Protein AF-0000000079965579 (afdb_homodimer)

Foldseek 3Di:
DPDPDDDDPDDPPCPPPPPPPPPPPPPVVVVVVVVVPCPPPQVVVLVPCLVLLLLLLVLLVQLLCLLCVLCVLQVCVPHDFLPDDLVVLLVSCVVRVVSNVVSLVSQQCSLVRQLSNLVSLLVLLVLQPPFDPCLSVQLNVLRNLVSVLSNVLSVLSCVLSVCSVDDSVVSSVSVVVSLLSSQVSCVSVLSNLVSSLVSQVVRPDPDGLFDNVLSVLLNVLSVLSVLLNCCNVDRDDQSHCSHVSRPVSNSVSVVVNSVSSSVSSVVSSPDRRPDPPDD/DPPPPPPPPDDPPDPPPPPPDPPPPPPVVVVVCVVVVCPPPLVVVLVVCLVLLLLLLVLLVQLLCLLCVLCVLQVCVPHDFLPDDLVVLLVSCVVRVVSNVVSLVSLQCSLVRQLSNLVSLLVLLVLQPPFDPCLSVQLNVLRNLVSVLSNVLSVLSCVLNVCSPDDSVVSSVSVVVSLLSSQVSCVSVLSNLVSSLVSQVPRPDPDGLFDNVLSVLLNVLSVLSVLLNCCVPDRDDQSHCSHVSRDVSNSVSVSVNSVSSSVSSVVSSPDDRPDPPPD

pLDDT: mean 83.04, std 23.95, range [19.42, 98.0]

Solvent-accessible surface area (backbone atoms only — not comparable to full-atom values): 28762 Å² total; per-residue (Å²): 139,83,77,80,81,74,92,82,86,77,86,80,79,77,73,82,73,79,78,70,81,74,71,62,74,50,67,65,57,52,53,51,46,57,66,57,60,57,58,61,61,64,53,47,55,54,64,67,48,44,65,57,47,54,50,19,42,50,20,41,63,50,20,52,45,28,51,53,50,24,28,65,44,30,72,33,69,68,41,71,64,69,69,54,50,33,63,56,45,39,50,54,50,63,74,29,43,70,29,36,57,53,17,36,44,42,16,33,47,19,27,27,26,30,18,34,16,34,14,23,51,43,52,55,54,60,50,39,85,84,54,57,65,67,35,46,51,41,22,35,57,22,32,28,50,34,22,51,36,57,24,51,26,31,42,35,47,37,50,31,65,58,56,75,82,50,63,31,63,56,35,35,53,35,43,52,51,19,51,48,40,58,50,50,47,53,65,37,47,51,49,18,46,52,22,50,28,50,53,38,61,64,45,78,53,94,76,39,80,48,62,56,65,53,30,54,49,41,55,56,30,54,56,36,45,52,46,18,77,45,21,89,78,41,54,59,60,49,39,7,64,50,15,54,43,15,27,51,39,23,54,52,23,52,51,50,36,53,50,52,51,44,54,48,48,56,55,37,62,74,47,78,75,61,74,77,72,83,125,131,86,77,79,78,75,79,76,83,76,84,88,75,82,75,80,82,77,81,74,78,77,75,61,76,52,69,66,58,52,53,54,45,52,67,61,60,53,58,51,63,69,47,46,59,50,58,68,45,43,64,57,46,52,51,19,43,50,20,41,62,50,20,52,45,29,49,53,49,23,28,66,45,30,71,32,71,67,42,72,64,69,69,54,50,34,63,56,45,39,51,53,50,62,75,29,42,69,30,37,58,55,17,35,55,41,15,40,51,20,47,72,25,29,44,43,16,33,51,25,51,42,61,54,54,60,51,40,85,81,55,58,63,39,34,46,42,12,24,38,32,11,30,41,45,35,19,51,37,58,24,52,25,31,60,35,48,48,59,34,64,70,57,74,83,51,64,33,61,57,36,36,51,35,42,50,38,19,50,43,34,60,51,50,47,51,35,17,48,50,24,19,46,52,23,49,28,48,53,38,62,65,45,78,52,94,76,39,80,48,62,55,67,53,30,53,51,41,53,55,29,55,56,34,46,54,44,18,65,45,24,66,74,43,54,58,63,49,40,6,62,50,15,55,41,16,28,50,41,22,54,50,23,51,52,50,37,53,52,53,52,44,54,48,48,56,55,38,63,74,46,78,72,60,72,72,72,82,124

Nearest PDB structures (foldseek):
  7oqz-assembly1_A  TM=4.207E-01  e=2.818E+00  Homo sapiens
  7uwa-assembly1_o  TM=4.114E-01  e=4.493E+00  Citrus x limon
  6r1j-assembly1_J-2  TM=1.726E-01  e=1.492E+00  Aeromonas hydrophila J-1
  7uwa-assembly1_o  TM=4.066E-01  e=6.310E+00  Citrus x limon
  7oqz-assembly1_A  TM=4.044E-01  e=5.093E+00  Homo sapiens

Radius of gyration: 33.66 Å; Cα contacts (8 Å, |Δi|>4): 774; chains: 2; bounding box: 50×102×112 Å

Organism: NCBI:txid1448308

Structure (mmCIF, N/CA/C/O backbone):
data_AF-0000000079965579-model_v1
#
loop_
_entity.id
_entity.type
_entity.pdbx_description
1 polymer 'Integral membrane protein'
#
loop_
_atom_site.group_PDB
_atom_site.id
_atom_site.type_symbol
_atom_site.label_atom_id
_atom_site.label_alt_id
_atom_site.label_comp_id
_atom_site.label_asym_id
_atom_site.label_entity_id
_atom_site.label_seq_id
_atom_site.pdbx_PDB_ins_code
_atom_site.Cartn_x
_atom_site.Cartn_y
_atom_site.Cartn_z
_atom_site.occupancy
_atom_site.B_iso_or_equiv
_atom_site.auth_seq_id
_atom_site.auth_comp_id
_atom_site.auth_asym_id
_atom_site.auth_atom_id
_atom_site.pdbx_PDB_model_num
ATOM 1 N N . MET A 1 1 ? 6.512 26.328 85.938 1 19.42 1 MET A N 1
ATOM 2 C CA . MET A 1 1 ? 5.707 27.5 86.25 1 19.42 1 MET A CA 1
ATOM 3 C C . MET A 1 1 ? 5.574 28.391 85 1 19.42 1 MET A C 1
ATOM 5 O O . MET A 1 1 ? 6.48 29.156 84.688 1 19.42 1 MET A O 1
ATOM 9 N N . ILE A 1 2 ? 5.02 27.859 83.75 1 21.45 2 ILE A N 1
ATOM 10 C CA . ILE A 1 2 ? 4.891 27.938 82.312 1 21.45 2 ILE A CA 1
ATOM 11 C C . ILE A 1 2 ? 3.932 29.062 81.938 1 21.45 2 ILE A C 1
ATOM 13 O O . ILE A 1 2 ? 2.885 28.812 81.312 1 21.45 2 ILE A O 1
ATOM 17 N N . ALA A 1 3 ? 3.859 30.125 82.812 1 21.94 3 ALA A N 1
ATOM 18 C CA . ALA A 1 3 ? 2.596 30.859 82.75 1 21.94 3 ALA A CA 1
ATOM 19 C C . ALA A 1 3 ? 2.455 31.609 81.438 1 21.94 3 ALA A C 1
ATOM 21 O O . ALA A 1 3 ? 3.447 32.094 80.875 1 21.94 3 ALA A O 1
ATOM 22 N N . LEU A 1 4 ? 1.262 31.562 80.688 1 23.41 4 LEU A N 1
ATOM 23 C CA . LEU A 1 4 ? 0.465 31.875 79.5 1 23.41 4 LEU A CA 1
ATOM 24 C C . LEU A 1 4 ? 0.228 33.375 79.375 1 23.41 4 LEU A C 1
ATOM 26 O O . LEU A 1 4 ? -0.736 33.906 79.938 1 23.41 4 LEU A O 1
ATOM 30 N N . ILE A 1 5 ? 1.341 34.188 79.625 1 22.25 5 ILE A N 1
ATOM 31 C CA . ILE A 1 5 ? 0.91 35.562 79.938 1 22.25 5 ILE A CA 1
ATOM 32 C C . ILE A 1 5 ? 0.194 36.125 78.75 1 22.25 5 ILE A C 1
ATOM 34 O O . ILE A 1 5 ? 0.574 35.875 77.562 1 22.25 5 ILE A O 1
ATOM 38 N N . ARG A 1 6 ? -0.764 37.062 78.812 1 21.64 6 ARG A N 1
ATOM 39 C CA . ARG A 1 6 ? -1.967 37.781 78.438 1 21.64 6 ARG A CA 1
ATOM 40 C C . ARG A 1 6 ? -1.651 38.875 77.375 1 21.64 6 ARG A C 1
ATOM 42 O O . ARG A 1 6 ? -2.539 39.312 76.625 1 21.64 6 ARG A O 1
ATOM 49 N N . LEU A 1 7 ? -0.391 39.5 77.25 1 23.31 7 LEU A N 1
ATOM 50 C CA . LEU A 1 7 ? -0.637 40.906 76.938 1 23.31 7 LEU A CA 1
ATOM 51 C C . LEU A 1 7 ? -1.302 41.094 75.625 1 23.31 7 LEU A C 1
ATOM 53 O O . LEU A 1 7 ? -0.949 40.406 74.625 1 23.31 7 LEU A O 1
ATOM 57 N N . THR A 1 8 ? -2.506 41.906 75.312 1 24.17 8 THR A N 1
ATOM 58 C CA . THR A 1 8 ? -3.609 42.531 74.625 1 24.17 8 THR A CA 1
ATOM 59 C C . THR A 1 8 ? -3.088 43.531 73.625 1 24.17 8 THR A C 1
ATOM 61 O O . THR A 1 8 ? -2.414 44.5 73.938 1 24.17 8 THR A O 1
ATOM 64 N N . THR A 1 9 ? -2.762 43.125 72.25 1 22.58 9 THR A N 1
ATOM 65 C CA . THR A 1 9 ? -2.127 43.688 71.062 1 22.58 9 THR A CA 1
ATOM 66 C C . THR A 1 9 ? -2.902 44.906 70.562 1 22.58 9 THR A C 1
ATOM 68 O O . THR A 1 9 ? -4.098 44.812 70.25 1 22.58 9 THR A O 1
ATOM 71 N N . SER A 1 10 ? -2.607 46.094 71.062 1 24.31 10 SER A N 1
ATOM 72 C CA . SER A 1 10 ? -3.18 47.406 70.938 1 24.31 10 SER A CA 1
ATOM 73 C C . SER A 1 10 ? -3.439 47.75 69.5 1 24.31 10 SER A C 1
ATOM 75 O O . SER A 1 10 ? -2.859 47.125 68.562 1 24.31 10 SER A O 1
ATOM 77 N N . ASN A 1 11 ? -4.086 48.969 69.188 1 26.55 11 ASN A N 1
ATOM 78 C CA . ASN A 1 11 ? -4.996 49.688 68.25 1 26.55 11 ASN A CA 1
ATOM 79 C C . ASN A 1 11 ? -4.309 50.062 66.938 1 26.55 11 ASN A C 1
ATOM 81 O O . ASN A 1 11 ? -3.367 50.875 66.938 1 26.55 11 ASN A O 1
ATOM 85 N N . ASN A 1 12 ? -4.172 49.188 65.938 1 24.88 12 ASN A N 1
ATOM 86 C CA . ASN A 1 12 ? -3.576 49.25 64.625 1 24.88 12 ASN A CA 1
ATOM 87 C C . ASN A 1 12 ? -4.16 50.375 63.781 1 24.88 12 ASN A C 1
ATOM 89 O O . ASN A 1 12 ? -5.348 50.344 63.469 1 24.88 12 ASN A O 1
ATOM 93 N N . ALA A 1 13 ? -3.768 51.625 64.062 1 25.92 13 ALA A N 1
ATOM 94 C CA . ALA A 1 13 ? -4.184 52.875 63.375 1 25.92 13 ALA A CA 1
ATOM 95 C C . ALA A 1 13 ? -4.219 52.656 61.844 1 25.92 13 ALA A C 1
ATOM 97 O O . ALA A 1 13 ? -3.291 52.094 61.281 1 25.92 13 ALA A O 1
ATOM 98 N N . ASP A 1 14 ? -5.406 52.812 61.156 1 26.61 14 ASP A N 1
ATOM 99 C CA . ASP A 1 14 ? -6.055 52.688 59.844 1 26.61 14 ASP A CA 1
ATOM 100 C C . ASP A 1 14 ? -5.398 53.594 58.812 1 26.61 14 ASP A C 1
ATOM 102 O O . ASP A 1 14 ? -5.598 54.812 58.844 1 26.61 14 ASP A O 1
ATOM 106 N N . LEU A 1 15 ? -4.098 53.75 58.75 1 26.14 15 LEU A N 1
ATOM 107 C CA . LEU A 1 15 ? -3.686 54.719 57.75 1 26.14 15 LEU A CA 1
ATOM 108 C C . LEU A 1 15 ? -4.34 54.438 56.406 1 26.14 15 LEU A C 1
ATOM 110 O O . LEU A 1 15 ? -4.348 53.281 55.938 1 26.14 15 LEU A O 1
ATOM 114 N N . PRO A 1 16 ? -5.312 55.281 55.938 1 25.25 16 PRO A N 1
ATOM 115 C CA . PRO A 1 16 ? -6.152 55.156 54.75 1 25.25 16 PRO A CA 1
ATOM 116 C C . PRO A 1 16 ? -5.34 54.969 53.469 1 25.25 16 PRO A C 1
ATOM 118 O O . PRO A 1 16 ? -4.52 55.812 53.094 1 25.25 16 PRO A O 1
ATOM 121 N N . PHE A 1 17 ? -4.699 53.781 53.219 1 25.73 17 PHE A N 1
ATOM 122 C CA . PHE A 1 17 ? -3.99 53.531 51.969 1 25.73 17 PHE A CA 1
ATOM 123 C C . PHE A 1 17 ? -4.895 53.812 50.75 1 25.73 17 PHE A C 1
ATOM 125 O O . PHE A 1 17 ? -5.988 53.25 50.656 1 25.73 17 PHE A O 1
ATOM 132 N N . ALA A 1 18 ? -4.855 55 50.156 1 26.2 18 ALA A N 1
ATOM 133 C CA . ALA A 1 18 ? -5.562 55.438 48.969 1 26.2 18 ALA A CA 1
ATOM 134 C C . ALA A 1 18 ? -5.457 54.375 47.875 1 26.2 18 ALA A C 1
ATOM 136 O O . ALA A 1 18 ? -4.367 53.875 47.594 1 26.2 18 ALA A O 1
ATOM 137 N N . SER A 1 19 ? -6.535 53.594 47.562 1 25.84 19 SER A N 1
ATOM 138 C CA . SER A 1 19 ? -6.836 52.562 46.562 1 25.84 19 SER A CA 1
ATOM 139 C C . SER A 1 19 ? -6.461 53.062 45.156 1 25.84 19 SER A C 1
ATOM 141 O O . SER A 1 19 ? -7.051 54 44.625 1 25.84 19 SER A O 1
ATOM 143 N N . LEU A 1 20 ? -5.191 53.156 44.812 1 28.84 20 LEU A N 1
ATOM 144 C CA . LEU A 1 20 ? -4.895 53.438 43.406 1 28.84 20 LEU A CA 1
ATOM 145 C C . LEU A 1 20 ? -5.723 52.562 42.469 1 28.84 20 LEU A C 1
ATOM 147 O O . LEU A 1 20 ? -5.848 51.375 42.688 1 28.84 20 LEU A O 1
ATOM 151 N N . PRO A 1 21 ? -6.695 53.156 41.688 1 28.44 21 PRO A N 1
ATOM 152 C CA . PRO A 1 21 ? -7.625 52.406 40.844 1 28.44 21 PRO A CA 1
ATOM 153 C C . PRO A 1 21 ? -6.91 51.406 39.906 1 28.44 21 PRO A C 1
ATOM 155 O O . PRO A 1 21 ? -5.91 51.781 39.281 1 28.44 21 PRO A O 1
ATOM 158 N N . TYR A 1 22 ? -6.789 50.125 40.25 1 29.06 22 TYR A N 1
ATOM 159 C CA . TYR A 1 22 ? -6.25 48.938 39.625 1 29.06 22 TYR A CA 1
ATOM 160 C C . TYR A 1 22 ? -6.777 48.75 38.188 1 29.06 22 TYR A C 1
ATOM 162 O O . TYR A 1 22 ? -6.645 47.688 37.594 1 29.06 22 TYR A O 1
ATOM 170 N N . ASN A 1 23 ? -7.562 49.75 37.719 1 29.98 23 ASN A N 1
ATOM 171 C CA . ASN A 1 23 ? -8.18 49.406 36.438 1 29.98 23 ASN A CA 1
ATOM 172 C C . ASN A 1 23 ? -7.141 49.25 35.312 1 29.98 23 ASN A C 1
ATOM 174 O O . ASN A 1 23 ? -7.453 49.469 34.156 1 29.98 23 ASN A O 1
ATOM 178 N N . GLN A 1 24 ? -5.898 49.531 35.625 1 32.06 24 GLN A N 1
ATOM 179 C CA . GLN A 1 24 ? -5.168 49.469 34.375 1 32.06 24 GLN A CA 1
ATOM 180 C C . GLN A 1 24 ? -5.254 48.062 33.781 1 32.06 24 GLN A C 1
ATOM 182 O O . GLN A 1 24 ? -4.922 47.094 34.438 1 32.06 24 GLN A O 1
ATOM 187 N N . PRO A 1 25 ? -6.172 48 32.781 1 35.47 25 PRO A N 1
ATOM 188 C CA . PRO A 1 25 ? -6.219 46.656 32.188 1 35.47 25 PRO A CA 1
ATOM 189 C C . PRO A 1 25 ? -4.832 46.062 31.984 1 35.47 25 PRO A C 1
ATOM 191 O O . PRO A 1 25 ? -3.891 46.75 31.625 1 35.47 25 PRO A O 1
ATOM 194 N N . ASN A 1 26 ? -4.488 45.094 32.844 1 35.16 26 ASN A N 1
ATOM 195 C CA . ASN A 1 26 ? -3.207 44.406 32.812 1 35.16 26 ASN A CA 1
ATOM 196 C C . ASN A 1 26 ? -2.736 44.156 31.391 1 35.16 26 ASN A C 1
ATOM 198 O O . ASN A 1 26 ? -3.545 43.844 30.516 1 35.16 26 ASN A O 1
ATOM 202 N N . LEU A 1 27 ? -1.596 44.812 31.062 1 36.59 27 LEU A N 1
ATOM 203 C CA . LEU A 1 27 ? -0.877 44.562 29.812 1 36.59 27 LEU A CA 1
ATOM 204 C C . LEU A 1 27 ? -1.019 43.125 29.359 1 36.59 27 LEU A C 1
ATOM 206 O O . LEU A 1 27 ? -0.984 42.844 28.156 1 36.59 27 LEU A O 1
ATOM 210 N N . TYR A 1 28 ? -1.151 42.25 30.297 1 38.31 28 TYR A N 1
ATOM 211 C CA . TYR A 1 28 ? -1.357 40.844 29.922 1 38.31 28 TYR A CA 1
ATOM 212 C C . TYR A 1 28 ? -2.707 40.656 29.234 1 38.31 28 TYR A C 1
ATOM 214 O O . TYR A 1 28 ? -2.836 39.844 28.312 1 38.31 28 TYR A O 1
ATOM 222 N N . GLN A 1 29 ? -3.754 41.344 29.703 1 41.12 29 GLN A N 1
ATOM 223 C CA . GLN A 1 29 ? -5.059 41.25 29.062 1 41.12 29 GLN A CA 1
ATOM 224 C C . GLN A 1 29 ? -5.031 41.875 27.672 1 41.12 29 GLN A C 1
ATOM 226 O O . GLN A 1 29 ? -5.684 41.375 26.75 1 41.12 29 GLN A O 1
ATOM 231 N N . MET A 1 30 ? -4.328 42.969 27.438 1 39.59 30 MET A N 1
ATOM 232 C CA . MET A 1 30 ? -4.266 43.594 26.125 1 39.59 30 MET A CA 1
ATOM 233 C C . MET A 1 30 ? -3.492 42.719 25.141 1 39.59 30 MET A C 1
ATOM 235 O O . MET A 1 30 ? -3.857 42.625 23.969 1 39.59 30 MET A O 1
ATOM 239 N N . VAL A 1 31 ? -2.33 42.125 25.469 1 39.03 31 VAL A N 1
ATOM 240 C CA . VAL A 1 31 ? -1.61 41.219 24.594 1 39.03 31 VAL A CA 1
ATOM 241 C C . VAL A 1 31 ? -2.432 39.938 24.375 1 39.03 31 VAL A C 1
ATOM 243 O O . VAL A 1 31 ? -2.479 39.406 23.281 1 39.03 31 VAL A O 1
ATOM 246 N N . ALA A 1 32 ? -3.127 39.406 25.375 1 40.31 32 ALA A N 1
ATOM 247 C CA . ALA A 1 32 ? -4.059 38.312 25.172 1 40.31 32 ALA A CA 1
ATOM 248 C C . ALA A 1 32 ? -5.211 38.719 24.25 1 40.31 32 ALA A C 1
ATOM 250 O O . ALA A 1 32 ? -5.676 37.938 23.422 1 40.31 32 ALA A O 1
ATOM 251 N N . GLU A 1 33 ? -5.773 39.906 24.344 1 37.75 33 GLU A N 1
ATOM 252 C CA . GLU A 1 33 ? -6.84 40.375 23.469 1 37.75 33 GLU A CA 1
ATOM 253 C C . GLU A 1 33 ? -6.316 40.688 22.062 1 37.75 33 GLU A C 1
ATOM 255 O O . GLU A 1 33 ? -7.023 40.469 21.078 1 37.75 33 GLU A O 1
ATOM 260 N N . SER A 1 34 ? -5.152 41.312 21.875 1 37.09 34 SER A N 1
ATOM 261 C CA . SER A 1 34 ? -4.629 41.531 20.531 1 37.09 34 SER A CA 1
ATOM 262 C C . SER A 1 34 ? -4.273 40.188 19.875 1 37.09 34 SER A C 1
ATOM 264 O O . SER A 1 34 ? -4.441 40.031 18.672 1 37.09 34 SER A O 1
ATOM 266 N N . GLN A 1 35 ? -3.602 39.281 20.547 1 38.19 35 GLN A N 1
ATOM 267 C CA . GLN A 1 35 ? -3.387 37.938 19.969 1 38.19 35 GLN A CA 1
ATOM 268 C C . GLN A 1 35 ? -4.707 37.219 19.797 1 38.19 35 GLN A C 1
ATOM 270 O O . GLN A 1 35 ? -4.816 36.312 18.969 1 38.19 35 GLN A O 1
ATOM 275 N N . ALA A 1 36 ? -5.699 37.312 20.594 1 38.75 36 ALA A N 1
ATOM 276 C CA . ALA A 1 36 ? -7.059 36.781 20.5 1 38.75 36 ALA A CA 1
ATOM 277 C C . ALA A 1 36 ? -7.824 37.469 19.359 1 38.75 36 ALA A C 1
ATOM 279 O O . ALA A 1 36 ? -8.82 36.906 18.875 1 38.75 36 ALA A O 1
ATOM 280 N N . SER A 1 37 ? -7.656 38.688 19.062 1 33.78 37 SER A N 1
ATOM 281 C CA . SER A 1 37 ? -8.453 39.375 18.031 1 33.78 37 SER A CA 1
ATOM 282 C C . SER A 1 37 ? -8.102 38.844 16.641 1 33.78 37 SER A C 1
ATOM 284 O O . SER A 1 37 ? -8.797 39.156 15.672 1 33.78 37 SER A O 1
ATOM 286 N N . SER A 1 38 ? -6.793 38.594 16.391 1 32.59 38 SER A N 1
ATOM 287 C CA . SER A 1 38 ? -6.746 38.219 14.977 1 32.59 38 SER A CA 1
ATOM 288 C C . SER A 1 38 ? -7.344 36.844 14.758 1 32.59 38 SER A C 1
ATOM 290 O O . SER A 1 38 ? -6.664 35.812 14.945 1 32.59 38 SER A O 1
ATOM 292 N N . PRO A 1 39 ? -8.438 36.5 15.25 1 38.78 39 PRO A N 1
ATOM 293 C CA . PRO A 1 39 ? -9.234 35.344 14.883 1 38.78 39 PRO A CA 1
ATOM 294 C C . PRO A 1 39 ? -9 34.875 13.445 1 38.78 39 PRO A C 1
ATOM 296 O O . PRO A 1 39 ? -9.438 33.812 13.047 1 38.78 39 PRO A O 1
ATOM 299 N N . ALA A 1 40 ? -8.711 35.781 12.547 1 40.41 40 ALA A N 1
ATOM 300 C CA . ALA A 1 40 ? -8.688 35.656 11.094 1 40.41 40 ALA A CA 1
ATOM 301 C C . ALA A 1 40 ? -7.582 34.688 10.633 1 40.41 40 ALA A C 1
ATOM 303 O O . ALA A 1 40 ? -7.66 34.125 9.547 1 40.41 40 ALA A O 1
ATOM 304 N N . ARG A 1 41 ? -6.48 34.594 11.25 1 41.81 41 ARG A N 1
ATOM 305 C CA . ARG A 1 41 ? -5.336 33.875 10.711 1 41.81 41 ARG A CA 1
ATOM 306 C C . ARG A 1 41 ? -5.504 32.375 10.914 1 41.81 41 ARG A C 1
ATOM 308 O O . ARG A 1 41 ? -5.07 31.578 10.078 1 41.81 41 ARG A O 1
ATOM 315 N N . THR A 1 42 ? -6.004 31.906 11.977 1 41.66 42 THR A N 1
ATOM 316 C CA . THR A 1 42 ? -6.277 30.5 12.156 1 41.66 42 THR A CA 1
ATOM 317 C C . THR A 1 42 ? -7.402 30.031 11.234 1 41.66 42 THR A C 1
ATOM 319 O O . THR A 1 42 ? -7.395 28.906 10.75 1 41.66 42 THR A O 1
ATOM 322 N N . GLY A 1 43 ? -8.445 30.875 11.156 1 43.97 43 GLY A N 1
ATOM 323 C CA . GLY A 1 43 ? -9.5 30.641 10.188 1 43.97 43 GLY A CA 1
ATOM 324 C C . GLY A 1 43 ? -8.984 30.5 8.766 1 43.97 43 GLY A C 1
ATOM 325 O O . GLY A 1 43 ? -9.508 29.703 7.984 1 43.97 43 GLY A O 1
ATOM 326 N N . GLY A 1 44 ? -7.992 31.344 8.438 1 45.41 44 GLY A N 1
ATOM 327 C CA . GLY A 1 44 ? -7.43 31.375 7.098 1 45.41 44 GLY A CA 1
ATOM 328 C C . GLY A 1 44 ? -6.703 30.094 6.723 1 45.41 44 GLY A C 1
ATOM 329 O O . GLY A 1 44 ? -6.746 29.672 5.566 1 45.41 44 GLY A O 1
ATOM 330 N N . LEU A 1 45 ? -5.941 29.609 7.641 1 47.94 45 LEU A N 1
ATOM 331 C CA . LEU A 1 45 ? -5.211 28.359 7.414 1 47.94 45 LEU A CA 1
ATOM 332 C C . LEU A 1 45 ? -6.172 27.203 7.176 1 47.94 45 LEU A C 1
ATOM 334 O O . LEU A 1 45 ? -5.902 26.328 6.348 1 47.94 45 LEU A O 1
ATOM 338 N N . LYS A 1 46 ? -7.352 27.172 8.109 1 54.06 46 LYS A N 1
ATOM 339 C CA . LYS A 1 46 ? -8.383 26.172 7.898 1 54.06 46 LYS A CA 1
ATOM 340 C C . LYS A 1 46 ? -8.891 26.188 6.461 1 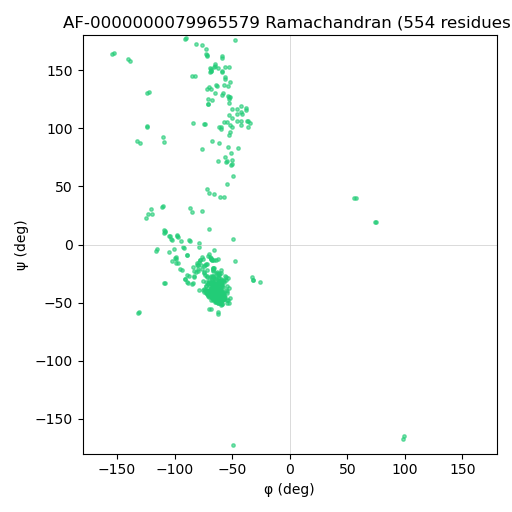54.06 46 LYS A C 1
ATOM 342 O O . LYS A 1 46 ? -9.047 25.141 5.832 1 54.06 46 LYS A O 1
ATOM 347 N N . GLN A 1 47 ? -9.125 27.469 6.055 1 58.28 47 GLN A N 1
ATOM 348 C CA . GLN A 1 47 ? -9.734 27.656 4.742 1 58.28 47 GLN A CA 1
ATOM 349 C C . GLN A 1 47 ? -8.797 27.188 3.635 1 58.28 47 GLN A C 1
ATOM 351 O O . GLN A 1 47 ? -9.242 26.656 2.615 1 58.28 47 GLN A O 1
ATOM 356 N N . ARG A 1 48 ? -7.535 26.969 4.039 1 68.06 48 ARG A N 1
ATOM 357 C CA . ARG A 1 48 ? -6.566 26.812 2.957 1 68.06 48 ARG A CA 1
ATOM 358 C C . ARG A 1 48 ? -6.469 25.344 2.525 1 68.06 48 ARG A C 1
ATOM 360 O O . ARG A 1 48 ? -6.348 25.062 1.334 1 68.06 48 ARG A O 1
ATOM 367 N N . HIS A 1 49 ? -6.793 24.406 3.461 1 88.69 49 HIS A N 1
ATOM 368 C CA . HIS A 1 49 ? -6.582 23.031 3.047 1 88.69 49 HIS A CA 1
ATOM 369 C C . HIS A 1 49 ? -7.875 22.219 3.152 1 88.69 49 HIS A C 1
ATOM 371 O O . HIS A 1 49 ? -7.836 21.016 3.379 1 88.69 49 HIS A O 1
ATOM 377 N N . ASP A 1 50 ? -8.984 22.906 3.059 1 88.94 50 ASP A N 1
ATOM 378 C CA . ASP A 1 50 ? -10.289 22.281 3.236 1 88.94 50 ASP A CA 1
ATOM 379 C C . ASP A 1 50 ? -10.531 21.203 2.176 1 88.94 50 ASP A C 1
ATOM 381 O O . ASP A 1 50 ? -11.031 20.125 2.484 1 88.94 50 ASP A O 1
ATOM 385 N N . THR A 1 51 ? -10.164 21.5 1.032 1 91.12 51 THR A N 1
ATOM 386 C CA . THR A 1 51 ? -10.383 20.562 -0.066 1 91.12 51 THR A CA 1
ATOM 387 C C . THR A 1 51 ? -9.57 19.297 0.141 1 91.12 51 THR A C 1
ATOM 389 O O . THR A 1 51 ? -10.078 18.188 -0.067 1 91.12 51 THR A O 1
ATOM 392 N N . LEU A 1 52 ? -8.367 19.453 0.535 1 93.38 52 LEU A N 1
ATOM 393 C CA . LEU A 1 52 ? -7.531 18.281 0.793 1 93.38 52 LEU A CA 1
ATOM 394 C C . LEU A 1 52 ? -8.125 17.422 1.904 1 93.38 52 LEU A C 1
ATOM 396 O O . LEU A 1 52 ? -8.148 16.188 1.798 1 93.38 52 LEU A O 1
ATOM 400 N N . ASP A 1 53 ? -8.57 18.031 2.869 1 94.56 53 ASP A N 1
ATOM 401 C CA . ASP A 1 53 ? -9.117 17.297 4.004 1 94.56 53 ASP A CA 1
ATOM 402 C C . ASP A 1 53 ? -10.375 16.531 3.602 1 94.56 53 ASP A C 1
ATOM 404 O O . ASP A 1 53 ? -10.555 15.375 4.008 1 94.56 53 ASP A O 1
ATOM 408 N N . LYS A 1 54 ? -11.172 17.125 2.826 1 94.81 54 LYS A N 1
ATOM 409 C CA . LYS A 1 54 ? -12.375 16.453 2.346 1 94.81 54 LYS A CA 1
ATOM 410 C C . LYS A 1 54 ? -12.008 15.273 1.447 1 94.81 54 LYS A C 1
ATOM 412 O O . LYS A 1 54 ? -12.578 14.188 1.583 1 94.81 54 LYS A O 1
ATOM 417 N N . LEU A 1 55 ? -11.109 15.5 0.596 1 95.56 55 LEU A N 1
ATOM 418 C CA . LEU A 1 55 ? -10.664 14.438 -0.302 1 95.56 55 LEU A CA 1
ATOM 419 C C . LEU A 1 55 ? -10.023 13.297 0.481 1 95.56 55 LEU A C 1
ATOM 421 O O . LEU A 1 55 ? -10.188 12.125 0.129 1 95.56 55 LEU A O 1
ATOM 425 N N . ALA A 1 56 ? -9.281 13.68 1.463 1 96.75 56 ALA A N 1
ATOM 426 C CA . ALA A 1 56 ? -8.641 12.664 2.293 1 96.75 56 ALA A CA 1
ATOM 427 C C . ALA A 1 56 ? -9.688 11.766 2.961 1 96.75 56 ALA A C 1
ATOM 429 O O . ALA A 1 56 ? -9.531 10.547 3.008 1 96.75 56 ALA A O 1
ATOM 430 N N . ILE A 1 57 ? -10.75 12.344 3.43 1 97.12 57 ILE A N 1
ATOM 431 C CA . ILE A 1 57 ? -11.828 11.578 4.059 1 97.12 57 ILE A CA 1
ATOM 432 C C . ILE A 1 57 ? -12.477 10.664 3.029 1 97.12 57 ILE A C 1
ATOM 434 O O . ILE A 1 57 ? -12.734 9.484 3.309 1 97.12 57 ILE A O 1
ATOM 438 N N . LEU A 1 58 ? -12.602 11.109 1.838 1 97.12 58 LEU A N 1
ATOM 439 C CA . LEU A 1 58 ? -13.297 10.352 0.801 1 97.12 58 LEU A CA 1
ATOM 440 C C . LEU A 1 58 ? -12.414 9.234 0.257 1 97.12 58 LEU A C 1
ATOM 442 O O . LEU A 1 58 ? -12.898 8.328 -0.416 1 97.12 58 LEU A O 1
ATOM 446 N N . CYS A 1 59 ? -11.156 9.273 0.554 1 96.94 59 CYS A N 1
ATOM 447 C CA . CYS A 1 59 ? -10.25 8.211 0.129 1 96.94 59 CYS A CA 1
ATOM 448 C C . CYS A 1 59 ? -10.586 6.895 0.825 1 96.94 59 CYS A C 1
ATOM 450 O O . CYS A 1 59 ? -10.219 5.82 0.341 1 96.94 59 CYS A O 1
ATOM 452 N N . GLY A 1 60 ? -11.273 6.977 1.964 1 96.5 60 GLY A N 1
ATOM 453 C CA . GLY A 1 60 ? -11.711 5.758 2.629 1 96.5 60 GLY A CA 1
ATOM 454 C C . GLY A 1 60 ? -12.68 4.938 1.802 1 96.5 60 GLY A C 1
ATOM 455 O O . GLY A 1 60 ? -12.359 3.82 1.389 1 96.5 60 GLY A O 1
ATOM 456 N N . PRO A 1 61 ? -13.836 5.547 1.452 1 96.81 61 PRO A N 1
ATOM 457 C CA . PRO A 1 61 ? -14.797 4.836 0.604 1 96.81 61 PRO A CA 1
ATOM 458 C C . PRO A 1 61 ? -14.219 4.48 -0.766 1 96.81 61 PRO A C 1
ATOM 460 O O . PRO A 1 61 ? -14.57 3.441 -1.335 1 96.81 61 PRO A O 1
ATOM 463 N N . ILE A 1 62 ? -13.383 5.285 -1.273 1 97.19 62 ILE A N 1
ATOM 464 C CA . ILE A 1 62 ? -12.766 4.988 -2.562 1 97.19 62 ILE A CA 1
ATOM 465 C C . ILE A 1 62 ? -11.906 3.734 -2.451 1 97.19 62 ILE A C 1
ATOM 467 O O . ILE A 1 62 ? -12.008 2.828 -3.281 1 97.19 62 ILE A O 1
ATOM 471 N N . ALA A 1 63 ? -11.086 3.697 -1.452 1 96.81 63 ALA A N 1
ATOM 472 C CA . ALA A 1 63 ? -10.242 2.525 -1.243 1 96.81 63 ALA A CA 1
ATOM 473 C C . ALA A 1 63 ? -11.078 1.272 -1.016 1 96.81 63 ALA A C 1
ATOM 475 O O . ALA A 1 63 ? -10.781 0.209 -1.565 1 96.81 63 ALA A O 1
ATOM 476 N N . GLN A 1 64 ? -12.109 1.397 -0.235 1 95.81 64 GLN A N 1
ATOM 477 C CA . GLN A 1 64 ? -12.984 0.262 0.028 1 95.81 64 GLN A CA 1
ATOM 478 C C . GLN A 1 64 ? -13.664 -0.22 -1.254 1 95.81 64 GLN A C 1
ATOM 480 O O . GLN A 1 64 ? -13.766 -1.426 -1.49 1 95.81 64 GLN A O 1
ATOM 485 N N . PHE A 1 65 ? -14.125 0.681 -2.002 1 95.94 65 PHE A N 1
ATOM 486 C CA . PHE A 1 65 ? -14.766 0.35 -3.27 1 95.94 65 PHE A CA 1
ATOM 487 C C . PHE A 1 65 ? -13.797 -0.385 -4.191 1 95.94 65 PHE A C 1
ATOM 489 O O . PHE A 1 65 ? -14.156 -1.399 -4.793 1 95.94 65 PHE A O 1
ATOM 496 N N . LEU A 1 66 ? -12.594 0.091 -4.293 1 96.31 66 LEU A N 1
ATOM 497 C CA . LEU A 1 66 ? -11.586 -0.544 -5.133 1 96.31 66 LEU A CA 1
ATOM 498 C C . LEU A 1 66 ? -11.289 -1.959 -4.648 1 96.31 66 LEU A C 1
ATOM 500 O O . LEU A 1 66 ? -11.102 -2.871 -5.457 1 96.31 66 LEU A O 1
ATOM 504 N N . PHE A 1 67 ? -11.305 -2.145 -3.357 1 96.5 67 PHE A N 1
ATOM 505 C CA . PHE A 1 67 ? -11.031 -3.453 -2.777 1 96.5 67 PHE A CA 1
ATOM 506 C C . PHE A 1 67 ? -12.141 -4.441 -3.109 1 96.5 67 PHE A C 1
ATOM 508 O O . PHE A 1 67 ? -11.875 -5.574 -3.512 1 96.5 67 PHE A O 1
ATOM 515 N N . PHE A 1 68 ? -13.367 -3.977 -3.094 1 95.31 68 PHE A N 1
ATOM 516 C CA . PHE A 1 68 ? -14.484 -4.902 -3.195 1 95.31 68 PHE A CA 1
ATOM 517 C C . PHE A 1 68 ? -14.961 -5.02 -4.637 1 95.31 68 PHE A C 1
ATOM 519 O O . PHE A 1 68 ? -15.594 -6.012 -5.012 1 95.31 68 PHE A O 1
ATOM 526 N N . ILE A 1 69 ? -14.672 -4.055 -5.465 1 93.81 69 ILE A N 1
ATOM 527 C CA . ILE A 1 69 ? -15.133 -4.117 -6.848 1 93.81 69 ILE A CA 1
ATOM 528 C C . ILE A 1 69 ? -14.438 -5.266 -7.574 1 93.81 69 ILE A C 1
ATOM 530 O O . ILE A 1 69 ? -14.922 -5.746 -8.602 1 93.81 69 ILE A O 1
ATOM 534 N N . PHE A 1 70 ? -13.344 -5.684 -7.059 1 93.25 70 PHE A N 1
ATOM 535 C CA . PHE A 1 70 ? -12.641 -6.863 -7.555 1 93.25 70 PHE A CA 1
ATOM 536 C C . PHE A 1 70 ? -13.578 -8.062 -7.609 1 93.25 70 PHE A C 1
ATOM 538 O O . PHE A 1 70 ? -13.539 -8.844 -8.562 1 93.25 70 PHE A O 1
ATOM 545 N N . LEU A 1 71 ? -14.445 -8.188 -6.676 1 93.94 71 LEU A N 1
ATOM 546 C CA . LEU A 1 71 ? -15.258 -9.398 -6.523 1 93.94 71 LEU A CA 1
ATOM 547 C C . LEU A 1 71 ? -16.25 -9.531 -7.664 1 93.94 71 LEU A C 1
ATOM 549 O O . LEU A 1 71 ? -16.219 -10.508 -8.414 1 93.94 71 LEU A O 1
ATOM 553 N N . PRO A 1 72 ? -17.078 -8.555 -7.898 1 91 72 PRO A N 1
ATOM 554 C CA . PRO A 1 72 ? -17.984 -8.703 -9.039 1 91 72 PRO A CA 1
ATOM 555 C C . PRO A 1 72 ? -17.266 -8.578 -10.383 1 91 72 PRO A C 1
ATOM 557 O O . PRO A 1 72 ? -17.672 -9.195 -11.367 1 91 72 PRO A O 1
ATOM 560 N N . ALA A 1 73 ? -16.219 -7.898 -10.477 1 86.56 73 ALA A N 1
ATOM 561 C CA . ALA A 1 73 ? -15.461 -7.762 -11.719 1 86.56 73 ALA A CA 1
ATOM 562 C C . ALA A 1 73 ? -14.859 -9.094 -12.148 1 86.56 73 ALA A C 1
ATOM 564 O O . ALA A 1 73 ? -14.688 -9.359 -13.344 1 86.56 73 ALA A O 1
ATOM 565 N N . SER A 1 74 ? -14.547 -9.945 -11.211 1 87.44 74 SER A N 1
ATOM 566 C CA . SER A 1 74 ? -13.875 -11.211 -11.477 1 87.44 74 SER A CA 1
ATOM 567 C C . SER A 1 74 ? -14.828 -12.391 -11.289 1 87.44 74 SER A C 1
ATOM 569 O O . SER A 1 74 ? -14.391 -13.539 -11.203 1 87.44 74 SER A O 1
ATOM 571 N N . MET A 1 75 ? -16.141 -12.133 -11.164 1 85.25 75 MET A N 1
ATOM 572 C CA . MET A 1 75 ? -17.172 -13.148 -10.945 1 85.25 75 MET A CA 1
ATOM 573 C C . MET A 1 75 ? -16.859 -13.977 -9.703 1 85.25 75 MET A C 1
ATOM 575 O O . MET A 1 75 ? -16.953 -15.203 -9.727 1 85.25 75 MET A O 1
ATOM 579 N N . GLN A 1 76 ? -16.391 -13.297 -8.688 1 90.88 76 GLN A N 1
ATOM 580 C CA . GLN A 1 76 ? -16.062 -13.922 -7.402 1 90.88 76 GLN A CA 1
ATOM 581 C C . GLN A 1 76 ? -17.047 -13.469 -6.32 1 90.88 76 GLN A C 1
ATOM 583 O O . GLN A 1 76 ? -16.641 -13.25 -5.172 1 90.88 76 GLN A O 1
ATOM 588 N N . LEU A 1 77 ? -18.281 -13.219 -6.707 1 86.56 77 LEU A N 1
ATOM 589 C CA . LEU A 1 77 ? -19.312 -12.859 -5.75 1 86.56 77 LEU A CA 1
ATOM 590 C C . LEU A 1 77 ? -20.5 -13.805 -5.855 1 86.56 77 LEU A C 1
ATOM 592 O O . LEU A 1 77 ? -21.359 -13.641 -6.738 1 86.56 77 LEU A O 1
ATOM 596 N N . PRO A 1 78 ? -20.688 -14.844 -4.922 1 88.5 78 PRO A N 1
ATOM 597 C CA . PRO A 1 78 ? -19.797 -15.047 -3.781 1 88.5 78 PRO A CA 1
ATOM 598 C C . PRO A 1 78 ? -18.438 -15.609 -4.188 1 88.5 78 PRO A C 1
ATOM 600 O O . PRO A 1 78 ? -18.25 -16.016 -5.34 1 88.5 78 PRO A O 1
ATOM 603 N N . PRO A 1 79 ? -17.531 -15.578 -3.207 1 93.69 79 PRO A N 1
ATOM 604 C CA . PRO A 1 79 ? -16.234 -16.172 -3.504 1 93.69 79 PRO A CA 1
ATOM 605 C C . PRO A 1 79 ? -16.328 -17.625 -3.951 1 93.69 79 PRO A C 1
ATOM 607 O O . PRO A 1 79 ? -17.297 -18.312 -3.604 1 93.69 79 PRO A O 1
ATOM 610 N N . ILE A 1 80 ? -15.367 -18 -4.723 1 94 80 ILE A N 1
ATOM 611 C CA . ILE A 1 80 ? -15.32 -19.375 -5.195 1 94 80 ILE A CA 1
ATOM 612 C C . ILE A 1 80 ? -15.328 -20.328 -4.004 1 94 80 ILE A C 1
ATOM 614 O O . ILE A 1 80 ? -14.703 -20.062 -2.979 1 94 80 ILE A O 1
ATOM 618 N N . SER A 1 81 ? -16 -21.438 -4.195 1 94.06 81 SER A N 1
ATOM 619 C CA . SER A 1 81 ? -16.125 -22.406 -3.113 1 94.06 81 SER A CA 1
ATOM 620 C C . SER A 1 81 ? -14.805 -23.125 -2.852 1 94.06 81 SER A C 1
ATOM 622 O O . SER A 1 81 ? -14.133 -23.562 -3.787 1 94.06 81 SER A O 1
ATOM 624 N N . PRO A 1 82 ? -14.461 -23.219 -1.549 1 94.75 82 PRO A N 1
ATOM 625 C CA . PRO A 1 82 ? -13.234 -23.953 -1.218 1 94.75 82 PRO A CA 1
ATOM 626 C C . PRO A 1 82 ? -13.375 -25.453 -1.446 1 94.75 82 PRO A C 1
ATOM 628 O O . PRO A 1 82 ? -12.375 -26.172 -1.457 1 94.75 82 PRO A O 1
ATOM 631 N N . SER A 1 83 ? -14.516 -25.953 -1.721 1 93.81 83 SER A N 1
ATOM 632 C CA . SER A 1 83 ? -14.742 -27.375 -1.848 1 93.81 83 SER A CA 1
ATOM 633 C C . SER A 1 83 ? -14.594 -27.844 -3.293 1 93.81 83 SER A C 1
ATOM 635 O O . SER A 1 83 ? -14.633 -29.047 -3.578 1 93.81 83 SER A O 1
ATOM 637 N N . PHE A 1 84 ? -14.344 -26.938 -4.133 1 94.38 84 PHE A N 1
ATOM 638 C CA . PHE A 1 84 ? -14.195 -27.297 -5.535 1 94.38 84 PHE A CA 1
ATOM 639 C C . PHE A 1 84 ? -12.93 -28.125 -5.746 1 94.38 84 PHE A C 1
ATOM 641 O O . PHE A 1 84 ? -11.93 -27.938 -5.051 1 94.38 84 PHE A O 1
ATOM 648 N N . THR A 1 85 ? -12.992 -28.984 -6.707 1 96.25 85 THR A N 1
ATOM 649 C CA . THR A 1 85 ? -11.812 -29.734 -7.133 1 96.25 85 THR A CA 1
ATOM 650 C C . THR A 1 85 ? -10.828 -28.828 -7.867 1 96.25 85 THR A C 1
ATOM 652 O O . THR A 1 85 ? -11.188 -27.719 -8.281 1 96.25 85 THR A O 1
ATOM 655 N N . PRO A 1 86 ? -9.625 -29.281 -7.961 1 97 86 PRO A N 1
ATOM 656 C CA . PRO A 1 86 ? -8.633 -28.484 -8.688 1 97 86 PRO A CA 1
ATOM 657 C C . PRO A 1 86 ? -9.07 -28.141 -10.109 1 97 86 PRO A C 1
ATOM 659 O O . PRO A 1 86 ? -8.891 -27.016 -10.57 1 97 86 PRO A O 1
ATOM 662 N N . GLU A 1 87 ? -9.703 -29.047 -10.797 1 96.94 87 GLU A N 1
ATOM 663 C CA . GLU A 1 87 ? -10.117 -28.844 -12.18 1 96.94 87 GLU A CA 1
ATOM 664 C C . GLU A 1 87 ? -11.211 -27.781 -12.281 1 96.94 87 GLU A C 1
ATOM 666 O O . GLU A 1 87 ? -11.172 -26.922 -13.164 1 96.94 87 GLU A O 1
ATOM 671 N N . VAL A 1 88 ? -12.148 -27.891 -11.375 1 96 88 VAL A N 1
ATOM 672 C CA . VAL A 1 88 ? -13.242 -26.922 -11.367 1 96 88 VAL A CA 1
ATOM 673 C C . VAL A 1 88 ? -12.719 -25.531 -11.008 1 96 88 VAL A C 1
ATOM 675 O O . VAL A 1 88 ? -13.133 -24.531 -11.594 1 96 88 VAL A O 1
ATOM 678 N N . THR A 1 89 ? -11.812 -25.484 -10.141 1 96.19 89 THR A N 1
ATOM 679 C CA . THR A 1 89 ? -11.203 -24.219 -9.734 1 96.19 89 THR A CA 1
ATOM 680 C C . THR A 1 89 ? -10.469 -23.578 -10.898 1 96.19 89 THR A C 1
ATOM 682 O O . THR A 1 89 ? -10.68 -22.391 -11.195 1 96.19 89 THR A O 1
ATOM 685 N N . ALA A 1 90 ? -9.672 -24.344 -11.531 1 96.44 90 ALA A N 1
ATOM 686 C CA . ALA A 1 90 ? -8.922 -23.812 -12.672 1 96.44 90 ALA A CA 1
ATOM 687 C C . ALA A 1 90 ? -9.859 -23.328 -13.773 1 96.44 90 ALA A C 1
ATOM 689 O O . ALA A 1 90 ? -9.633 -22.281 -14.383 1 96.44 90 ALA A O 1
ATOM 690 N N . ALA A 1 91 ? -10.938 -24.094 -14.023 1 95.62 91 ALA A N 1
ATOM 691 C CA . ALA A 1 91 ? -11.914 -23.734 -15.055 1 95.62 91 ALA A CA 1
ATOM 692 C C . ALA A 1 91 ? -12.609 -22.422 -14.703 1 95.62 91 ALA A C 1
ATOM 694 O O . ALA A 1 91 ? -12.898 -21.609 -15.586 1 95.62 91 ALA A O 1
ATOM 695 N N . HIS A 1 92 ? -12.875 -22.281 -13.484 1 94.44 92 HIS A N 1
ATOM 696 C CA . HIS A 1 92 ? -13.508 -21.047 -13.016 1 94.44 92 HIS A CA 1
ATOM 697 C C . HIS A 1 92 ? -12.648 -19.828 -13.344 1 94.44 92 HIS A C 1
ATOM 699 O O . HIS A 1 92 ? -13.148 -18.828 -13.844 1 94.44 92 HIS A O 1
ATOM 705 N N . TYR A 1 93 ? -11.391 -19.891 -13.094 1 96 93 TYR A N 1
ATOM 706 C CA . TYR A 1 93 ? -10.492 -18.781 -13.336 1 96 93 TYR A CA 1
ATOM 707 C C . TYR A 1 93 ? -10.281 -18.562 -14.836 1 96 93 TYR A C 1
ATOM 709 O O . TYR A 1 93 ? -10.148 -17.422 -15.289 1 96 93 TYR A O 1
ATOM 717 N N . ARG A 1 94 ? -10.297 -19.594 -15.617 1 94.81 94 ARG A N 1
ATOM 718 C CA . ARG A 1 94 ? -10.172 -19.469 -17.062 1 94.81 94 ARG A CA 1
ATOM 719 C C . ARG A 1 94 ? -11.367 -18.719 -17.656 1 94.81 94 ARG A C 1
ATOM 721 O O . ARG A 1 94 ? -11.203 -17.906 -18.562 1 94.81 94 ARG A O 1
ATOM 728 N N . ARG A 1 95 ? -12.484 -18.969 -17.141 1 92.31 95 ARG A N 1
ATOM 729 C CA . ARG A 1 95 ? -13.719 -18.375 -17.641 1 92.31 95 ARG A CA 1
ATOM 730 C C . ARG A 1 95 ? -13.758 -16.875 -17.359 1 92.31 95 ARG A C 1
ATOM 732 O O . ARG A 1 95 ? -14.336 -16.109 -18.141 1 92.31 95 ARG A O 1
ATOM 739 N N . ASN A 1 96 ? -13.117 -16.5 -16.375 1 92.06 96 ASN A N 1
ATOM 740 C CA . ASN A 1 96 ? -13.211 -15.102 -15.969 1 92.06 96 ASN A CA 1
ATOM 741 C C . ASN A 1 96 ? -11.844 -14.414 -15.977 1 92.06 96 ASN A C 1
ATOM 743 O O . ASN A 1 96 ? -11.578 -13.547 -15.148 1 92.06 96 ASN A O 1
ATOM 747 N N . GLU A 1 97 ? -11.023 -14.82 -16.797 1 94.06 97 GLU A N 1
ATOM 748 C CA . GLU A 1 97 ? -9.648 -14.344 -16.797 1 94.06 97 GLU A CA 1
ATOM 749 C C . GLU A 1 97 ? -9.586 -12.836 -17.016 1 94.06 97 GLU A C 1
ATOM 751 O O . GLU A 1 97 ? -8.867 -12.125 -16.297 1 94.06 97 GLU A O 1
ATOM 756 N N . THR A 1 98 ? -10.336 -12.273 -17.953 1 93.19 98 THR A N 1
ATOM 757 C CA . THR A 1 98 ? -10.305 -10.852 -18.281 1 93.19 98 THR A CA 1
ATOM 758 C C . THR A 1 98 ? -10.805 -10.023 -17.094 1 93.19 98 THR A C 1
ATOM 760 O O . THR A 1 98 ? -10.195 -9.008 -16.75 1 93.19 98 THR A O 1
ATOM 763 N N . GLY A 1 99 ? -11.898 -10.422 -16.516 1 94.5 99 GLY A N 1
ATOM 764 C CA . GLY A 1 99 ? -12.406 -9.742 -15.336 1 94.5 99 GLY A CA 1
ATOM 765 C C . GLY A 1 99 ? -11.43 -9.75 -14.18 1 94.5 99 GLY A C 1
ATOM 766 O O . GLY A 1 99 ? -11.312 -8.758 -13.461 1 94.5 99 GLY A O 1
ATOM 767 N N . MET A 1 100 ? -10.727 -10.859 -14.07 1 95.44 100 MET A N 1
ATOM 768 C CA . MET A 1 100 ? -9.711 -10.977 -13.023 1 95.44 100 MET A CA 1
ATOM 769 C C . MET A 1 100 ? -8.57 -9.992 -13.266 1 95.44 100 MET A C 1
ATOM 771 O O . MET A 1 100 ? -8.133 -9.305 -12.336 1 95.44 100 MET A O 1
ATOM 775 N N . LYS A 1 101 ? -8.125 -9.891 -14.477 1 95.5 101 LYS A N 1
ATOM 776 C CA . LYS A 1 101 ? -7.031 -8.984 -14.797 1 95.5 101 LYS A CA 1
ATOM 777 C C . LYS A 1 101 ? -7.383 -7.543 -14.43 1 95.5 101 LYS A C 1
ATOM 779 O O . LYS A 1 101 ? -6.59 -6.852 -13.789 1 95.5 101 LYS A O 1
ATOM 784 N N . GLY A 1 102 ? -8.555 -7.133 -14.789 1 95 102 GLY A N 1
ATOM 785 C CA . GLY A 1 102 ? -9 -5.793 -14.438 1 95 102 GLY A CA 1
ATOM 786 C C . GLY A 1 102 ? -9.211 -5.602 -12.945 1 95 102 GLY A C 1
ATOM 787 O O . GLY A 1 102 ? -8.812 -4.578 -12.391 1 95 102 GLY A O 1
ATOM 788 N N . GLY A 1 103 ? -9.852 -6.535 -12.359 1 95.44 103 GLY A N 1
ATOM 789 C CA . GLY A 1 103 ? -10.125 -6.453 -10.938 1 95.44 103 GLY A CA 1
ATOM 790 C C . GLY A 1 103 ? -8.875 -6.387 -10.086 1 95.44 103 GLY A C 1
ATOM 791 O O . GLY A 1 103 ? -8.82 -5.641 -9.102 1 95.44 103 GLY A O 1
ATOM 792 N N . ILE A 1 104 ? -7.879 -7.164 -10.445 1 96.19 104 ILE A N 1
ATOM 793 C CA . ILE A 1 104 ? -6.613 -7.191 -9.727 1 96.19 104 ILE A CA 1
ATOM 794 C C . ILE A 1 104 ? -5.965 -5.812 -9.758 1 96.19 104 ILE A C 1
ATOM 796 O O . ILE A 1 104 ? -5.48 -5.316 -8.742 1 96.19 104 ILE A O 1
ATOM 800 N N . CYS A 1 105 ? -5.988 -5.133 -10.867 1 94.88 105 CYS A N 1
ATOM 801 C CA . CYS A 1 105 ? -5.426 -3.793 -11.008 1 94.88 105 CYS A CA 1
ATOM 802 C C . CYS A 1 105 ? -6.137 -2.803 -10.094 1 94.88 105 CYS A C 1
ATOM 804 O O . CYS A 1 105 ? -5.488 -1.996 -9.422 1 94.88 105 CYS A O 1
ATOM 806 N N . LEU A 1 106 ? -7.402 -2.914 -10.086 1 95 106 LEU A N 1
ATOM 807 C CA . LEU A 1 106 ? -8.195 -1.994 -9.273 1 95 106 LEU A CA 1
ATOM 808 C C . LEU A 1 106 ? -7.945 -2.227 -7.789 1 95 106 LEU A C 1
ATOM 810 O O . LEU A 1 106 ? -7.785 -1.271 -7.023 1 95 106 LEU A O 1
ATOM 814 N N . MET A 1 107 ? -7.906 -3.467 -7.387 1 96.62 107 MET A N 1
ATOM 815 C CA . MET A 1 107 ? -7.645 -3.787 -5.984 1 96.62 107 MET A CA 1
ATOM 816 C C . MET A 1 107 ? -6.262 -3.301 -5.562 1 96.62 107 MET A C 1
ATOM 818 O O . MET A 1 107 ? -6.094 -2.791 -4.453 1 96.62 107 MET A O 1
ATOM 822 N N . LEU A 1 108 ? -5.316 -3.441 -6.469 1 96.38 108 LEU A N 1
ATOM 823 C CA . LEU A 1 108 ? -3.949 -3.016 -6.188 1 96.38 108 LEU A CA 1
ATOM 824 C C . LEU A 1 108 ? -3.898 -1.523 -5.875 1 96.38 108 LEU A C 1
ATOM 826 O O . LEU A 1 108 ? -3.127 -1.091 -5.016 1 96.38 108 LEU A O 1
ATOM 830 N N . MET A 1 109 ? -4.746 -0.705 -6.398 1 95.31 109 MET A N 1
ATOM 831 C CA . MET A 1 109 ? -4.746 0.751 -6.285 1 95.31 109 MET A CA 1
ATOM 832 C C . MET A 1 109 ? -5.234 1.189 -4.906 1 95.31 109 MET A C 1
ATOM 834 O O . MET A 1 109 ? -5.105 2.359 -4.543 1 95.31 109 MET A O 1
ATOM 838 N N . THR A 1 110 ? -5.797 0.28 -4.148 1 95.56 110 THR A N 1
ATOM 839 C CA . THR A 1 110 ? -6.16 0.607 -2.771 1 95.56 110 THR A CA 1
ATOM 840 C C . THR A 1 110 ? -4.953 1.158 -2.014 1 95.56 110 THR A C 1
ATOM 842 O O . THR A 1 110 ? -5.105 2.006 -1.13 1 95.56 110 THR A O 1
ATOM 845 N N . GLY A 1 111 ? -3.77 0.738 -2.41 1 94.12 111 GLY A N 1
ATOM 846 C CA . GLY A 1 111 ? -2.535 1.152 -1.763 1 94.12 111 GLY A CA 1
ATOM 847 C C . GLY A 1 111 ? -2.295 2.648 -1.836 1 94.12 111 GLY A C 1
ATOM 848 O O . GLY A 1 111 ? -1.672 3.229 -0.944 1 94.12 111 GLY A O 1
ATOM 849 N N . ALA A 1 112 ? -2.818 3.283 -2.805 1 94.31 112 ALA A N 1
ATOM 850 C CA . ALA A 1 112 ? -2.596 4.715 -3 1 94.31 112 ALA A CA 1
ATOM 851 C C . ALA A 1 112 ? -3.547 5.539 -2.139 1 94.31 112 ALA A C 1
ATOM 853 O O . ALA A 1 112 ? -3.209 6.648 -1.72 1 94.31 112 ALA A O 1
ATOM 854 N N . PHE A 1 113 ? -4.656 4.98 -1.748 1 96.75 113 PHE A N 1
ATOM 855 C CA . PHE A 1 113 ? -5.723 5.828 -1.23 1 96.75 113 PHE A CA 1
ATOM 856 C C . PHE A 1 113 ? -5.895 5.633 0.271 1 96.75 113 PHE A C 1
ATOM 858 O O . PHE A 1 113 ? -6.18 6.582 1 1 96.75 113 PHE A O 1
ATOM 865 N N . TRP A 1 114 ? -5.672 4.477 0.759 1 96.88 114 TRP A N 1
ATOM 866 C CA . TRP A 1 114 ? -6 4.191 2.152 1 96.88 114 TRP A CA 1
ATOM 867 C C . TRP A 1 114 ? -5.105 4.988 3.096 1 96.88 114 TRP A C 1
ATOM 869 O O . TRP A 1 114 ? -5.57 5.512 4.109 1 96.88 114 TRP A O 1
ATOM 879 N N . PRO A 1 115 ? -3.832 5.152 2.807 1 96.38 115 PRO A N 1
ATOM 880 C CA . PRO A 1 115 ? -3.014 5.953 3.721 1 96.38 115 PRO A CA 1
ATOM 881 C C . PRO A 1 115 ? -3.455 7.414 3.783 1 96.38 115 PRO A C 1
ATOM 883 O O . PRO A 1 115 ? -3.352 8.047 4.836 1 96.38 115 PRO A O 1
ATOM 886 N N . ILE A 1 116 ? -3.902 7.898 2.686 1 96.38 116 ILE A N 1
ATOM 887 C CA . ILE A 1 116 ? -4.406 9.266 2.662 1 96.38 116 ILE A CA 1
ATOM 888 C C . ILE A 1 116 ? -5.656 9.375 3.533 1 96.38 116 ILE A C 1
ATOM 890 O O . ILE A 1 116 ? -5.84 10.359 4.25 1 96.38 116 ILE A O 1
ATOM 894 N N . PHE A 1 117 ? -6.461 8.336 3.502 1 98 117 PHE A N 1
ATOM 895 C CA . PHE A 1 117 ? -7.625 8.266 4.375 1 98 117 PHE A CA 1
ATOM 896 C C . PHE A 1 117 ? -7.207 8.312 5.84 1 98 117 PHE A C 1
ATOM 898 O O . PHE A 1 117 ? -7.797 9.047 6.637 1 98 117 PHE A O 1
ATOM 905 N N . CYS A 1 118 ? -6.195 7.574 6.195 1 97.19 118 CYS A N 1
ATOM 906 C CA . CYS A 1 118 ? -5.711 7.547 7.574 1 97.19 118 CYS A CA 1
ATOM 907 C C . CYS A 1 118 ? -5.262 8.93 8.023 1 97.19 118 CYS A C 1
ATOM 909 O O . CYS A 1 118 ? -5.496 9.328 9.164 1 97.19 118 CYS A O 1
ATOM 911 N N . ALA A 1 119 ? -4.656 9.602 7.129 1 96.75 119 ALA A N 1
ATOM 912 C CA . ALA A 1 119 ? -4.242 10.969 7.43 1 96.75 119 ALA A CA 1
ATOM 913 C C . ALA A 1 119 ? -5.453 11.867 7.656 1 96.75 119 ALA A C 1
ATOM 915 O O . ALA A 1 119 ? -5.441 12.734 8.539 1 96.75 119 ALA A O 1
ATOM 916 N N . GLY A 1 120 ? -6.434 11.672 6.812 1 96.44 120 GLY A N 1
ATOM 917 C CA . GLY A 1 120 ? -7.656 12.43 6.992 1 96.44 120 GLY A CA 1
ATOM 918 C C . GLY A 1 120 ? -8.328 12.18 8.328 1 96.44 120 GLY A C 1
ATOM 919 O O . GLY A 1 120 ? -8.844 13.109 8.953 1 96.44 120 GLY A O 1
ATOM 920 N N . VAL A 1 121 ? -8.352 10.969 8.734 1 97.12 121 VAL A N 1
ATOM 921 C CA . VAL A 1 121 ? -8.906 10.617 10.031 1 97.12 121 VAL A CA 1
ATOM 922 C C . VAL A 1 121 ? -8.148 11.336 11.141 1 97.12 121 VAL A C 1
ATOM 924 O O . VAL A 1 121 ? -8.75 11.938 12.023 1 97.12 121 VAL A O 1
ATOM 927 N N . ASN A 1 122 ? -6.863 11.312 11.07 1 96.31 122 ASN A N 1
ATOM 928 C CA . ASN A 1 122 ? -6.031 12 12.055 1 96.31 122 ASN A CA 1
ATOM 929 C C . ASN A 1 122 ? -6.344 13.492 12.102 1 96.31 122 ASN A C 1
ATOM 931 O O . ASN A 1 122 ? -6.434 14.078 13.188 1 96.31 122 ASN A O 1
ATOM 935 N N . ARG A 1 123 ? -6.484 14.047 10.945 1 94.5 123 ARG A N 1
ATOM 936 C CA . ARG A 1 123 ? -6.727 15.484 10.875 1 94.5 123 ARG A CA 1
ATOM 937 C C . ARG A 1 123 ? -7.996 15.859 11.625 1 94.5 123 ARG A C 1
ATOM 939 O O . ARG A 1 123 ? -8.016 16.844 12.367 1 94.5 123 ARG A O 1
ATOM 946 N N . GLN A 1 124 ? -8.984 15.117 11.438 1 94.81 124 GLN A N 1
ATOM 947 C CA . GLN A 1 124 ? -10.242 15.438 12.102 1 94.81 124 GLN A CA 1
ATOM 948 C C . GLN A 1 124 ? -10.172 15.133 13.594 1 94.81 124 GLN A C 1
ATOM 950 O O . GLN A 1 124 ? -10.633 15.922 14.414 1 94.81 124 GLN A O 1
ATOM 955 N N . LEU A 1 125 ? -9.594 14.07 13.945 1 95.38 125 LEU A N 1
ATOM 956 C CA . LEU A 1 125 ? -9.5 13.703 15.359 1 95.38 125 LEU A CA 1
ATOM 957 C C . LEU A 1 125 ? -8.609 14.68 16.109 1 95.38 125 LEU A C 1
ATOM 959 O O . LEU A 1 125 ? -8.781 14.867 17.328 1 95.38 125 LEU A O 1
ATOM 963 N N . SER A 1 126 ? -7.699 15.281 15.438 1 92.94 126 SER A N 1
ATOM 964 C CA . SER A 1 126 ? -6.777 16.219 16.078 1 92.94 126 SER A CA 1
ATOM 965 C C . SER A 1 126 ? -7.496 17.484 16.516 1 92.94 126 SER A C 1
ATOM 967 O O . SER A 1 126 ? -6.941 18.281 17.281 1 92.94 126 SER A O 1
ATOM 969 N N . LYS A 1 127 ? -8.68 17.656 16.109 1 92 127 LYS A N 1
ATOM 970 C CA . LYS A 1 127 ? -9.477 18.797 16.547 1 92 127 LYS A CA 1
ATOM 971 C C . LYS A 1 127 ? -9.922 18.641 18 1 92 127 LYS A C 1
ATOM 973 O O . LYS A 1 127 ? -10.391 19.594 18.625 1 92 127 LYS A O 1
ATOM 978 N N . ILE A 1 128 ? -9.844 17.453 18.5 1 93.44 128 ILE A N 1
ATOM 979 C CA . ILE A 1 128 ? -10.203 17.219 19.891 1 93.44 128 ILE A CA 1
ATOM 980 C C . ILE A 1 128 ? -9.148 17.828 20.812 1 93.44 128 ILE A C 1
ATOM 982 O O . ILE A 1 128 ? -7.965 17.516 20.719 1 93.44 128 ILE A O 1
ATOM 986 N N . PRO A 1 129 ? -9.562 18.734 21.656 1 90.88 129 PRO A N 1
ATOM 987 C CA . PRO A 1 129 ? -8.594 19.344 22.578 1 90.88 129 PRO A CA 1
ATOM 988 C C . PRO A 1 129 ? -7.891 18.328 23.469 1 90.88 129 PRO A C 1
ATOM 990 O O . PRO A 1 129 ? -8.539 17.453 24.031 1 90.88 129 PRO A O 1
ATOM 993 N N . GLY A 1 130 ? -6.531 18.375 23.562 1 90.31 130 GLY A N 1
ATOM 994 C CA . GLY A 1 130 ? -5.762 17.469 24.391 1 90.31 130 GLY A CA 1
ATOM 995 C C . GLY A 1 130 ? -5.672 16.062 23.812 1 90.31 130 GLY A C 1
ATOM 996 O O . GLY A 1 130 ? -5.402 15.102 24.547 1 90.31 130 GLY A O 1
ATOM 997 N N . ILE A 1 131 ? -5.922 15.945 22.578 1 93.62 131 ILE A N 1
ATOM 998 C CA . ILE A 1 131 ? -5.926 14.648 21.906 1 93.62 131 ILE A CA 1
ATOM 999 C C . ILE A 1 131 ? -4.605 13.93 22.172 1 93.62 131 ILE A C 1
ATOM 1001 O O . ILE A 1 131 ? -3.545 14.562 22.219 1 93.62 131 ILE A O 1
ATOM 1005 N N . SER A 1 132 ? -4.742 12.594 22.484 1 92.88 132 SER A N 1
ATOM 1006 C CA . SER A 1 132 ? -3.572 11.75 22.703 1 92.88 132 SER A CA 1
ATOM 1007 C C . SER A 1 132 ? -2.783 11.57 21.406 1 92.88 132 SER A C 1
ATOM 1009 O O . SER A 1 132 ? -3.309 11.055 20.422 1 92.88 132 SER A O 1
ATOM 1011 N N . GLN A 1 133 ? -1.531 11.93 21.531 1 91.88 133 GLN A N 1
ATOM 1012 C CA . GLN A 1 133 ? -0.654 11.688 20.391 1 91.88 133 GLN A CA 1
ATOM 1013 C C . GLN A 1 133 ? -0.466 10.195 20.141 1 91.88 133 GLN A C 1
ATOM 1015 O O . GLN A 1 133 ? -0.322 9.766 19 1 91.88 133 GLN A O 1
ATOM 1020 N N . THR A 1 134 ? -0.496 9.43 21.203 1 91.62 134 THR A N 1
ATOM 1021 C CA . THR A 1 134 ? -0.387 7.98 21.094 1 91.62 134 THR A CA 1
ATOM 1022 C C . THR A 1 134 ? -1.531 7.422 20.25 1 91.62 134 THR A C 1
ATOM 1024 O O . THR A 1 134 ? -1.313 6.57 19.375 1 91.62 134 THR A O 1
ATOM 1027 N N . ALA A 1 135 ? -2.701 7.988 20.422 1 94.81 135 ALA A N 1
ATOM 1028 C CA . ALA A 1 135 ? -3.863 7.531 19.656 1 94.81 135 ALA A CA 1
ATOM 1029 C C . ALA A 1 135 ? -3.732 7.891 18.188 1 94.81 135 ALA A C 1
ATOM 1031 O O . ALA A 1 135 ? -4.062 7.086 17.312 1 94.81 135 ALA A O 1
ATOM 1032 N N . LEU A 1 136 ? -3.211 9.031 17.922 1 94.69 136 LEU A N 1
ATOM 1033 C CA . LEU A 1 136 ? -3.057 9.469 16.547 1 94.69 136 LEU A CA 1
ATOM 1034 C C . LEU A 1 136 ? -1.993 8.633 15.828 1 94.69 136 LEU A C 1
ATOM 1036 O O . LEU A 1 136 ? -2.219 8.148 14.719 1 94.69 136 LEU A O 1
ATOM 1040 N N . TRP A 1 137 ? -0.904 8.359 16.547 1 92.19 137 TRP A N 1
ATOM 1041 C CA . TRP A 1 137 ? 0.155 7.551 15.945 1 92.19 137 TRP A CA 1
ATOM 1042 C C . TRP A 1 137 ? -0.287 6.102 15.789 1 92.19 137 TRP A C 1
ATOM 1044 O O . TRP A 1 137 ? 0.041 5.449 14.789 1 92.19 137 TRP A O 1
ATOM 1054 N N . GLY A 1 138 ? -0.96 5.688 16.797 1 93.38 138 GLY A N 1
ATOM 1055 C CA . GLY A 1 138 ? -1.476 4.328 16.703 1 93.38 138 GLY A CA 1
ATOM 1056 C C . GLY A 1 138 ? -2.447 4.137 15.562 1 93.38 138 GLY A C 1
ATOM 1057 O O . GLY A 1 138 ? -2.369 3.143 14.836 1 93.38 138 GLY A O 1
ATOM 1058 N N . GLN A 1 139 ? -3.379 5.094 15.438 1 96.12 139 GLN A N 1
ATOM 1059 C CA . GLN A 1 139 ? -4.336 5.055 14.336 1 96.12 139 GLN A CA 1
ATOM 1060 C C . GLN A 1 139 ? -3.619 5.086 12.992 1 96.12 139 GLN A C 1
ATOM 1062 O O . GLN A 1 139 ? -3.934 4.293 12.102 1 96.12 139 GLN A O 1
ATOM 1067 N N . LEU A 1 140 ? -2.668 5.926 12.836 1 94.94 140 LEU A N 1
ATOM 1068 C CA . LEU A 1 140 ? -1.939 6.027 11.578 1 94.94 140 LEU A CA 1
ATOM 1069 C C . LEU A 1 140 ? -1.126 4.766 11.312 1 94.94 140 LEU A C 1
ATOM 1071 O O . LEU A 1 140 ? -1.172 4.211 10.211 1 94.94 140 LEU A O 1
ATOM 1075 N N . GLY A 1 141 ? -0.401 4.293 12.312 1 92.81 141 GLY A N 1
ATOM 1076 C CA . GLY A 1 141 ? 0.411 3.096 12.156 1 92.81 141 GLY A CA 1
ATOM 1077 C C . GLY A 1 141 ? -0.4 1.87 11.781 1 92.81 141 GLY A C 1
ATOM 1078 O O . GLY A 1 141 ? -0.06 1.16 10.836 1 92.81 141 GLY A O 1
ATOM 1079 N N . SER A 1 142 ? -1.475 1.66 12.508 1 93.69 142 SER A N 1
ATOM 1080 C CA . SER A 1 142 ? -2.334 0.516 12.219 1 93.69 142 SER A CA 1
ATOM 1081 C C . SER A 1 142 ? -3.039 0.673 10.883 1 93.69 142 SER A C 1
ATOM 1083 O O . SER A 1 142 ? -3.131 -0.281 10.102 1 93.69 142 SER A O 1
ATOM 1085 N N . GLY A 1 143 ? -3.461 1.853 10.602 1 93.75 143 GLY A N 1
ATOM 1086 C CA . GLY A 1 143 ? -4.176 2.104 9.359 1 93.75 143 GLY A CA 1
ATOM 1087 C C . GLY A 1 143 ? -3.324 1.877 8.125 1 93.75 143 GLY A C 1
ATOM 1088 O O . GLY A 1 143 ? -3.795 1.312 7.133 1 93.75 143 GLY A O 1
ATOM 1089 N N . VAL A 1 144 ? -2.145 2.307 8.18 1 92.5 144 VAL A N 1
ATOM 1090 C CA . VAL A 1 144 ? -1.25 2.154 7.039 1 92.5 144 VAL A CA 1
ATOM 1091 C C . VAL A 1 144 ? -0.997 0.672 6.77 1 92.5 144 VAL A C 1
ATOM 1093 O O . VAL A 1 144 ? -0.938 0.244 5.617 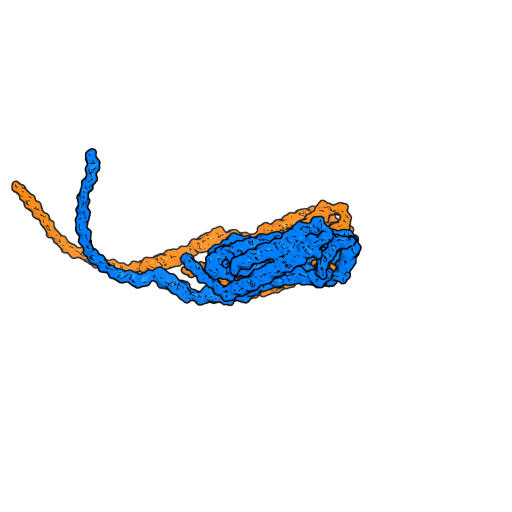1 92.5 144 VAL A O 1
ATOM 1096 N N . LEU A 1 145 ? -0.915 -0.106 7.793 1 91.75 145 LEU A N 1
ATOM 1097 C CA . LEU A 1 145 ? -0.763 -1.546 7.613 1 91.75 145 LEU A CA 1
ATOM 1098 C C . LEU A 1 145 ? -1.988 -2.141 6.93 1 91.75 145 LEU A C 1
ATOM 1100 O O . LEU A 1 145 ? -1.88 -3.139 6.215 1 91.75 145 LEU A O 1
ATOM 1104 N N . GLY A 1 146 ? -3.119 -1.473 7.176 1 93.38 146 GLY A N 1
ATOM 1105 C CA . GLY A 1 146 ? -4.324 -1.908 6.488 1 93.38 146 GLY A CA 1
ATOM 1106 C C . GLY A 1 146 ? -4.219 -1.812 4.977 1 93.38 146 GLY A C 1
ATOM 1107 O O . GLY A 1 146 ? -4.746 -2.662 4.258 1 93.38 146 GLY A O 1
ATOM 1108 N N . SER A 1 147 ? -3.529 -0.844 4.48 1 93.44 147 SER A N 1
ATOM 1109 C CA . SER A 1 147 ? -3.318 -0.668 3.049 1 93.44 147 SER A CA 1
ATOM 1110 C C . SER A 1 147 ? -2.564 -1.852 2.451 1 93.44 147 SER A C 1
ATOM 1112 O O . SER A 1 147 ? -2.955 -2.381 1.409 1 93.44 147 SER A O 1
ATOM 1114 N N . ILE A 1 148 ? -1.578 -2.336 3.105 1 91.88 148 ILE A N 1
ATOM 1115 C CA . ILE A 1 148 ? -0.799 -3.475 2.631 1 91.88 148 ILE A CA 1
ATOM 1116 C C . ILE A 1 148 ? -1.66 -4.734 2.656 1 91.88 148 ILE A C 1
ATOM 1118 O O . ILE A 1 148 ? -1.598 -5.555 1.738 1 91.88 148 ILE A O 1
ATOM 1122 N N . SER A 1 149 ? -2.385 -4.828 3.725 1 93.12 149 SER A N 1
ATOM 1123 C CA . SER A 1 149 ? -3.27 -5.984 3.844 1 93.12 149 SER A CA 1
ATOM 1124 C C . SER A 1 149 ? -4.234 -6.066 2.664 1 93.12 149 SER A C 1
ATOM 1126 O O . SER A 1 149 ? -4.562 -7.16 2.199 1 93.12 149 SER A O 1
ATOM 1128 N N . MET A 1 150 ? -4.613 -4.938 2.15 1 95.69 150 MET A N 1
ATOM 1129 C CA . MET A 1 150 ? -5.574 -4.906 1.05 1 95.69 150 MET A CA 1
ATOM 1130 C C . MET A 1 150 ? -4.875 -5.102 -0.29 1 95.69 150 MET A C 1
ATOM 1132 O O . MET A 1 150 ? -5.492 -5.551 -1.259 1 95.69 150 MET A O 1
ATOM 1136 N N . MET A 1 151 ? -3.576 -4.887 -0.367 1 95.25 151 MET A N 1
ATOM 1137 C CA . MET A 1 151 ? -2.846 -4.969 -1.628 1 95.25 151 MET A CA 1
ATOM 1138 C C . MET A 1 151 ? -2.307 -6.375 -1.856 1 95.25 151 MET A C 1
ATOM 1140 O O . MET A 1 151 ? -2.244 -6.844 -2.994 1 95.25 151 MET A O 1
ATOM 1144 N N . ILE A 1 152 ? -2.01 -7.09 -0.874 1 95 152 ILE A N 1
ATOM 1145 C CA . ILE A 1 152 ? -1.268 -8.344 -0.948 1 95 152 ILE A CA 1
ATOM 1146 C C . ILE A 1 152 ? -2.074 -9.375 -1.733 1 95 152 ILE A C 1
ATOM 1148 O O . ILE A 1 152 ? -1.525 -10.102 -2.568 1 95 152 ILE A O 1
ATOM 1152 N N . PRO A 1 153 ? -3.422 -9.438 -1.498 1 97 153 PRO A N 1
ATOM 1153 C CA . PRO A 1 153 ? -4.164 -10.438 -2.268 1 97 153 PRO A CA 1
ATOM 1154 C C . PRO A 1 153 ? -4.004 -10.258 -3.775 1 97 153 PRO A C 1
ATOM 1156 O O . PRO A 1 153 ? -4.043 -11.242 -4.523 1 97 153 PRO A O 1
ATOM 1159 N N . SER A 1 154 ? -3.824 -9.039 -4.23 1 96.94 154 SER A N 1
ATOM 1160 C CA . SER A 1 154 ? -3.672 -8.781 -5.66 1 96.94 154 SER A CA 1
ATOM 1161 C C . SER A 1 154 ? -2.477 -9.539 -6.234 1 96.94 154 SER A C 1
ATOM 1163 O O . SER A 1 154 ? -2.537 -10.047 -7.355 1 96.94 154 SER A O 1
ATOM 1165 N N . TYR A 1 155 ? -1.399 -9.688 -5.48 1 96.38 155 TYR A N 1
ATOM 1166 C CA . TYR A 1 155 ? -0.21 -10.398 -5.945 1 96.38 155 TYR A CA 1
ATOM 1167 C C . TYR A 1 155 ? -0.497 -11.883 -6.137 1 96.38 155 TYR A C 1
ATOM 1169 O O . TYR A 1 155 ? -0.111 -12.469 -7.152 1 96.38 155 TYR A O 1
ATOM 1177 N N . PHE A 1 156 ? -1.185 -12.43 -5.227 1 97 156 PHE A N 1
ATOM 1178 C CA . PHE A 1 156 ? -1.457 -13.859 -5.281 1 97 156 PHE A CA 1
ATOM 1179 C C . PHE A 1 156 ? -2.486 -14.172 -6.359 1 97 156 PHE A C 1
ATOM 1181 O O . PHE A 1 156 ? -2.357 -15.164 -7.078 1 97 156 PHE A O 1
ATOM 1188 N N . PHE A 1 157 ? -3.467 -13.328 -6.492 1 97.5 157 PHE A N 1
ATOM 1189 C CA . PHE A 1 157 ? -4.438 -13.547 -7.559 1 97.5 157 PHE A CA 1
ATOM 1190 C C . PHE A 1 157 ? -3.781 -13.398 -8.922 1 97.5 157 PHE A C 1
ATOM 1192 O O . PHE A 1 157 ? -4.172 -14.07 -9.883 1 97.5 157 PHE A O 1
ATOM 1199 N N . SER A 1 158 ? -2.805 -12.516 -9.008 1 96.88 158 SER A N 1
ATOM 1200 C CA . SER A 1 158 ? -2.049 -12.414 -10.25 1 96.88 158 SER A CA 1
ATOM 1201 C C . SER A 1 158 ? -1.379 -13.734 -10.609 1 96.88 158 SER A C 1
ATOM 1203 O O . SER A 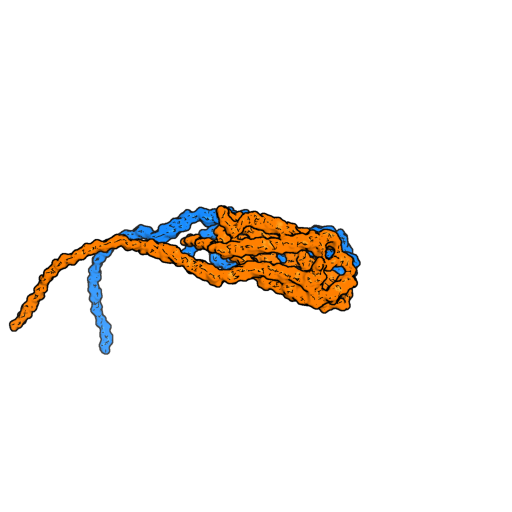1 158 ? -1.412 -14.164 -11.766 1 96.88 158 SER A O 1
ATOM 1205 N N . ALA A 1 159 ? -0.851 -14.352 -9.617 1 96 159 ALA A N 1
ATOM 1206 C CA . ALA A 1 159 ? -0.187 -15.633 -9.836 1 96 159 ALA A CA 1
ATOM 1207 C C . ALA A 1 159 ? -1.194 -16.719 -10.219 1 96 159 ALA A C 1
ATOM 1209 O O . ALA A 1 159 ? -0.876 -17.625 -10.992 1 96 159 ALA A O 1
ATOM 1210 N N . VAL A 1 160 ? -2.357 -16.609 -9.68 1 96.88 160 VAL A N 1
ATOM 1211 C CA . VAL A 1 160 ? -3.398 -17.594 -9.961 1 96.88 160 VAL A CA 1
ATOM 1212 C C . VAL A 1 160 ? -3.717 -17.594 -11.453 1 96.88 160 VAL A C 1
ATOM 1214 O O . VAL A 1 160 ? -3.816 -18.672 -12.07 1 96.88 160 VAL A O 1
ATOM 1217 N N . ILE A 1 161 ? -3.822 -16.469 -12.047 1 95.88 161 ILE A N 1
ATOM 1218 C CA . ILE A 1 161 ? -4.391 -16.391 -13.391 1 95.88 161 ILE A CA 1
ATOM 1219 C C . ILE A 1 161 ? -3.266 -16.281 -14.422 1 95.88 161 ILE A C 1
ATOM 1221 O O . ILE A 1 161 ? -3.51 -16.359 -15.625 1 95.88 161 ILE A O 1
ATOM 1225 N N . TYR A 1 162 ? -2.006 -16.188 -14.008 1 96.06 162 TYR A N 1
ATOM 1226 C CA . TYR A 1 162 ? -0.917 -15.859 -14.922 1 96.06 162 TYR A CA 1
ATOM 1227 C C . TYR A 1 162 ? -0.625 -17.031 -15.852 1 96.06 162 TYR A C 1
ATOM 1229 O O . TYR A 1 162 ? -0.318 -16.828 -17.031 1 96.06 162 TYR A O 1
ATOM 1237 N N . ARG A 1 163 ? -0.638 -18.219 -15.359 1 95.62 163 ARG A N 1
ATOM 1238 C CA . ARG A 1 163 ? -0.431 -19.453 -16.125 1 95.62 163 ARG A CA 1
ATOM 1239 C C . ARG A 1 163 ? -1.526 -20.469 -15.82 1 95.62 163 ARG A C 1
ATOM 1241 O O . ARG A 1 163 ? -1.322 -21.391 -15.039 1 95.62 163 ARG A O 1
ATOM 1248 N N . LEU A 1 164 ? -2.562 -20.344 -16.562 1 93.81 164 LEU A N 1
ATOM 1249 C CA . LEU A 1 164 ? -3.729 -21.172 -16.297 1 93.81 164 LEU A CA 1
ATOM 1250 C C . LEU A 1 164 ? -3.617 -22.516 -17.016 1 93.81 164 LEU A C 1
ATOM 1252 O O . LEU A 1 164 ? -4.488 -23.375 -16.875 1 93.81 164 LEU A O 1
ATOM 1256 N N . ASP A 1 165 ? -2.484 -22.672 -17.656 1 92.19 165 ASP A N 1
ATOM 1257 C CA . ASP A 1 165 ? -2.229 -23.953 -18.328 1 92.19 165 ASP A CA 1
ATOM 1258 C C . ASP A 1 165 ? -1.431 -24.891 -17.438 1 92.19 165 ASP A C 1
ATOM 1260 O O . ASP A 1 165 ? -1.204 -26.047 -17.797 1 92.19 165 ASP A O 1
ATOM 1264 N N . ARG A 1 166 ? -1.165 -24.469 -16.266 1 91.56 166 ARG A N 1
ATOM 1265 C CA . ARG A 1 166 ? -0.44 -25.328 -15.328 1 91.56 166 ARG A CA 1
ATOM 1266 C C . ARG A 1 166 ? -1.348 -26.406 -14.758 1 91.56 166 ARG A C 1
ATOM 1268 O O . ARG A 1 166 ? -2.555 -26.406 -15.008 1 91.56 166 ARG A O 1
ATOM 1275 N N . ASP A 1 167 ? -0.673 -27.328 -14.016 1 94.69 167 ASP A N 1
ATOM 1276 C CA . ASP A 1 167 ? -1.44 -28.328 -13.273 1 94.69 167 ASP A CA 1
ATOM 1277 C C . ASP A 1 167 ? -2.498 -27.672 -12.391 1 94.69 167 ASP A C 1
ATOM 1279 O O . ASP A 1 167 ? -2.186 -26.781 -11.602 1 94.69 167 ASP A O 1
ATOM 1283 N N . PRO A 1 168 ? -3.697 -28.109 -12.531 1 96.31 168 PRO A N 1
ATOM 1284 C CA . PRO A 1 168 ? -4.793 -27.5 -11.773 1 96.31 168 PRO A CA 1
ATOM 1285 C C . PRO A 1 168 ? -4.551 -27.531 -10.266 1 96.31 168 PRO A C 1
ATOM 1287 O O . PRO A 1 168 ? -5.051 -26.672 -9.531 1 96.31 168 PRO A O 1
ATOM 1290 N N . ILE A 1 169 ? -3.764 -28.516 -9.805 1 96.62 169 ILE A N 1
ATOM 1291 C CA . ILE A 1 169 ? -3.477 -28.609 -8.383 1 96.62 169 ILE A CA 1
ATOM 1292 C C . ILE A 1 169 ? -2.693 -27.375 -7.93 1 96.62 169 ILE A C 1
ATOM 1294 O O . ILE A 1 169 ? -2.895 -26.875 -6.82 1 96.62 169 ILE A O 1
ATOM 1298 N N . LEU A 1 170 ? -1.885 -26.859 -8.766 1 96.19 170 LEU A N 1
ATOM 1299 C CA . LEU A 1 170 ? -1.096 -25.672 -8.438 1 96.19 170 LEU A CA 1
ATOM 1300 C C . LEU A 1 170 ? -1.963 -24.422 -8.453 1 96.19 170 LEU A C 1
ATOM 1302 O O . LEU A 1 170 ? -1.788 -23.531 -7.617 1 96.19 170 LEU A O 1
ATOM 1306 N N . THR A 1 171 ? -2.871 -24.375 -9.398 1 96.31 171 THR A N 1
ATOM 1307 C CA . THR A 1 171 ? -3.812 -23.266 -9.453 1 96.31 171 THR A CA 1
ATOM 1308 C C . THR A 1 171 ? -4.68 -23.234 -8.195 1 96.31 171 THR A C 1
ATOM 1310 O O . THR A 1 171 ? -4.902 -22.172 -7.621 1 96.31 171 THR A O 1
ATOM 1313 N N . GLN A 1 172 ? -5.102 -24.328 -7.828 1 97.19 172 GLN A N 1
ATOM 1314 C CA . GLN A 1 172 ? -5.906 -24.406 -6.617 1 97.19 172 GLN A CA 1
ATOM 1315 C C . GLN A 1 172 ? -5.102 -24 -5.391 1 97.19 172 GLN A C 1
ATOM 1317 O O . GLN A 1 172 ? -5.617 -23.312 -4.504 1 97.19 172 GLN A O 1
ATOM 1322 N N . MET A 1 173 ? -3.891 -24.453 -5.336 1 96.69 173 MET A N 1
ATOM 1323 C CA . MET A 1 173 ? -3.018 -24.062 -4.227 1 96.69 173 MET A CA 1
ATOM 1324 C C . MET A 1 173 ? -2.848 -22.547 -4.168 1 96.69 173 MET A C 1
ATOM 1326 O O . MET A 1 173 ? -2.949 -21.953 -3.094 1 96.69 173 MET A O 1
ATOM 1330 N N . LEU A 1 174 ? -2.586 -21.953 -5.27 1 96.81 174 LEU A N 1
ATOM 1331 C CA . LEU A 1 174 ? -2.439 -20.5 -5.336 1 96.81 174 LEU A CA 1
ATOM 1332 C C . LEU A 1 174 ? -3.744 -19.797 -4.957 1 96.81 174 LEU A C 1
ATOM 1334 O O . LEU A 1 174 ? -3.729 -18.766 -4.289 1 96.81 174 LEU A O 1
ATOM 1338 N N . SER A 1 175 ? -4.812 -20.328 -5.418 1 96.88 175 SER A N 1
ATOM 1339 C CA . SER A 1 175 ? -6.125 -19.797 -5.078 1 96.88 175 SER A CA 1
ATOM 1340 C C . SER A 1 175 ? -6.363 -19.828 -3.572 1 96.88 175 SER A C 1
ATOM 1342 O O . SER A 1 175 ? -6.828 -18.859 -2.988 1 96.88 175 SER A O 1
ATOM 1344 N N . ASP A 1 176 ? -6.059 -20.922 -2.957 1 96.81 176 ASP A N 1
ATOM 1345 C CA . ASP A 1 176 ? -6.18 -21.016 -1.506 1 96.81 176 ASP A CA 1
ATOM 1346 C C . ASP A 1 176 ? -5.398 -19.906 -0.815 1 96.81 176 ASP A C 1
ATOM 1348 O O . ASP A 1 176 ? -5.926 -19.219 0.061 1 96.81 176 ASP A O 1
ATOM 1352 N N . LEU A 1 177 ? -4.199 -19.75 -1.245 1 96.06 177 LEU A N 1
ATOM 1353 C CA . LEU A 1 177 ? -3.352 -18.719 -0.65 1 96.06 177 LEU A CA 1
ATOM 1354 C C . LEU A 1 177 ? -3.953 -17.344 -0.847 1 96.06 177 LEU A C 1
ATOM 1356 O O . LEU A 1 177 ? -3.979 -16.531 0.083 1 96.06 177 LEU A O 1
ATOM 1360 N N . ALA A 1 178 ? -4.43 -17.078 -2.023 1 97.12 178 ALA A N 1
ATOM 1361 C CA . ALA A 1 178 ? -5.008 -15.781 -2.342 1 97.12 178 ALA A CA 1
ATOM 1362 C C . ALA A 1 178 ? -6.215 -15.484 -1.458 1 97.12 178 ALA A C 1
ATOM 1364 O O . ALA A 1 178 ? -6.344 -14.383 -0.915 1 97.12 178 ALA A O 1
ATOM 1365 N N . TRP A 1 179 ? -7.039 -16.469 -1.271 1 96.62 179 TRP A N 1
ATOM 1366 C CA . TRP A 1 179 ? -8.258 -16.25 -0.499 1 96.62 179 TRP A CA 1
ATOM 1367 C C . TRP A 1 179 ? -7.949 -16.156 0.991 1 96.62 179 TRP A C 1
ATOM 1369 O O . TRP A 1 179 ? -8.625 -15.422 1.722 1 96.62 179 TRP A O 1
ATOM 1379 N N . PHE A 1 180 ? -6.945 -16.828 1.501 1 95.81 180 PHE A N 1
ATOM 1380 C CA . PHE A 1 180 ? -6.551 -16.672 2.896 1 95.81 180 PHE A CA 1
ATOM 1381 C C . PHE A 1 180 ? -6.031 -15.258 3.154 1 95.81 180 PHE A C 1
ATOM 1383 O O . PHE A 1 180 ? -6.402 -14.625 4.145 1 95.81 180 PHE A O 1
ATOM 1390 N N . VAL A 1 181 ? -5.246 -14.82 2.266 1 95.12 181 VAL A N 1
ATOM 1391 C CA . VAL A 1 181 ? -4.707 -13.477 2.432 1 95.12 181 VAL A CA 1
ATOM 1392 C C . VAL A 1 181 ? -5.836 -12.453 2.326 1 95.12 181 VAL A C 1
ATOM 1394 O O . VAL A 1 181 ? -5.855 -11.469 3.066 1 95.12 181 VAL A O 1
ATOM 1397 N N . TYR A 1 182 ? -6.77 -12.648 1.428 1 95.88 182 TYR A N 1
ATOM 1398 C CA . TYR A 1 182 ? -7.902 -11.75 1.247 1 95.88 182 TYR A CA 1
ATOM 1399 C C . TYR A 1 182 ? -8.789 -11.727 2.488 1 95.88 182 TYR A C 1
ATOM 1401 O O . TYR A 1 182 ? -9.211 -10.664 2.939 1 95.88 182 TYR A O 1
ATOM 1409 N N . ALA A 1 183 ? -8.992 -12.867 3.072 1 93.75 183 ALA A N 1
ATOM 1410 C CA . ALA A 1 183 ? -10 -13 4.121 1 93.75 183 ALA A CA 1
ATOM 1411 C C . ALA A 1 183 ? -9.406 -12.711 5.496 1 93.75 183 ALA A C 1
ATOM 1413 O O . ALA A 1 183 ? -10.07 -12.156 6.363 1 93.75 183 ALA A O 1
ATOM 1414 N N . MET A 1 184 ? -8.164 -13.016 5.707 1 93.62 184 MET A N 1
ATOM 1415 C CA . MET A 1 184 ? -7.652 -13.062 7.074 1 93.62 184 MET A CA 1
ATOM 1416 C C . MET A 1 184 ? -6.824 -11.812 7.387 1 93.62 184 MET A C 1
ATOM 1418 O O . MET A 1 184 ? -6.336 -11.656 8.508 1 93.62 184 MET A O 1
ATOM 1422 N N . GLY A 1 185 ? -6.723 -10.859 6.535 1 91.81 185 GLY A N 1
ATOM 1423 C CA . GLY A 1 185 ? -5.855 -9.711 6.719 1 91.81 185 GLY A CA 1
ATOM 1424 C C . GLY A 1 185 ? -6.512 -8.594 7.508 1 91.81 185 GLY A C 1
ATOM 1425 O O . GLY A 1 185 ? -6.062 -7.445 7.465 1 91.81 185 GLY A O 1
ATOM 1426 N N . PHE A 1 186 ? -7.418 -8.828 8.445 1 92.12 186 PHE A N 1
ATOM 1427 C CA . PHE A 1 186 ? -8.242 -7.77 9.016 1 92.12 186 PHE A CA 1
ATOM 1428 C C . PHE A 1 186 ? -7.676 -7.305 10.352 1 92.12 186 PHE A C 1
ATOM 1430 O O . PHE A 1 186 ? -8.031 -6.23 10.844 1 92.12 186 PHE A O 1
ATOM 1437 N N . PRO A 1 187 ? -6.77 -7.969 11.078 1 92.56 187 PRO A N 1
ATOM 1438 C CA . PRO A 1 187 ? -6.383 -7.578 12.438 1 92.56 187 PRO A CA 1
ATOM 1439 C C . PRO A 1 187 ? -5.801 -6.168 12.5 1 92.56 187 PRO A C 1
ATOM 1441 O O . PRO A 1 187 ? -5.934 -5.484 13.523 1 92.56 187 PRO A O 1
ATOM 1444 N N . VAL A 1 188 ? -5.145 -5.707 11.516 1 92.38 188 VAL A N 1
ATOM 1445 C CA . VAL A 1 188 ? -4.566 -4.367 11.5 1 92.38 188 VAL A CA 1
ATOM 1446 C C . VAL A 1 188 ? -5.676 -3.326 11.625 1 92.38 188 VAL A C 1
ATOM 1448 O O . VAL A 1 188 ? -5.48 -2.27 12.227 1 92.38 188 VAL A O 1
ATOM 1451 N N . PHE A 1 189 ? -6.852 -3.611 11.125 1 93.75 189 PHE A N 1
ATOM 1452 C CA . PHE A 1 189 ? -7.977 -2.689 11.211 1 93.75 189 PHE A CA 1
ATOM 1453 C C . PHE A 1 189 ? -8.547 -2.654 12.625 1 93.75 189 PHE A C 1
ATOM 1455 O O . PHE A 1 189 ? -9.156 -1.663 13.031 1 93.75 189 PHE A O 1
ATOM 1462 N N . MET A 1 190 ? -8.328 -3.754 13.391 1 93.62 190 MET A N 1
ATOM 1463 C CA . MET A 1 190 ? -8.703 -3.754 14.805 1 93.62 190 MET A CA 1
ATOM 1464 C C . MET A 1 190 ? -7.898 -2.721 15.586 1 93.62 190 MET A C 1
ATOM 1466 O O . MET A 1 190 ? -8.445 -1.992 16.406 1 93.62 190 MET A O 1
ATOM 1470 N N . GLY A 1 191 ? -6.602 -2.752 15.344 1 93.62 191 GLY A N 1
ATOM 1471 C CA . GLY A 1 191 ? -5.77 -1.736 15.969 1 93.62 191 GLY A CA 1
ATOM 1472 C C . GLY A 1 191 ? -6.195 -0.321 15.625 1 93.62 191 GLY A C 1
ATOM 1473 O O . GLY A 1 191 ? -6.242 0.548 16.5 1 93.62 191 GLY A O 1
ATOM 1474 N N . GLN A 1 192 ? -6.461 -0.089 14.352 1 95.69 192 GLN A N 1
ATOM 1475 C CA . GLN A 1 192 ? -6.914 1.229 13.922 1 95.69 192 GLN A CA 1
ATOM 1476 C C . GLN A 1 192 ? -8.211 1.619 14.625 1 95.69 192 GLN A C 1
ATOM 1478 O O . GLN A 1 192 ? -8.336 2.736 15.133 1 95.69 192 GLN A O 1
ATOM 1483 N N . ASP A 1 193 ? -9.156 0.72 14.664 1 96.44 193 ASP A N 1
ATOM 1484 C CA . ASP A 1 193 ? -10.445 0.972 15.289 1 96.44 193 ASP A CA 1
ATOM 1485 C C . ASP A 1 193 ? -10.289 1.27 16.781 1 96.44 193 ASP A C 1
ATOM 1487 O O . ASP A 1 193 ? -10.93 2.186 17.297 1 96.44 193 ASP A O 1
ATOM 1491 N N . LEU A 1 194 ? -9.438 0.536 17.438 1 95.44 194 LEU A N 1
ATOM 1492 C CA . LEU A 1 194 ? -9.227 0.747 18.875 1 95.44 194 LEU A CA 1
ATOM 1493 C C . LEU A 1 194 ? -8.727 2.162 19.141 1 95.44 194 LEU A C 1
ATOM 1495 O O . LEU A 1 194 ? -9.188 2.818 20.078 1 95.44 194 LEU A O 1
ATOM 1499 N N . MET A 1 195 ? -7.844 2.629 18.359 1 97.19 195 MET A N 1
ATOM 1500 C CA . MET A 1 195 ? -7.281 3.963 18.531 1 97.19 195 MET A CA 1
ATOM 1501 C C . MET A 1 195 ? -8.312 5.039 18.203 1 97.19 195 MET A C 1
ATOM 1503 O O . MET A 1 195 ? -8.414 6.043 18.906 1 97.19 195 MET A O 1
ATOM 1507 N N . VAL A 1 196 ? -9.062 4.836 17.156 1 97.5 196 VAL A N 1
ATOM 1508 C CA . VAL A 1 196 ? -10.102 5.789 16.766 1 97.5 196 VAL A CA 1
ATOM 1509 C C . VAL A 1 196 ? -11.172 5.855 17.844 1 97.5 196 VAL A C 1
ATOM 1511 O O . VAL A 1 196 ? -11.578 6.945 18.266 1 97.5 196 VAL A O 1
ATOM 1514 N N . SER A 1 197 ? -11.578 4.676 18.25 1 97.5 197 SER A N 1
ATOM 1515 C CA . SER A 1 197 ? -12.609 4.617 19.281 1 97.5 197 SER A CA 1
ATOM 1516 C C . SER A 1 197 ? -12.125 5.262 20.578 1 97.5 197 SER A C 1
ATOM 1518 O O . SER A 1 197 ? -12.875 5.988 21.234 1 97.5 197 SER A O 1
ATOM 1520 N N . TYR A 1 198 ? -10.922 4.996 20.953 1 97.25 198 TYR A N 1
ATOM 1521 C CA . TYR A 1 198 ? -10.359 5.645 22.141 1 97.25 198 TYR A CA 1
ATOM 1522 C C . TYR A 1 198 ? -10.391 7.16 21.984 1 97.25 198 TYR A C 1
ATOM 1524 O O . TYR A 1 198 ? -10.773 7.875 22.922 1 97.25 198 TYR A O 1
ATOM 1532 N N . ALA A 1 199 ? -9.977 7.645 20.859 1 97.19 199 ALA A N 1
ATOM 1533 C CA . ALA A 1 199 ? -9.938 9.086 20.594 1 97.19 199 ALA A CA 1
ATOM 1534 C C . ALA A 1 199 ? -11.328 9.695 20.734 1 97.19 199 ALA A C 1
ATOM 1536 O O . ALA A 1 199 ? -11.5 10.734 21.375 1 97.19 199 ALA A O 1
ATOM 1537 N N . ILE A 1 200 ? -12.266 9.086 20.172 1 97.19 200 ILE A N 1
ATOM 1538 C CA . ILE A 1 200 ? -13.641 9.586 20.203 1 97.19 200 ILE A CA 1
ATOM 1539 C C . ILE A 1 200 ? -14.133 9.625 21.656 1 97.19 200 ILE A C 1
ATOM 1541 O O . ILE A 1 200 ? -14.719 10.617 22.094 1 97.19 200 ILE A O 1
ATOM 1545 N N . LEU A 1 201 ? -13.859 8.617 22.406 1 96.94 201 LEU A N 1
ATOM 1546 C CA . LEU A 1 201 ? -14.336 8.516 23.781 1 96.94 201 LEU A CA 1
ATOM 1547 C C . LEU A 1 201 ? -13.562 9.453 24.688 1 96.94 201 LEU A C 1
ATOM 1549 O O . LEU A 1 201 ? -14.047 9.812 25.766 1 96.94 201 LEU A O 1
ATOM 1553 N N . SER A 1 202 ? -12.453 9.898 24.297 1 96.19 202 SER A N 1
ATOM 1554 C CA . SER A 1 202 ? -11.617 10.758 25.141 1 96.19 202 SER A CA 1
ATOM 1555 C C . SER A 1 202 ? -12.125 12.195 25.125 1 96.19 202 SER A C 1
ATOM 1557 O O . SER A 1 202 ? -11.734 13 25.969 1 96.19 202 SER A O 1
ATOM 1559 N N . ASP A 1 203 ? -12.93 12.492 24.141 1 95.31 203 ASP A N 1
ATOM 1560 C CA . ASP A 1 203 ? -13.516 13.836 24.078 1 95.31 203 ASP A CA 1
ATOM 1561 C C . ASP A 1 203 ? -14.602 14.008 25.141 1 95.31 203 ASP A C 1
ATOM 1563 O O . ASP A 1 203 ? -15.75 13.625 24.922 1 95.31 203 ASP A O 1
ATOM 1567 N N . LYS A 1 204 ? -14.234 14.742 26.219 1 92.38 204 LYS A N 1
ATOM 1568 C CA . LYS A 1 204 ? -15.141 14.828 27.359 1 92.38 204 LYS A CA 1
ATOM 1569 C C . LYS A 1 204 ? -15.969 16.109 27.312 1 92.38 204 LYS A C 1
ATOM 1571 O O . LYS A 1 204 ? -16.688 16.422 28.266 1 92.38 204 LYS A O 1
ATOM 1576 N N . ARG A 1 205 ? -15.914 16.844 26.297 1 91.5 205 ARG A N 1
ATOM 1577 C CA . ARG A 1 205 ? -16.719 18.047 26.172 1 91.5 205 ARG A CA 1
ATOM 1578 C C . ARG A 1 205 ? -18.219 17.719 26.109 1 91.5 205 ARG A C 1
ATOM 1580 O O . ARG A 1 205 ? -18.578 16.594 25.75 1 91.5 205 ARG A O 1
ATOM 1587 N N . PRO A 1 206 ? -18.984 18.672 26.484 1 91.38 206 PRO A N 1
ATOM 1588 C CA . PRO A 1 206 ? -20.438 18.422 26.422 1 91.38 206 PRO A CA 1
ATOM 1589 C C . PRO A 1 206 ? -20.922 18.141 25 1 91.38 206 PRO A C 1
ATOM 1591 O O . PRO A 1 206 ? -21.812 17.312 24.797 1 91.38 206 PRO A O 1
ATOM 1594 N N . GLU A 1 207 ? -20.344 18.875 24.078 1 91.69 207 GLU A N 1
ATOM 1595 C CA . GLU A 1 207 ? -20.578 18.578 22.672 1 91.69 207 GLU A CA 1
ATOM 1596 C C . GLU A 1 207 ? -19.344 18 22 1 91.69 207 GLU A C 1
ATOM 1598 O O . GLU A 1 207 ? -18.562 18.75 21.391 1 91.69 207 GLU A O 1
ATOM 1603 N N . PRO A 1 208 ? -19.328 16.688 22.141 1 94.19 208 PRO A N 1
ATOM 1604 C CA . PRO A 1 208 ? -18.141 16.078 21.547 1 94.19 208 PRO A CA 1
ATOM 1605 C C . PRO A 1 208 ? -18.078 16.234 20.031 1 94.19 208 PRO A C 1
ATOM 1607 O O . PRO A 1 208 ? -19.109 16.422 19.391 1 94.19 208 PRO A O 1
ATOM 1610 N N . LEU A 1 209 ? -16.875 16.219 19.5 1 95 209 LEU A N 1
ATOM 1611 C CA . LEU A 1 209 ? -16.672 16.312 18.047 1 95 209 LEU A CA 1
ATOM 1612 C C . LEU A 1 209 ? -17.469 15.234 17.328 1 95 209 LEU A C 1
ATOM 1614 O O . LEU A 1 209 ? -18.156 15.516 16.344 1 95 209 LEU A O 1
ATOM 1618 N N . ILE A 1 210 ? -17.312 14.008 17.781 1 96.94 210 ILE A N 1
ATOM 1619 C CA . ILE A 1 210 ? -18.047 12.82 17.344 1 96.94 210 ILE A CA 1
ATOM 1620 C C . ILE A 1 210 ? -18.75 12.164 18.531 1 96.94 210 ILE A C 1
ATOM 1622 O O . ILE A 1 210 ? -18.141 11.961 19.578 1 96.94 210 ILE A O 1
ATOM 1626 N N . PRO A 1 211 ? -20.016 11.875 18.328 1 96.69 211 PRO A N 1
ATOM 1627 C CA . PRO A 1 211 ? -20.734 11.273 19.453 1 96.69 211 PRO A CA 1
ATOM 1628 C C . PRO A 1 211 ? -20.109 9.961 19.922 1 96.69 211 PRO A C 1
ATOM 1630 O O . PRO A 1 211 ? -19.625 9.18 19.109 1 96.69 211 PRO A O 1
ATOM 1633 N N . HIS A 1 212 ? -20.234 9.703 21.203 1 97.56 212 HIS A N 1
ATOM 1634 C CA . HIS A 1 212 ? -19.562 8.555 21.812 1 97.56 212 HIS A CA 1
ATOM 1635 C C . HIS A 1 212 ? -20.141 7.242 21.297 1 97.56 212 HIS A C 1
ATOM 1637 O O . HIS A 1 212 ? -19.422 6.242 21.188 1 97.56 212 HIS A O 1
ATOM 1643 N N . TRP A 1 213 ? -21.422 7.199 20.953 1 97.25 213 TRP A N 1
ATOM 1644 C CA . TRP A 1 213 ? -22.016 5.949 20.484 1 97.25 213 TRP A CA 1
ATOM 1645 C C . TRP A 1 213 ? -21.375 5.477 19.188 1 97.25 213 TRP A C 1
ATOM 1647 O O . TRP A 1 213 ? -21.406 4.285 18.875 1 97.25 213 TRP A O 1
ATOM 1657 N N . VAL A 1 214 ? -20.812 6.367 18.453 1 97.81 214 VAL A N 1
ATOM 1658 C CA . VAL A 1 214 ? -20.109 6.02 17.219 1 97.81 214 VAL A CA 1
ATOM 1659 C C . VAL A 1 214 ? -18.922 5.117 17.531 1 97.81 214 VAL A C 1
ATOM 1661 O O . VAL A 1 214 ? -18.641 4.168 16.797 1 97.81 214 VAL A O 1
ATOM 1664 N N . ALA A 1 215 ? -18.203 5.395 18.609 1 97.94 215 ALA A N 1
ATOM 1665 C CA . ALA A 1 215 ? -17.094 4.555 19.031 1 97.94 215 ALA A CA 1
ATOM 1666 C C . ALA A 1 215 ? -17.547 3.131 19.312 1 97.94 215 ALA A C 1
ATOM 1668 O O . ALA A 1 215 ? -16.906 2.166 18.891 1 97.94 215 ALA A O 1
ATOM 1669 N N . TRP A 1 216 ? -18.594 3.018 19.984 1 97.12 216 TRP A N 1
ATOM 1670 C CA . TRP A 1 216 ? -19.125 1.703 20.312 1 97.12 216 TRP A CA 1
ATOM 1671 C C . TRP A 1 216 ? -19.641 0.986 19.078 1 97.12 216 TRP A C 1
ATOM 1673 O O . TRP A 1 216 ? -19.469 -0.226 18.922 1 97.12 216 TRP A O 1
ATOM 1683 N N . ALA A 1 217 ? -20.297 1.668 18.234 1 97.56 217 ALA A N 1
ATOM 1684 C CA . ALA A 1 217 ? -20.766 1.092 16.969 1 97.56 217 ALA A CA 1
ATOM 1685 C C . ALA A 1 217 ? -19.578 0.638 16.109 1 97.56 217 ALA A C 1
ATOM 1687 O O . ALA A 1 217 ? -19.609 -0.442 15.516 1 97.56 217 ALA A O 1
ATOM 1688 N N . MET A 1 218 ? -18.562 1.47 16.078 1 96.88 218 MET A N 1
ATOM 1689 C CA . MET A 1 218 ? -17.359 1.125 15.336 1 96.88 218 MET A CA 1
ATOM 1690 C C . MET A 1 218 ? -16.75 -0.165 15.859 1 96.88 218 MET A C 1
ATOM 1692 O O . MET A 1 218 ? -16.438 -1.072 15.086 1 96.88 218 MET A O 1
ATOM 1696 N N . SER A 1 219 ? -16.562 -0.221 17.125 1 96.25 219 SER A N 1
ATOM 1697 C CA . SER A 1 219 ? -15.969 -1.406 17.734 1 96.25 219 SER A CA 1
ATOM 1698 C C . SER A 1 219 ? -16.875 -2.625 17.562 1 96.25 219 SER A C 1
ATOM 1700 O O . SER A 1 219 ? -16.375 -3.738 17.344 1 96.25 219 SER A O 1
ATOM 1702 N N . GLY A 1 220 ? -18.188 -2.449 17.688 1 96.69 220 GLY A N 1
ATOM 1703 C CA . GLY A 1 220 ? -19.125 -3.525 17.406 1 96.69 220 GLY A CA 1
ATOM 1704 C C . GLY A 1 220 ? -19.016 -4.066 16 1 96.69 220 GLY A C 1
ATOM 1705 O O . GLY A 1 220 ? -19.031 -5.281 15.789 1 96.69 220 GLY A O 1
ATOM 1706 N N . LEU A 1 221 ? -18.875 -3.199 15.07 1 96.44 221 LEU A N 1
ATOM 1707 C CA . LEU A 1 221 ? -18.766 -3.602 13.672 1 96.44 221 LEU A CA 1
ATOM 1708 C C . LEU A 1 221 ? -17.422 -4.293 13.422 1 96.44 221 LEU A C 1
ATOM 1710 O O . LEU A 1 221 ? -17.328 -5.168 12.555 1 96.44 221 LEU A O 1
ATOM 1714 N N . THR A 1 222 ? -16.391 -3.9 14.172 1 95.06 222 THR A N 1
ATOM 1715 C CA . THR A 1 222 ? -15.117 -4.586 14.07 1 95.06 222 THR A CA 1
ATOM 1716 C C . THR A 1 222 ? -15.242 -6.047 14.477 1 95.06 222 THR A C 1
ATOM 1718 O O . THR A 1 222 ? -14.562 -6.914 13.93 1 95.06 222 THR A O 1
ATOM 1721 N N . LEU A 1 223 ? -16.125 -6.352 15.391 1 94.62 223 LEU A N 1
ATOM 1722 C CA . LEU A 1 223 ? -16.328 -7.719 15.859 1 94.62 223 LEU A CA 1
ATOM 1723 C C . LEU A 1 223 ? -16.844 -8.609 14.727 1 94.62 223 LEU A C 1
ATOM 1725 O O . LEU A 1 223 ? -16.641 -9.82 14.75 1 94.62 223 LEU A O 1
ATOM 1729 N N . THR A 1 224 ? -17.484 -8.031 13.742 1 96 224 THR A N 1
ATOM 1730 C CA . THR A 1 224 ? -18.031 -8.797 12.633 1 96 224 THR A CA 1
ATOM 1731 C C . THR A 1 224 ? -16.906 -9.398 11.781 1 96 224 THR A C 1
ATOM 1733 O O . THR A 1 224 ? -17.156 -10.305 10.977 1 96 224 THR A O 1
ATOM 1736 N N . LEU A 1 225 ? -15.703 -8.953 11.977 1 94.81 225 LEU A N 1
ATOM 1737 C CA . LEU A 1 225 ? -14.578 -9.43 11.18 1 94.81 225 LEU A CA 1
ATOM 1738 C C . LEU A 1 225 ? -13.945 -10.656 11.82 1 94.81 225 LEU A C 1
ATOM 1740 O O . LEU A 1 225 ? -13.188 -11.383 11.172 1 94.81 225 LEU A O 1
ATOM 1744 N N . TYR A 1 226 ? -14.258 -11.07 12.984 1 93.69 226 TYR A N 1
ATOM 1745 C CA . TYR A 1 226 ? -13.547 -12.062 13.789 1 93.69 226 TYR A CA 1
ATOM 1746 C C . TYR A 1 226 ? -13.75 -13.461 13.227 1 93.69 226 TYR A C 1
ATOM 1748 O O . TYR A 1 226 ? -12.844 -14.289 13.258 1 93.69 226 TYR A O 1
ATOM 1756 N N . PRO A 1 227 ? -14.891 -13.734 12.719 1 94.31 227 PRO A N 1
ATOM 1757 C CA . PRO A 1 227 ? -15.055 -15.086 12.18 1 94.31 227 PRO A CA 1
ATOM 1758 C C . PRO A 1 227 ? -14.062 -15.398 11.062 1 94.31 227 PRO A C 1
ATOM 1760 O O . PRO A 1 227 ? -13.758 -16.562 10.812 1 94.31 227 PRO A O 1
ATOM 1763 N N . ALA A 1 228 ? -13.602 -14.391 10.445 1 93.06 228 ALA A N 1
ATOM 1764 C CA . ALA A 1 228 ? -12.633 -14.594 9.367 1 93.06 228 ALA A CA 1
ATOM 1765 C C . ALA A 1 228 ? -11.359 -15.242 9.891 1 93.06 228 ALA A C 1
ATOM 1767 O O . ALA A 1 228 ? -10.555 -15.758 9.109 1 93.06 228 ALA A O 1
ATOM 1768 N N . LEU A 1 229 ? -11.109 -15.328 11.203 1 92.19 229 LEU A N 1
ATOM 1769 C CA . LEU A 1 229 ? -9.961 -15.984 11.82 1 92.19 229 LEU A CA 1
ATOM 1770 C C . LEU A 1 229 ? -10.008 -17.5 11.594 1 92.19 229 LEU A C 1
ATOM 1772 O O . LEU A 1 229 ? -8.977 -18.172 11.664 1 92.19 229 LEU A O 1
ATOM 1776 N N . GLY A 1 230 ? -11.203 -17.969 11.289 1 93.06 230 GLY A N 1
ATOM 1777 C CA . GLY A 1 230 ? -11.336 -19.422 11.211 1 93.06 230 GLY A CA 1
ATOM 1778 C C . GLY A 1 230 ? -11.516 -19.922 9.789 1 93.06 230 GLY A C 1
ATOM 1779 O O . GLY A 1 230 ? -11.781 -21.109 9.578 1 93.06 230 GLY A O 1
ATOM 1780 N N . VAL A 1 231 ? -11.289 -19.094 8.797 1 93.44 231 VAL A N 1
ATOM 1781 C CA . VAL A 1 231 ? -11.609 -19.5 7.434 1 93.44 231 VAL A CA 1
ATOM 1782 C C . VAL A 1 231 ? -10.664 -20.609 6.988 1 93.44 231 VAL A C 1
ATOM 1784 O O . VAL A 1 231 ? -11.039 -21.453 6.18 1 93.44 231 VAL A O 1
ATOM 1787 N N . HIS A 1 232 ? -9.422 -20.641 7.578 1 95.38 232 HIS A N 1
ATOM 1788 C CA . HIS A 1 232 ? -8.422 -21.625 7.164 1 95.38 232 HIS A CA 1
ATOM 1789 C C . HIS A 1 232 ? -8.703 -22.984 7.789 1 95.38 232 HIS A C 1
ATOM 1791 O O . HIS A 1 232 ? -8.062 -23.984 7.434 1 95.38 232 HIS A O 1
ATOM 1797 N N . CYS A 1 233 ? -9.742 -23.078 8.617 1 94.88 233 CYS A N 1
ATOM 1798 C CA . CYS A 1 233 ? -10 -24.312 9.367 1 94.88 233 CYS A CA 1
ATOM 1799 C C . CYS A 1 233 ? -11.07 -25.156 8.688 1 94.88 233 CYS A C 1
ATOM 1801 O O . CYS A 1 233 ? -11.234 -26.328 9.008 1 94.88 233 CYS A O 1
ATOM 1803 N N . VAL A 1 234 ? -11.766 -24.562 7.73 1 93.75 234 VAL A N 1
ATOM 1804 C CA . VAL A 1 234 ? -12.898 -25.281 7.156 1 93.75 234 VAL A CA 1
ATOM 1805 C C . VAL A 1 234 ? -12.93 -25.078 5.645 1 93.75 234 VAL A C 1
ATOM 1807 O O . VAL A 1 234 ? -12.43 -24.062 5.141 1 93.75 234 VAL A O 1
ATOM 1810 N N . LYS A 1 235 ? -13.578 -25.984 4.934 1 94.69 235 LYS A N 1
ATOM 1811 C CA . LYS A 1 235 ? -13.711 -25.891 3.484 1 94.69 235 LYS A CA 1
ATOM 1812 C C . LYS A 1 235 ? -15.172 -25.703 3.076 1 94.69 235 LYS A C 1
ATOM 1814 O O . LYS A 1 235 ? -15.484 -25.641 1.885 1 94.69 235 LYS A O 1
ATOM 1819 N N . SER A 1 236 ? -16.062 -25.734 4.07 1 93.06 236 SER A N 1
ATOM 1820 C CA . SER A 1 236 ? -17.484 -25.531 3.818 1 93.06 236 SER A CA 1
ATOM 1821 C C . SER A 1 236 ? -18.188 -24.984 5.051 1 93.06 236 SER A C 1
ATOM 1823 O O . SER A 1 236 ? -17.594 -24.891 6.125 1 93.06 236 SER A O 1
ATOM 1825 N N . GLY A 1 237 ? -19.422 -24.453 4.762 1 92.62 237 GLY A N 1
ATOM 1826 C CA . GLY A 1 237 ? -20.219 -23.969 5.883 1 92.62 237 GLY A CA 1
ATOM 1827 C C . GLY A 1 237 ? -20.141 -22.469 6.062 1 92.62 237 GLY A C 1
ATOM 1828 O O . GLY A 1 237 ? -19.641 -21.75 5.188 1 92.62 237 GLY A O 1
ATOM 1829 N N . ALA A 1 238 ? -20.578 -22.031 7.211 1 93.38 238 ALA A N 1
ATOM 1830 C CA . ALA A 1 238 ? -20.781 -20.594 7.469 1 93.38 238 ALA A CA 1
ATOM 1831 C C . ALA A 1 238 ? -19.438 -19.891 7.66 1 93.38 238 ALA A C 1
ATOM 1833 O O . ALA A 1 238 ? -19.312 -18.703 7.336 1 93.38 238 ALA A O 1
ATOM 1834 N N . VAL A 1 239 ? -18.406 -20.641 8.047 1 94 239 VAL A N 1
ATOM 1835 C CA . VAL A 1 239 ? -17.156 -20 8.422 1 94 239 VAL A CA 1
ATOM 1836 C C . VAL A 1 239 ? -16.188 -20.047 7.246 1 94 239 VAL A C 1
ATOM 1838 O O . VAL A 1 239 ? -15.148 -19.375 7.266 1 94 239 VAL A O 1
ATOM 1841 N N . ALA A 1 240 ? -16.531 -20.828 6.215 1 93.69 240 ALA A N 1
ATOM 1842 C CA . ALA A 1 240 ? -15.672 -20.844 5.027 1 93.69 240 ALA A CA 1
ATOM 1843 C C . ALA A 1 240 ? -15.547 -19.453 4.414 1 93.69 240 ALA A C 1
ATOM 1845 O O . ALA A 1 240 ? -16.344 -18.562 4.707 1 93.69 240 ALA A O 1
ATOM 1846 N N . TRP A 1 241 ? -14.516 -19.219 3.6 1 93 241 TRP A N 1
ATOM 1847 C CA . TRP A 1 241 ? -14.266 -17.875 3.102 1 93 241 TRP A CA 1
ATOM 1848 C C . TRP A 1 241 ? -15.375 -17.438 2.16 1 93 241 TRP A C 1
ATOM 1850 O O . TRP A 1 241 ? -15.453 -16.25 1.791 1 93 241 TRP A O 1
ATOM 1860 N N . ASN A 1 242 ? -16.203 -18.297 1.72 1 93.56 242 ASN A N 1
ATOM 1861 C CA . ASN A 1 242 ? -17.359 -17.906 0.925 1 93.56 242 ASN A CA 1
ATOM 1862 C C . ASN A 1 242 ? -18.656 -17.969 1.745 1 93.56 242 ASN A C 1
ATOM 1864 O O . ASN A 1 242 ? -19.75 -17.828 1.199 1 93.56 242 ASN A O 1
ATOM 1868 N N . GLY A 1 243 ? -18.625 -18.188 2.982 1 93.62 243 GLY A N 1
ATOM 1869 C CA . GLY A 1 243 ? -19.797 -18.375 3.842 1 93.62 243 GLY A CA 1
ATOM 1870 C C . GLY A 1 243 ? -20.312 -17.078 4.434 1 93.62 243 GLY A C 1
ATOM 1871 O O . GLY A 1 243 ? -19.703 -16.016 4.25 1 93.62 243 GLY A O 1
ATOM 1872 N N . ALA A 1 244 ? -21.375 -17.219 5.168 1 94.94 244 ALA A N 1
ATOM 1873 C CA . ALA A 1 244 ? -22.062 -16.062 5.746 1 94.94 244 ALA A CA 1
ATOM 1874 C C . ALA A 1 244 ? -21.188 -15.391 6.801 1 94.94 244 ALA A C 1
ATOM 1876 O O . ALA A 1 244 ? -21.016 -14.172 6.793 1 94.94 244 ALA A O 1
ATOM 1877 N N . LEU A 1 245 ? -20.594 -16.156 7.645 1 94.06 245 LEU A N 1
ATOM 1878 C CA . LEU A 1 245 ? -19.781 -15.602 8.727 1 94.06 245 LEU A CA 1
ATOM 1879 C C . LEU A 1 245 ? -18.375 -15.305 8.258 1 94.06 245 LEU A C 1
ATOM 1881 O O . LEU A 1 245 ? -17.766 -14.328 8.688 1 94.06 245 LEU A O 1
ATOM 1885 N N . GLY A 1 246 ? -17.922 -16.109 7.355 1 91.19 246 GLY A N 1
ATOM 1886 C CA . GLY A 1 246 ? -16.547 -15.969 6.898 1 91.19 246 GLY A CA 1
ATOM 1887 C C . GLY A 1 246 ? -16.375 -14.852 5.887 1 91.19 246 GLY A C 1
ATOM 1888 O O . GLY A 1 246 ? -15.281 -14.305 5.746 1 91.19 246 GLY A O 1
ATOM 1889 N N . PHE A 1 247 ? -17.469 -14.5 5.223 1 93.19 247 PHE A N 1
ATOM 1890 C CA . PHE A 1 247 ? -17.328 -13.516 4.156 1 93.19 247 PHE A CA 1
ATOM 1891 C C . PHE A 1 247 ? -18.359 -12.406 4.293 1 93.19 247 PHE A C 1
ATOM 1893 O O . PHE A 1 247 ? -18 -11.25 4.531 1 93.19 247 PHE A O 1
ATOM 1900 N N . TRP A 1 248 ? -19.594 -12.648 4.297 1 93.25 248 TRP A N 1
ATOM 1901 C CA . TRP A 1 248 ? -20.641 -11.656 4.148 1 93.25 248 TRP A CA 1
ATOM 1902 C C . TRP A 1 248 ? -20.75 -10.773 5.387 1 93.25 248 TRP A C 1
ATOM 1904 O O . TRP A 1 248 ? -20.906 -9.555 5.277 1 93.25 248 TRP A O 1
ATOM 1914 N N . LEU A 1 249 ? -20.672 -11.352 6.496 1 94.62 249 LEU A N 1
ATOM 1915 C CA . LEU A 1 249 ? -20.734 -10.594 7.742 1 94.62 249 LEU A CA 1
ATOM 1916 C C . LEU A 1 249 ? -19.609 -9.562 7.812 1 94.62 249 LEU A C 1
ATOM 1918 O O . LEU A 1 249 ? -19.859 -8.398 8.117 1 94.62 249 LEU A O 1
ATOM 1922 N N . GLY A 1 250 ? -18.484 -10.062 7.516 1 93.69 250 GLY A N 1
ATOM 1923 C CA . GLY A 1 250 ? -17.359 -9.156 7.531 1 93.69 250 GLY A CA 1
ATOM 1924 C C . GLY A 1 250 ? -17.422 -8.078 6.461 1 93.69 250 GLY A C 1
ATOM 1925 O O . GLY A 1 250 ? -17.125 -6.914 6.723 1 93.69 250 GLY A O 1
ATOM 1926 N N . ALA A 1 251 ? -17.828 -8.461 5.273 1 93.44 251 ALA A N 1
ATOM 1927 C CA . ALA A 1 251 ? -17.938 -7.512 4.168 1 93.44 251 ALA A CA 1
ATOM 1928 C C . ALA A 1 251 ? -18.906 -6.387 4.488 1 93.44 251 ALA A C 1
ATOM 1930 O O . ALA A 1 251 ? -18.578 -5.207 4.355 1 93.44 251 ALA A O 1
ATOM 1931 N N . VAL A 1 252 ? -20.016 -6.703 4.988 1 94.31 252 VAL A N 1
ATOM 1932 C CA . VAL A 1 252 ? -21.047 -5.719 5.309 1 94.31 252 VAL A CA 1
ATOM 1933 C C . VAL A 1 252 ? -20.625 -4.898 6.527 1 94.31 252 VAL A C 1
ATOM 1935 O O . VAL A 1 252 ? -20.797 -3.68 6.555 1 94.31 252 VAL A O 1
ATOM 1938 N N . GLY A 1 253 ? -20.094 -5.578 7.484 1 96.06 253 GLY A N 1
ATOM 1939 C CA . GLY A 1 253 ? -19.609 -4.883 8.664 1 96.06 253 GLY A CA 1
ATOM 1940 C C . GLY A 1 253 ? -18.531 -3.867 8.352 1 96.06 253 GLY A C 1
ATOM 1941 O O . GLY A 1 253 ? -18.562 -2.738 8.852 1 96.06 253 GLY A O 1
ATOM 1942 N N . PHE A 1 254 ? -17.578 -4.293 7.602 1 95.38 254 PHE A N 1
ATOM 1943 C CA . PHE A 1 254 ? -16.484 -3.408 7.234 1 95.38 254 PHE A CA 1
ATOM 1944 C C . PHE A 1 254 ? -17 -2.221 6.422 1 95.38 254 PHE A C 1
ATOM 1946 O O . PHE A 1 254 ? -16.562 -1.085 6.645 1 95.38 254 PHE A O 1
ATOM 1953 N N . GLY A 1 255 ? -17.875 -2.502 5.484 1 94.75 255 GLY A N 1
ATOM 1954 C CA . GLY A 1 255 ? -18.5 -1.424 4.73 1 94.75 255 GLY A CA 1
ATOM 1955 C C . GLY A 1 255 ? -19.234 -0.434 5.605 1 94.75 255 GLY A C 1
ATOM 1956 O O . GLY A 1 255 ? -19.078 0.779 5.453 1 94.75 255 GLY A O 1
ATOM 1957 N N . GLY A 1 256 ? -20.031 -0.93 6.496 1 95.38 256 GLY A N 1
ATOM 1958 C CA . GLY A 1 256 ? -20.75 -0.081 7.43 1 95.38 256 GLY A CA 1
ATOM 1959 C C . GLY A 1 256 ? -19.844 0.735 8.32 1 95.38 256 GLY A C 1
ATOM 1960 O O . GLY A 1 256 ? -20.125 1.897 8.617 1 95.38 256 GLY A O 1
ATOM 1961 N N . GLN A 1 257 ? -18.812 0.124 8.758 1 96.69 257 GLN A N 1
ATOM 1962 C CA . GLN A 1 257 ? -17.859 0.792 9.641 1 96.69 257 GLN A CA 1
ATOM 1963 C C . GLN A 1 257 ? -17.25 2.016 8.969 1 96.69 257 GLN A C 1
ATOM 1965 O O . GLN A 1 257 ? -17.266 3.111 9.531 1 96.69 257 GLN A O 1
ATOM 1970 N N . VAL A 1 258 ? -16.719 1.828 7.766 1 95.94 258 VAL A N 1
ATOM 1971 C CA . VAL A 1 258 ? -16.109 2.934 7.039 1 95.94 258 VAL A CA 1
ATOM 1972 C C . VAL A 1 258 ? -17.156 3.979 6.691 1 95.94 258 VAL A C 1
ATOM 1974 O O . VAL A 1 258 ? -16.922 5.18 6.84 1 95.94 258 VAL A O 1
ATOM 1977 N N . GLY A 1 259 ? -18.297 3.5 6.285 1 96.88 259 GLY A N 1
ATOM 1978 C CA . GLY A 1 259 ? -19.375 4.426 5.988 1 96.88 259 GLY A CA 1
ATOM 1979 C C . GLY A 1 259 ? -19.766 5.293 7.168 1 96.88 259 GLY A C 1
ATOM 1980 O O . GLY A 1 259 ? -19.922 6.508 7.031 1 96.88 259 GLY A O 1
ATOM 1981 N N . LEU A 1 260 ? -19.906 4.703 8.281 1 97.06 260 LEU A N 1
ATOM 1982 C CA . LEU A 1 260 ? -20.266 5.41 9.508 1 97.06 260 LEU A CA 1
ATOM 1983 C C . LEU A 1 260 ? -19.188 6.422 9.883 1 97.06 260 LEU A C 1
ATOM 1985 O O . LEU A 1 260 ? -19.484 7.578 10.18 1 97.06 260 LEU A O 1
ATOM 1989 N N . LEU A 1 261 ? -18 5.949 9.891 1 96.94 261 LEU A N 1
ATOM 1990 C CA . LEU A 1 261 ? -16.891 6.82 10.266 1 96.94 261 LEU A CA 1
ATOM 1991 C C . LEU A 1 261 ? -16.781 8.008 9.312 1 96.94 261 LEU A C 1
ATOM 1993 O O . LEU A 1 261 ? -16.625 9.148 9.758 1 96.94 261 LEU A O 1
ATOM 1997 N N . VAL A 1 262 ? -16.906 7.746 8 1 97.75 262 VAL A N 1
ATOM 1998 C CA . VAL A 1 262 ? -16.812 8.797 6.992 1 97.75 262 VAL A CA 1
ATOM 1999 C C . VAL A 1 262 ? -17.922 9.82 7.199 1 97.75 262 VAL A C 1
ATOM 2001 O O . VAL A 1 262 ? -17.703 11.023 7.113 1 97.75 262 VAL A O 1
ATOM 2004 N N . PHE A 1 263 ? -19.062 9.359 7.488 1 97.31 263 PHE A N 1
ATOM 2005 C CA . PHE A 1 263 ? -20.203 10.242 7.727 1 97.31 263 PHE A CA 1
ATOM 2006 C C . PHE A 1 263 ? -19.891 11.219 8.859 1 97.31 263 PHE A C 1
ATOM 2008 O O . PHE A 1 263 ? -20.078 12.422 8.711 1 97.31 263 PHE A O 1
ATOM 2015 N N . PHE A 1 264 ? -19.359 10.797 9.898 1 97.25 264 PHE A N 1
ATOM 2016 C CA . PHE A 1 264 ? -19.141 11.656 11.055 1 97.25 264 PHE A CA 1
ATOM 2017 C C . PHE A 1 264 ? -17.859 12.469 10.898 1 97.25 264 PHE A C 1
ATOM 2019 O O . PHE A 1 264 ? -17.734 13.547 11.484 1 97.25 264 PHE A O 1
ATOM 2026 N N . LEU A 1 265 ? -16.938 11.914 10.141 1 96.81 265 LEU A N 1
ATOM 2027 C CA . LEU A 1 265 ? -15.758 12.719 9.852 1 96.81 265 LEU A CA 1
ATOM 2028 C C . LEU A 1 265 ? -16.125 13.914 8.984 1 96.81 265 LEU A C 1
ATOM 2030 O O . LEU A 1 265 ? -15.555 15 9.156 1 96.81 265 LEU A O 1
ATOM 2034 N N . MET A 1 266 ? -17.047 13.711 8.047 1 95.88 266 MET A N 1
ATOM 2035 C CA . MET A 1 266 ? -17.5 14.82 7.207 1 95.88 266 MET A CA 1
ATOM 2036 C C . MET A 1 266 ? -18.219 15.875 8.039 1 95.88 266 MET A C 1
ATOM 2038 O O . MET A 1 266 ? -18.062 17.078 7.793 1 95.88 266 MET A O 1
ATOM 2042 N N . LYS A 1 267 ? -18.922 15.453 9.039 1 94.75 267 LYS A N 1
ATOM 2043 C CA . LYS A 1 267 ? -19.547 16.391 9.969 1 94.75 267 LYS A CA 1
ATOM 2044 C C . LYS A 1 267 ? -18.5 17.109 10.812 1 94.75 267 LYS A C 1
ATOM 2046 O O . LYS A 1 267 ? -18.641 18.312 11.078 1 94.75 267 LYS A O 1
ATOM 2051 N N . ALA A 1 268 ? -17.562 16.359 11.242 1 93.44 268 ALA A N 1
ATOM 2052 C CA . ALA A 1 268 ? -16.469 16.969 12.016 1 93.44 268 ALA A CA 1
ATOM 2053 C C . ALA A 1 268 ? -15.719 18 11.18 1 93.44 268 ALA A C 1
ATOM 2055 O O . ALA A 1 268 ? -15.289 19.031 11.695 1 93.44 268 ALA A O 1
ATOM 2056 N N . HIS A 1 269 ? -15.516 17.703 9.93 1 92.44 269 HIS A N 1
ATOM 2057 C CA . HIS A 1 269 ? -14.828 18.594 9.008 1 92.44 269 HIS A CA 1
ATOM 2058 C C . HIS A 1 269 ? -15.547 19.938 8.906 1 92.44 269 HIS A C 1
ATOM 2060 O O . HIS A 1 269 ? -14.906 20.984 8.758 1 92.44 269 HIS A O 1
ATOM 2066 N N . ALA A 1 270 ? -16.797 20.016 9.055 1 89.06 270 ALA A N 1
ATOM 2067 C CA . ALA A 1 270 ? -17.609 21.219 8.922 1 89.06 270 ALA A CA 1
ATOM 2068 C C . ALA A 1 270 ? -17.516 22.094 10.172 1 89.06 270 ALA A C 1
ATOM 2070 O O . ALA A 1 270 ? -17.859 23.281 10.148 1 89.06 270 ALA A O 1
ATOM 2071 N N . LYS A 1 271 ? -17.016 21.5 11.203 1 86.5 271 LYS A N 1
ATOM 2072 C CA . LYS A 1 271 ? -16.844 22.25 12.453 1 86.5 271 LYS A CA 1
ATOM 2073 C C . LYS A 1 271 ? -15.531 23.016 12.469 1 86.5 271 LYS A C 1
ATOM 2075 O O . LYS A 1 271 ? -14.531 22.547 11.922 1 86.5 271 LYS A O 1
ATOM 2080 N N . PRO A 1 272 ? -15.539 24.203 13.094 1 78.19 272 PRO A N 1
ATOM 2081 C CA . PRO A 1 272 ? -14.32 25 13.141 1 78.19 272 PRO A CA 1
ATOM 2082 C C . PRO A 1 272 ? -13.234 24.375 14.008 1 78.19 272 PRO A C 1
ATOM 2084 O O . PRO A 1 272 ? -13.523 23.562 14.875 1 78.19 272 PRO A O 1
ATOM 2087 N N . ASP A 1 273 ? -11.977 24.656 13.648 1 75.62 273 ASP A N 1
ATOM 2088 C CA . ASP A 1 273 ? -10.844 24.219 14.461 1 75.62 273 ASP A CA 1
ATOM 2089 C C . ASP A 1 273 ? -10.875 24.891 15.836 1 75.62 273 ASP A C 1
ATOM 2091 O O . ASP A 1 273 ? -11.32 26.031 15.977 1 75.62 273 ASP A O 1
ATOM 2095 N N . PRO A 1 274 ? -10.57 24.047 16.922 1 65.12 274 PRO A N 1
ATOM 2096 C CA . PRO A 1 274 ? -10.547 24.672 18.25 1 65.12 274 PRO A CA 1
ATOM 2097 C C . PRO A 1 274 ? -9.57 25.844 18.328 1 65.12 274 PRO A C 1
ATOM 2099 O O . PRO A 1 274 ? -8.578 25.875 17.594 1 65.12 274 PRO A O 1
ATOM 2102 N N . GLU A 1 275 ? -10.039 26.906 18.969 1 57.81 275 GLU A N 1
ATOM 2103 C CA . GLU A 1 275 ? -9.156 28.047 19.219 1 57.81 275 GLU A CA 1
ATOM 2104 C C . GLU A 1 275 ? -7.84 27.594 19.859 1 57.81 275 GLU A C 1
ATOM 2106 O O . GLU A 1 275 ? -7.828 26.672 20.672 1 57.81 275 GLU A O 1
ATOM 2111 N N . PRO A 1 276 ? -6.711 27.797 19.156 1 52.41 276 PRO A N 1
ATOM 2112 C CA . PRO A 1 276 ? -5.434 27.391 19.75 1 52.41 276 PRO A CA 1
ATOM 2113 C C . PRO A 1 276 ? -5.383 27.641 21.266 1 52.41 276 PRO A C 1
ATOM 2115 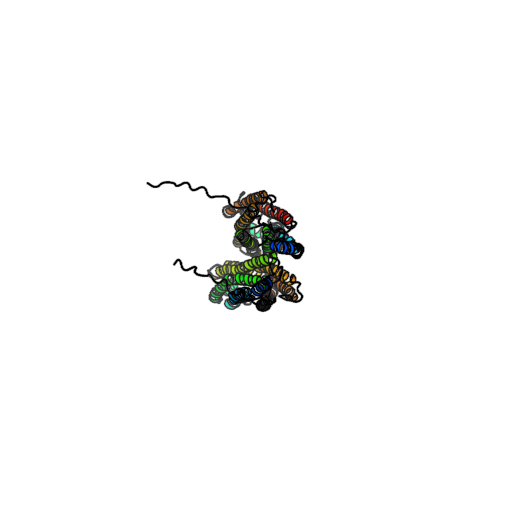O O . PRO A 1 276 ? -5.914 28.656 21.75 1 52.41 276 PRO A O 1
ATOM 2118 N N . GLU A 1 277 ? -5.461 26.609 22.078 1 43.81 277 GLU A N 1
ATOM 2119 C CA . GLU A 1 277 ? -5.312 26.859 23.516 1 43.81 277 GLU A CA 1
ATOM 2120 C C . GLU A 1 277 ? -4.117 27.781 23.781 1 43.81 277 GLU A C 1
ATOM 2122 O O . GLU A 1 277 ? -3.064 27.641 23.156 1 43.81 277 GLU A O 1
ATOM 2127 N N . PRO A 1 278 ? -4.441 29.047 24.359 1 37.94 278 PRO A N 1
ATOM 2128 C CA . PRO A 1 278 ? -3.309 29.891 24.766 1 37.94 278 PRO A CA 1
ATOM 2129 C C . PRO A 1 278 ? -2.213 29.094 25.469 1 37.94 278 PRO A C 1
ATOM 2131 O O . PRO A 1 278 ? -2.508 28.25 26.328 1 37.94 278 PRO A O 1
ATOM 2134 N N . TYR A 1 279 ? -1.131 28.812 24.734 1 29.53 279 TYR A N 1
ATOM 2135 C CA . TYR A 1 279 ? -0.032 28.312 25.562 1 29.53 279 TYR A CA 1
ATOM 2136 C C . TYR A 1 279 ? 0.226 29.234 26.75 1 29.53 279 TYR A C 1
ATOM 2138 O O . TYR A 1 279 ? 0.061 30.453 26.641 1 29.53 279 TYR A O 1
ATOM 2146 N N . MET B 1 1 ? 27.797 68.062 88.188 1 22.33 1 MET B N 1
ATOM 2147 C CA . MET B 1 1 ? 27.641 69.062 87.125 1 22.33 1 MET B CA 1
ATOM 2148 C C . MET B 1 1 ? 27.312 68.438 85.812 1 22.33 1 MET B C 1
ATOM 2150 O O . MET B 1 1 ? 28.094 67.625 85.25 1 22.33 1 MET B O 1
ATOM 2154 N N . ILE B 1 2 ? 25.984 68 85.625 1 24.72 2 ILE B N 1
ATOM 2155 C CA . ILE B 1 2 ? 25.281 67.125 84.688 1 24.72 2 ILE B CA 1
ATOM 2156 C C . ILE B 1 2 ? 25.406 67.75 83.25 1 24.72 2 ILE B C 1
ATOM 2158 O O . ILE B 1 2 ? 24.922 68.812 83 1 24.72 2 ILE B O 1
ATOM 2162 N N . ALA B 1 3 ? 26.688 67.625 82.75 1 22.77 3 ALA B N 1
ATOM 2163 C CA . ALA B 1 3 ? 27.156 68.312 81.562 1 22.77 3 ALA B CA 1
ATOM 2164 C C . ALA B 1 3 ? 26.203 68.062 80.375 1 22.77 3 ALA B C 1
ATOM 2166 O O . ALA B 1 3 ? 25.797 66.938 80.125 1 22.77 3 ALA B O 1
ATOM 2167 N N . LEU B 1 4 ? 25.297 69.062 80 1 22.83 4 LEU B N 1
ATOM 2168 C CA . LEU B 1 4 ? 24.281 69.5 79.062 1 22.83 4 LEU B CA 1
ATOM 2169 C C . LEU B 1 4 ? 24.797 69.312 77.625 1 22.83 4 LEU B C 1
ATOM 2171 O O . LEU B 1 4 ? 25.703 70.062 77.188 1 22.83 4 LEU B O 1
ATOM 2175 N N . ILE B 1 5 ? 25.156 68 77.25 1 23.61 5 ILE B N 1
ATOM 2176 C CA . ILE B 1 5 ? 25.797 67.688 76 1 23.61 5 ILE B CA 1
ATOM 2177 C C . ILE B 1 5 ? 25 68.25 74.812 1 23.61 5 ILE B C 1
ATOM 2179 O O . ILE B 1 5 ? 23.828 67.938 74.625 1 23.61 5 ILE B O 1
ATOM 2183 N N . ARG B 1 6 ? 25.234 69.562 74.5 1 22.55 6 ARG B N 1
ATOM 2184 C CA . ARG B 1 6 ? 24.672 70.438 73.5 1 22.55 6 ARG B CA 1
ATOM 2185 C C . ARG B 1 6 ? 24.688 69.875 72.125 1 22.55 6 ARG B C 1
ATOM 2187 O O . ARG B 1 6 ? 25.75 69.5 71.562 1 22.55 6 ARG B O 1
ATOM 2194 N N . LEU B 1 7 ? 23.734 68.938 71.75 1 23.02 7 LEU B N 1
ATOM 2195 C CA . LEU B 1 7 ? 23.453 68.188 70.5 1 23.02 7 LEU B CA 1
ATOM 2196 C C . LEU B 1 7 ? 23.391 69.188 69.375 1 23.02 7 LEU B C 1
ATOM 2198 O O . LEU B 1 7 ? 22.484 70.062 69.312 1 23.02 7 LEU B O 1
ATOM 2202 N N . THR B 1 8 ? 24.484 69.812 69 1 22.64 8 THR B N 1
ATOM 2203 C CA . THR B 1 8 ? 24.562 70.875 68 1 22.64 8 THR B CA 1
ATOM 2204 C C . THR B 1 8 ? 24.047 70.375 66.625 1 22.64 8 THR B C 1
ATOM 2206 O O . THR B 1 8 ? 24.453 69.312 66.188 1 22.64 8 THR B O 1
ATOM 2209 N N . THR B 1 9 ? 22.797 70.688 66.188 1 24.75 9 THR B N 1
ATOM 2210 C CA . THR B 1 9 ? 21.875 70.5 65.062 1 24.75 9 THR B CA 1
ATOM 2211 C C . THR B 1 9 ? 22.484 71 63.75 1 24.75 9 THR B C 1
ATOM 2213 O O . THR B 1 9 ? 22.438 72.188 63.469 1 24.75 9 THR B O 1
ATOM 2216 N N . SER B 1 10 ? 23.828 70.75 63.469 1 22.42 10 SER B N 1
ATOM 2217 C CA . SER B 1 10 ? 24.5 71.438 62.406 1 22.42 10 SER B CA 1
ATOM 2218 C C . SER B 1 10 ? 23.672 71.375 61.125 1 22.42 10 SER B C 1
ATOM 2220 O O . SER B 1 10 ? 22.781 70.562 60.969 1 22.42 10 SER B O 1
ATOM 2222 N N . ASN B 1 11 ? 24.266 71.875 59.875 1 24.53 11 ASN B N 1
ATOM 2223 C CA . ASN B 1 11 ? 24.125 72.625 58.625 1 24.53 11 ASN B CA 1
ATOM 2224 C C . ASN B 1 11 ? 23.531 71.75 57.531 1 24.53 11 ASN B C 1
ATOM 2226 O O . ASN B 1 11 ? 24 70.625 57.25 1 24.53 11 ASN B O 1
ATOM 2230 N N . ASN B 1 12 ? 22.234 71.875 57.125 1 25.09 12 ASN B N 1
ATOM 2231 C CA . ASN B 1 12 ? 21.312 71.312 56.125 1 25.09 12 ASN B CA 1
ATOM 2232 C C . ASN B 1 12 ? 21.891 71.438 54.719 1 25.09 12 ASN B C 1
ATOM 2234 O O . ASN B 1 12 ? 21.781 72.5 54.062 1 25.09 12 ASN B O 1
ATOM 2238 N N . ALA B 1 13 ? 23.141 71 54.406 1 25.62 13 ALA B N 1
ATOM 2239 C CA . ALA B 1 13 ? 23.766 71.188 53.094 1 25.62 13 ALA B CA 1
ATOM 2240 C C . ALA B 1 13 ? 22.891 70.688 51.969 1 25.62 13 ALA B C 1
ATOM 2242 O O . ALA B 1 13 ? 22.234 69.625 52.156 1 25.62 13 ALA B O 1
ATOM 2243 N N . ASP B 1 14 ? 22.547 71.5 50.938 1 25.84 14 ASP B N 1
ATOM 2244 C CA . ASP B 1 14 ? 21.812 71.5 49.656 1 25.84 14 ASP B CA 1
ATOM 2245 C C . ASP B 1 14 ? 22.203 70.375 48.75 1 25.84 14 ASP B C 1
ATOM 2247 O O . ASP B 1 14 ? 23.359 70.25 48.312 1 25.84 14 ASP B O 1
ATOM 2251 N N . LEU B 1 15 ? 21.906 69.125 49.031 1 24.62 15 LEU B N 1
ATOM 2252 C CA . LEU B 1 15 ? 22.297 68 48.188 1 24.62 15 LEU B CA 1
ATOM 2253 C C . LEU B 1 15 ? 21.766 68.188 46.781 1 24.62 15 LEU B C 1
ATOM 2255 O O . LEU B 1 15 ? 20.578 68.438 46.594 1 24.62 15 LEU B O 1
ATOM 2259 N N . PRO B 1 16 ? 22.656 68.562 45.781 1 25.88 16 PRO B N 1
ATOM 2260 C CA . PRO B 1 16 ? 22.297 68.812 44.375 1 25.88 16 PRO B CA 1
ATOM 2261 C C . PRO B 1 16 ? 21.562 67.625 43.75 1 25.88 16 PRO B C 1
ATOM 2263 O O . PRO B 1 16 ? 21.906 66.5 44.031 1 25.88 16 PRO B O 1
ATOM 2266 N N . PHE B 1 17 ? 20.219 67.625 43.5 1 25.48 17 PHE B N 1
ATOM 2267 C CA . PHE B 1 17 ? 19.312 66.688 42.812 1 25.48 17 PHE B CA 1
ATOM 2268 C C . PHE B 1 17 ? 19.812 66.438 41.406 1 25.48 17 PHE B C 1
ATOM 2270 O O . PHE B 1 17 ? 19.75 67.25 40.531 1 25.48 17 PHE B O 1
ATOM 2277 N N . ALA B 1 18 ? 20.953 65.688 41.188 1 24.84 18 ALA B N 1
ATOM 2278 C CA . ALA B 1 18 ? 21.422 65.312 39.875 1 24.84 18 ALA B CA 1
ATOM 2279 C C . ALA B 1 18 ? 20.328 64.625 39.062 1 24.84 18 ALA B C 1
ATOM 2281 O O . ALA B 1 18 ? 19.609 63.75 39.562 1 24.84 18 ALA B O 1
ATOM 2282 N N . SER B 1 19 ? 19.766 65.25 37.938 1 26.95 19 SER B N 1
ATOM 2283 C CA . SER B 1 19 ? 18.844 64.875 36.875 1 26.95 19 SER B CA 1
ATOM 2284 C C . SER B 1 19 ? 19.203 63.5 36.312 1 26.95 19 SER B C 1
ATOM 2286 O O . SER B 1 19 ? 20.312 63.312 35.812 1 26.95 19 SER B O 1
ATOM 2288 N N . LEU B 1 20 ? 18.812 62.438 36.875 1 28.44 20 LEU B N 1
ATOM 2289 C CA . LEU B 1 20 ? 18.984 61.094 36.344 1 28.44 20 LEU B CA 1
ATOM 2290 C C . LEU B 1 20 ? 18.516 61.031 34.906 1 28.44 20 LEU B C 1
ATOM 2292 O O . LEU B 1 20 ? 17.391 61.438 34.594 1 28.44 20 LEU B O 1
ATOM 2296 N N . PRO B 1 21 ? 19.453 61.062 33.906 1 29.97 21 PRO B N 1
ATOM 2297 C CA . PRO B 1 21 ? 19.062 61.062 32.5 1 29.97 21 PRO B CA 1
ATOM 2298 C C . PRO B 1 21 ? 18.094 59.906 32.156 1 29.97 21 PRO B C 1
ATOM 2300 O O . PRO B 1 21 ? 18.094 58.875 32.844 1 29.97 21 PRO B O 1
ATOM 2303 N N . TYR B 1 22 ? 16.875 60.188 31.641 1 30.5 22 TYR B N 1
ATOM 2304 C CA . TYR B 1 22 ? 15.688 59.5 31.156 1 30.5 22 TYR B CA 1
ATOM 2305 C C . TYR B 1 22 ? 16.062 58.375 30.203 1 30.5 22 TYR B C 1
ATOM 2307 O O . TYR B 1 22 ? 15.18 57.688 29.672 1 30.5 22 TYR B O 1
ATOM 2315 N N . ASN B 1 23 ? 17.266 58.312 29.703 1 31.94 23 ASN B N 1
ATOM 2316 C CA . ASN B 1 23 ? 17.422 57.375 28.594 1 31.94 23 ASN B CA 1
ATOM 2317 C C . ASN B 1 23 ? 17.328 55.938 29.062 1 31.94 23 ASN B C 1
ATOM 2319 O O . ASN B 1 23 ? 18.312 55.188 28.984 1 31.94 23 ASN B O 1
ATOM 2323 N N . GLN B 1 24 ? 16.859 55.719 30.281 1 33.41 24 GLN B N 1
ATOM 2324 C CA . GLN B 1 24 ? 16.922 54.281 30.562 1 33.41 24 GLN B CA 1
ATOM 2325 C C . GLN B 1 24 ? 16.094 53.5 29.547 1 33.41 24 GLN B C 1
ATOM 2327 O O . GLN B 1 24 ? 14.898 53.75 29.375 1 33.41 24 GLN B O 1
ATOM 2332 N N . PRO B 1 25 ? 16.859 52.969 28.578 1 38.66 25 PRO B N 1
ATOM 2333 C CA . PRO B 1 25 ? 16.047 52.156 27.656 1 38.66 25 PRO B CA 1
ATOM 2334 C C . PRO B 1 25 ? 15.016 51.312 28.359 1 38.66 25 PRO B C 1
ATOM 2336 O O . PRO B 1 25 ? 15.234 50.875 29.5 1 38.66 25 PRO B O 1
ATOM 2339 N N . ASN B 1 26 ? 13.75 51.625 28.172 1 36.19 26 ASN B N 1
ATOM 2340 C CA . ASN B 1 26 ? 12.586 50.969 28.734 1 36.19 26 ASN B CA 1
ATOM 2341 C C . ASN B 1 26 ? 12.781 49.438 28.797 1 36.19 26 ASN B C 1
ATOM 2343 O O . ASN B 1 26 ? 13.391 48.875 27.891 1 36.19 26 ASN B O 1
ATOM 2347 N N . LEU B 1 27 ? 12.773 48.906 30.062 1 39.44 27 LEU B N 1
ATOM 2348 C CA . LEU B 1 27 ? 12.797 47.469 30.344 1 39.44 27 LEU B CA 1
ATOM 2349 C C . LEU B 1 27 ? 12.062 46.688 29.25 1 39.44 27 LEU B C 1
ATOM 2351 O O . LEU B 1 27 ? 12.422 45.562 28.938 1 39.44 27 LEU B O 1
ATOM 2355 N N . TYR B 1 28 ? 11.055 47.312 28.656 1 40.19 28 TYR B N 1
ATOM 2356 C CA . TYR B 1 28 ? 10.328 46.625 27.578 1 40.19 28 TYR B CA 1
ATOM 2357 C C . TYR B 1 28 ? 11.227 46.406 26.375 1 40.19 28 TYR B C 1
ATOM 2359 O O . TYR B 1 28 ? 11.148 45.344 25.719 1 40.19 28 TYR B O 1
ATOM 2367 N N . GLN B 1 29 ? 12.055 47.375 26 1 43.72 29 GLN B N 1
ATOM 2368 C CA . GLN B 1 29 ? 12.977 47.219 24.875 1 43.72 29 GLN B CA 1
ATOM 2369 C C . GLN B 1 29 ? 14.047 46.156 25.203 1 43.72 29 GLN B C 1
ATOM 2371 O O . GLN B 1 29 ? 14.477 45.406 24.328 1 43.72 29 GLN B O 1
ATOM 2376 N N . MET B 1 30 ? 14.477 46.062 26.438 1 44 30 MET B N 1
ATOM 2377 C CA . MET B 1 30 ? 15.477 45.062 26.797 1 44 30 MET B CA 1
ATOM 2378 C C . MET B 1 30 ? 14.883 43.656 26.734 1 44 30 MET B C 1
ATOM 2380 O O . MET B 1 30 ? 15.555 42.719 26.312 1 44 30 MET B O 1
ATOM 2384 N N . VAL B 1 31 ? 13.664 43.375 27.266 1 42.56 31 VAL B N 1
ATOM 2385 C CA . VAL B 1 31 ? 13.062 42.062 27.172 1 42.56 31 VAL B CA 1
ATOM 2386 C C . VAL B 1 31 ? 12.727 41.75 25.703 1 42.56 31 VAL B C 1
ATOM 2388 O O . VAL B 1 31 ? 12.891 40.625 25.25 1 42.56 31 VAL B O 1
ATOM 2391 N N . ALA B 1 32 ? 12.203 42.656 24.844 1 44.16 32 ALA B N 1
ATOM 2392 C CA . ALA B 1 32 ? 12.031 42.438 23.406 1 44.16 32 ALA B CA 1
ATOM 2393 C C . ALA B 1 32 ? 13.375 42.188 22.734 1 44.16 32 ALA B C 1
ATOM 2395 O O . ALA B 1 32 ? 13.477 41.344 21.828 1 44.16 32 ALA B O 1
ATOM 2396 N N . GLU B 1 33 ? 14.469 42.844 23.047 1 42.34 33 GLU B N 1
ATOM 2397 C CA . GLU B 1 33 ? 15.797 42.594 22.5 1 42.34 33 GLU B CA 1
ATOM 2398 C C . GLU B 1 33 ? 16.375 41.281 23.016 1 42.34 33 GLU B C 1
ATOM 2400 O O . GLU B 1 33 ? 17.094 40.594 22.297 1 42.34 33 GLU B O 1
ATOM 2405 N N . SER B 1 34 ? 16.234 40.969 24.328 1 41.81 34 SER B N 1
ATOM 2406 C CA . SER B 1 34 ? 16.703 39.656 24.797 1 41.81 34 SER B CA 1
ATOM 2407 C C . SER B 1 34 ? 15.906 38.531 24.172 1 41.81 34 SER B C 1
ATOM 2409 O O . SER B 1 34 ? 16.453 37.469 23.844 1 41.81 34 SER B O 1
ATOM 2411 N N . GLN B 1 35 ? 14.555 38.562 24.172 1 40.53 35 GLN B N 1
ATOM 2412 C CA . GLN B 1 35 ? 13.812 37.531 23.453 1 40.53 35 GLN B CA 1
ATOM 2413 C C . GLN B 1 35 ? 14.094 37.562 21.953 1 40.53 35 GLN B C 1
ATOM 2415 O O . GLN B 1 35 ? 14 36.562 21.266 1 40.53 35 GLN B O 1
ATOM 2420 N N . ALA B 1 36 ? 14.242 38.688 21.281 1 41.25 36 ALA B N 1
ATOM 2421 C CA . ALA B 1 36 ? 14.68 38.844 19.891 1 41.25 36 ALA B CA 1
ATOM 2422 C C . ALA B 1 36 ? 16.156 38.469 19.734 1 41.25 36 ALA B C 1
ATOM 2424 O O . ALA B 1 36 ? 16.609 38.156 18.641 1 41.25 36 ALA B O 1
ATOM 2425 N N . SER B 1 37 ? 17.047 38.719 20.656 1 37.28 37 SER B N 1
ATOM 2426 C CA . SER B 1 37 ? 18.469 38.438 20.5 1 37.28 37 SER B CA 1
ATOM 2427 C C . SER B 1 37 ? 18.734 36.938 20.547 1 37.28 37 SER B C 1
ATOM 2429 O O . SER B 1 37 ? 19.828 36.469 20.234 1 37.28 37 SER B O 1
ATOM 2431 N N . SER B 1 38 ? 18.016 36.188 21.469 1 34.69 38 SER B N 1
ATOM 2432 C CA . SER B 1 38 ? 18.516 34.812 21.391 1 34.69 38 SER B CA 1
ATOM 2433 C C . SER B 1 38 ? 18.109 34.156 20.094 1 34.69 38 SER B C 1
ATOM 2435 O O . SER B 1 38 ? 17.016 33.594 19.984 1 34.69 38 SER B O 1
ATOM 2437 N N . PRO B 1 39 ? 18.203 34.781 19.016 1 41.09 39 PRO B N 1
ATOM 2438 C CA . PRO B 1 39 ? 18.172 34.031 17.75 1 41.09 39 PRO B CA 1
ATOM 2439 C C . PRO B 1 39 ? 18.797 32.625 17.859 1 41.09 39 PRO B C 1
ATOM 2441 O O . PRO B 1 39 ? 18.734 31.844 16.922 1 41.09 39 PRO B O 1
ATOM 2444 N N . ALA B 1 40 ? 19.719 32.438 18.734 1 40.88 40 ALA B N 1
ATOM 2445 C CA . ALA B 1 40 ? 20.656 31.312 18.891 1 40.88 40 ALA B CA 1
ATOM 2446 C C . ALA B 1 40 ? 19.922 30.047 19.344 1 40.88 40 ALA B C 1
ATOM 2448 O O . ALA B 1 40 ? 20.391 28.938 19.094 1 40.88 40 ALA B O 1
ATOM 2449 N N . ARG B 1 41 ? 19 30.047 20.219 1 42.06 41 ARG B N 1
ATOM 2450 C CA . ARG B 1 41 ? 18.422 28.812 20.734 1 42.06 41 ARG B CA 1
ATOM 2451 C C . ARG B 1 41 ? 17.609 28.109 19.672 1 42.06 41 ARG B C 1
ATOM 2453 O O . ARG B 1 41 ? 17.594 26.875 19.609 1 42.06 41 ARG B O 1
ATOM 2460 N N . THR B 1 42 ? 16.875 28.719 18.906 1 42.41 42 THR B N 1
ATOM 2461 C CA . THR B 1 42 ? 16.219 28.062 17.797 1 42.41 42 THR B CA 1
ATOM 2462 C C . THR B 1 42 ? 17.234 27.609 16.75 1 42.41 42 THR B C 1
ATOM 2464 O O . THR B 1 42 ? 17.047 26.594 16.078 1 42.41 42 THR B O 1
ATOM 2467 N N . GLY B 1 43 ? 18.312 28.391 16.516 1 45.44 43 GLY B N 1
ATOM 2468 C CA . GLY B 1 43 ? 19.469 27.953 15.75 1 45.44 43 GLY B CA 1
ATOM 2469 C C . GLY B 1 43 ? 20.156 26.75 16.344 1 45.44 43 GLY B C 1
ATOM 2470 O O . GLY B 1 43 ? 20.656 25.891 15.617 1 45.44 43 GLY B O 1
ATOM 2471 N N . GLY B 1 44 ? 20.312 26.781 17.656 1 45.97 44 GLY B N 1
ATOM 2472 C CA . GLY B 1 44 ? 21 25.703 18.359 1 45.97 44 GLY B CA 1
ATOM 2473 C C . GLY B 1 44 ? 20.297 24.359 18.219 1 45.97 44 GLY B C 1
ATOM 2474 O O . GLY B 1 44 ? 20.969 23.328 18.109 1 45.97 44 GLY B O 1
ATOM 2475 N N . LEU B 1 45 ? 19.047 24.266 18.469 1 46.56 45 LEU B N 1
ATOM 2476 C CA . LEU B 1 45 ? 18.297 23.031 18.281 1 46.56 45 LEU B CA 1
ATOM 2477 C C . LEU B 1 45 ? 18.359 22.562 16.844 1 46.56 45 LEU B C 1
ATOM 2479 O O . LEU B 1 45 ? 18.438 21.375 16.562 1 46.56 45 LEU B O 1
ATOM 2483 N N . LYS B 1 46 ? 18.25 23.594 15.875 1 53.84 46 LYS B N 1
ATOM 2484 C CA . LYS B 1 46 ? 18.422 23.25 14.461 1 53.84 46 LYS B CA 1
ATOM 2485 C C . LYS B 1 46 ? 19.781 22.594 14.219 1 53.84 46 LYS B C 1
ATOM 2487 O O . LYS B 1 46 ? 19.875 21.594 13.516 1 53.84 46 LYS B O 1
ATOM 2492 N N . GLN B 1 47 ? 20.75 23.344 14.867 1 57.12 47 GLN B N 1
ATOM 2493 C CA . GLN B 1 47 ? 22.109 22.875 14.688 1 57.12 47 GLN B CA 1
ATOM 2494 C C . GLN B 1 47 ? 22.297 21.469 15.25 1 57.12 47 GLN B C 1
ATOM 2496 O O . GLN B 1 47 ? 23.031 20.656 14.68 1 57.12 47 GLN B O 1
ATOM 2501 N N . ARG B 1 48 ? 21.453 21.172 16.266 1 64.94 48 ARG B N 1
ATOM 2502 C CA . ARG B 1 48 ? 21.734 19.953 17.016 1 64.94 48 ARG B CA 1
ATOM 2503 C C . ARG B 1 48 ? 21.312 18.719 16.203 1 64.94 48 ARG B C 1
ATOM 2505 O O . ARG B 1 48 ? 21.953 17.672 16.297 1 64.94 48 ARG B O 1
ATOM 2512 N N . HIS B 1 49 ? 20.422 18.969 15.242 1 84.75 49 HIS B N 1
ATOM 2513 C CA . HIS B 1 49 ? 20 17.734 14.586 1 84.75 49 HIS B CA 1
ATOM 2514 C C . HIS B 1 49 ? 20.219 17.812 13.078 1 84.75 49 HIS B C 1
ATOM 2516 O O . HIS B 1 49 ? 19.547 17.125 12.312 1 84.75 49 HIS B O 1
ATOM 2522 N N . ASP B 1 50 ? 21.172 18.734 12.742 1 88.5 50 ASP B N 1
ATOM 2523 C CA . ASP B 1 50 ? 21.422 18.969 11.328 1 88.5 50 ASP B CA 1
ATOM 2524 C C . ASP B 1 50 ? 21.953 17.703 10.648 1 88.5 50 ASP B C 1
ATOM 2526 O O . ASP B 1 50 ? 21.531 17.359 9.547 1 88.5 50 ASP B O 1
ATOM 2530 N N . THR B 1 51 ? 22.812 17.125 11.328 1 90.75 51 THR B N 1
ATOM 2531 C CA . THR B 1 51 ? 23.391 15.906 10.773 1 90.75 51 THR B CA 1
ATOM 2532 C C . THR B 1 51 ? 22.344 14.828 10.586 1 90.75 51 THR B C 1
ATOM 2534 O O . THR B 1 51 ? 22.312 14.148 9.555 1 90.75 51 THR B O 1
ATOM 2537 N N . LEU B 1 52 ? 21.516 14.656 11.477 1 93.06 52 LEU B N 1
ATOM 2538 C CA . LEU B 1 52 ? 20.438 13.672 11.375 1 93.06 52 LEU B CA 1
ATOM 2539 C C . LEU B 1 52 ? 19.531 13.992 10.203 1 93.06 52 LEU B C 1
ATOM 2541 O O . LEU B 1 52 ? 19.125 13.094 9.469 1 93.06 52 LEU B O 1
ATOM 2545 N N . ASP B 1 53 ? 19.266 15.219 10.062 1 94.19 53 ASP B N 1
ATOM 2546 C CA . ASP B 1 53 ? 18.375 15.625 8.977 1 94.19 53 ASP B CA 1
ATOM 2547 C C . ASP B 1 53 ? 19 15.336 7.617 1 94.19 53 ASP B C 1
ATOM 2549 O O . ASP B 1 53 ? 18.328 14.859 6.703 1 94.19 53 ASP B O 1
ATOM 2553 N N . LYS B 1 54 ? 20.25 15.594 7.535 1 94.62 54 LYS B N 1
ATOM 2554 C CA . LYS B 1 54 ? 20.938 15.312 6.285 1 94.62 54 LYS B CA 1
ATOM 2555 C C . LYS B 1 54 ? 21 13.812 6.008 1 94.62 54 LYS B C 1
ATOM 2557 O O . LYS B 1 54 ? 20.781 13.375 4.879 1 94.62 54 LYS B O 1
ATOM 2562 N N . LEU B 1 55 ? 21.312 13.086 7 1 95.06 55 LEU B N 1
ATOM 2563 C CA . LEU B 1 55 ? 21.359 11.633 6.863 1 95.06 55 LEU B CA 1
ATOM 2564 C C . LEU B 1 55 ? 20 11.07 6.492 1 95.06 55 LEU B C 1
ATOM 2566 O O . LEU B 1 55 ? 19.906 10.117 5.711 1 95.06 55 LEU B O 1
ATOM 2570 N N . ALA B 1 56 ? 19 11.625 7.066 1 96.62 56 ALA B N 1
ATOM 2571 C CA . ALA B 1 56 ? 17.641 11.18 6.766 1 96.62 56 ALA B CA 1
ATOM 2572 C C . ALA B 1 56 ? 17.312 11.391 5.293 1 96.62 56 ALA B C 1
ATOM 2574 O O . ALA B 1 56 ? 16.734 10.508 4.648 1 96.62 56 ALA B O 1
ATOM 2575 N N . ILE B 1 57 ? 17.719 12.492 4.773 1 97 57 ILE B N 1
ATOM 2576 C CA . ILE B 1 57 ? 17.469 12.781 3.367 1 97 57 ILE B CA 1
ATOM 2577 C C . ILE B 1 57 ? 18.25 11.789 2.494 1 97 57 ILE B C 1
ATOM 2579 O O . ILE B 1 57 ? 17.703 11.266 1.517 1 97 57 ILE B O 1
ATOM 2583 N N . LEU B 1 58 ? 19.406 11.414 2.883 1 97.06 58 LEU B N 1
ATOM 2584 C CA . LEU B 1 58 ? 20.266 10.555 2.076 1 97.06 58 LEU B CA 1
ATOM 2585 C C . LEU B 1 58 ? 19.812 9.102 2.17 1 97.06 58 LEU B C 1
ATOM 2587 O O . LEU B 1 58 ? 20.234 8.266 1.36 1 97.06 58 LEU B O 1
ATOM 2591 N N . CYS B 1 59 ? 18.969 8.789 3.092 1 96.5 59 CYS B N 1
ATOM 2592 C CA . CYS B 1 59 ? 18.438 7.441 3.217 1 96.5 59 CYS B CA 1
ATOM 2593 C C . CYS B 1 59 ? 17.562 7.09 2.02 1 96.5 59 CYS B C 1
ATOM 2595 O O . CYS B 1 59 ? 17.344 5.91 1.726 1 96.5 59 CYS B O 1
ATOM 2597 N N . GLY B 1 60 ? 17.031 8.125 1.318 1 96.56 60 GLY B N 1
ATOM 2598 C CA . GLY B 1 60 ? 16.25 7.863 0.115 1 96.56 60 GLY B CA 1
ATOM 2599 C C . GLY B 1 60 ? 17.062 7.18 -0.975 1 96.56 60 GLY B C 1
ATOM 2600 O O . GLY B 1 60 ? 16.781 6.035 -1.338 1 96.56 60 GLY B O 1
ATOM 2601 N N . PRO B 1 61 ? 18.156 7.812 -1.396 1 96.88 61 PRO B N 1
ATOM 2602 C CA . PRO B 1 61 ? 19.016 7.191 -2.408 1 96.88 61 PRO B CA 1
ATOM 2603 C C . PRO B 1 61 ? 19.641 5.887 -1.925 1 96.88 61 PRO B C 1
ATOM 2605 O O . PRO B 1 61 ? 19.844 4.965 -2.719 1 96.88 61 PRO B O 1
ATOM 2608 N N . ILE B 1 62 ? 19.953 5.797 -0.689 1 96.88 62 ILE B N 1
ATOM 2609 C CA . ILE B 1 62 ? 20.531 4.566 -0.155 1 96.88 62 ILE B CA 1
ATOM 2610 C C . ILE B 1 62 ? 19.531 3.428 -0.278 1 96.88 62 ILE B C 1
ATOM 2612 O O . ILE B 1 62 ? 19.859 2.338 -0.744 1 96.88 62 ILE B O 1
ATOM 2616 N N . ALA B 1 63 ? 18.328 3.678 0.128 1 96.62 63 ALA B N 1
ATOM 2617 C CA . ALA B 1 63 ? 17.281 2.66 0.028 1 96.62 63 ALA B CA 1
ATOM 2618 C C . ALA B 1 63 ? 17.047 2.262 -1.425 1 96.62 63 ALA B C 1
ATOM 2620 O O . ALA B 1 63 ? 16.922 1.075 -1.736 1 96.62 63 ALA B O 1
ATOM 2621 N N . GLN B 1 64 ? 16.969 3.223 -2.264 1 96.06 64 GLN B N 1
ATOM 2622 C CA . GLN B 1 64 ? 16.766 2.941 -3.68 1 96.06 64 GLN B CA 1
ATOM 2623 C C . GLN B 1 64 ? 17.906 2.096 -4.242 1 96.06 64 GLN B C 1
ATOM 2625 O O . GLN B 1 64 ? 17.672 1.166 -5.016 1 96.06 64 GLN B O 1
ATOM 2630 N N . PHE B 1 65 ? 19.094 2.436 -3.883 1 95.69 65 PHE B N 1
ATOM 2631 C CA . PHE B 1 65 ? 20.266 1.691 -4.332 1 95.69 65 PHE B CA 1
ATOM 2632 C C . PHE B 1 65 ? 20.203 0.244 -3.859 1 95.69 65 PHE B C 1
ATOM 2634 O O . PHE B 1 65 ? 20.453 -0.68 -4.641 1 95.69 65 PHE B O 1
ATOM 2641 N N . LEU B 1 66 ? 19.875 0.052 -2.643 1 95.31 66 LEU B N 1
ATOM 2642 C CA . LEU B 1 66 ? 19.766 -1.296 -2.094 1 95.31 66 LEU B CA 1
ATOM 2643 C C . LEU B 1 66 ? 18.688 -2.094 -2.818 1 95.31 66 LEU B C 1
ATOM 2645 O O . LEU B 1 66 ? 18.859 -3.287 -3.074 1 95.31 66 LEU B O 1
ATOM 2649 N N . PHE B 1 67 ? 17.625 -1.454 -3.176 1 96.38 67 PHE B N 1
ATOM 2650 C CA . PHE B 1 67 ? 16.531 -2.117 -3.869 1 96.38 67 PHE B CA 1
ATOM 2651 C C . PHE B 1 67 ? 16.953 -2.555 -5.266 1 96.38 67 PHE B C 1
ATOM 2653 O O . PHE B 1 67 ? 16.688 -3.686 -5.676 1 96.38 67 PHE B O 1
ATOM 2660 N N . PHE B 1 68 ? 17.719 -1.717 -5.934 1 95 68 PHE B N 1
ATOM 2661 C CA . PHE B 1 68 ? 18 -1.979 -7.34 1 95 68 PHE B CA 1
ATOM 2662 C C . PHE B 1 68 ? 19.297 -2.754 -7.496 1 95 68 PHE B C 1
ATOM 2664 O O . PHE B 1 68 ? 19.516 -3.41 -8.516 1 95 68 PHE B O 1
ATOM 2671 N N . ILE B 1 69 ? 20.188 -2.721 -6.543 1 93.88 69 ILE B N 1
ATOM 2672 C CA . ILE B 1 69 ? 21.453 -3.43 -6.668 1 93.88 69 ILE B CA 1
ATOM 2673 C C . ILE B 1 69 ? 21.203 -4.938 -6.691 1 93.88 69 ILE B C 1
ATOM 2675 O O . ILE B 1 69 ? 22.047 -5.703 -7.168 1 93.88 69 ILE B O 1
ATOM 2679 N N . PHE B 1 70 ? 20.078 -5.34 -6.215 1 93.12 70 PHE B N 1
ATOM 2680 C CA . PHE B 1 70 ? 19.641 -6.73 -6.297 1 93.12 70 PHE B CA 1
ATOM 2681 C C . PHE B 1 70 ? 19.672 -7.223 -7.738 1 93.12 70 PHE B C 1
ATOM 2683 O O . PHE B 1 70 ? 20.078 -8.359 -8 1 93.12 70 PHE B O 1
ATOM 2690 N N . LEU B 1 71 ? 19.359 -6.367 -8.633 1 93.88 71 LEU B N 1
ATOM 2691 C CA . LEU B 1 71 ? 19.172 -6.785 -10.016 1 93.88 71 LEU B CA 1
ATOM 2692 C C . LEU B 1 71 ? 20.5 -7.184 -10.656 1 93.88 71 LEU B C 1
ATOM 2694 O O . LEU B 1 71 ? 20.672 -8.328 -11.07 1 93.88 71 LEU B O 1
ATOM 2698 N N . PRO B 1 72 ? 21.469 -6.328 -10.648 1 91.19 72 PRO B N 1
ATOM 2699 C CA . PRO B 1 72 ? 22.75 -6.773 -11.211 1 91.19 72 PRO B CA 1
ATOM 2700 C C . PRO B 1 72 ? 23.469 -7.785 -10.328 1 91.19 72 PRO B C 1
ATOM 2702 O O . PRO B 1 72 ? 24.188 -8.656 -10.828 1 91.19 72 PRO B O 1
ATOM 2705 N N . ALA B 1 73 ? 23.281 -7.773 -9.102 1 87.44 73 ALA B N 1
ATOM 2706 C CA . ALA B 1 73 ? 23.906 -8.734 -8.195 1 87.44 73 ALA B CA 1
ATOM 2707 C C . ALA B 1 73 ? 23.406 -10.148 -8.461 1 87.44 73 ALA B C 1
ATOM 2709 O O . ALA B 1 73 ? 24.125 -11.125 -8.242 1 87.44 73 ALA B O 1
ATOM 2710 N N . SER B 1 74 ? 22.203 -10.32 -8.93 1 88.31 74 SER B N 1
ATOM 2711 C CA . SER B 1 74 ? 21.562 -11.617 -9.133 1 88.31 74 SER B CA 1
ATOM 2712 C C . SER B 1 74 ? 21.422 -11.945 -10.617 1 88.31 74 SER B C 1
ATOM 2714 O O . SER B 1 74 ? 20.688 -12.852 -10.984 1 88.31 74 SER B O 1
ATOM 2716 N N . MET B 1 75 ? 22.062 -11.156 -11.469 1 86.19 75 MET B N 1
ATOM 2717 C CA . MET B 1 75 ? 22.016 -11.312 -12.922 1 86.19 75 MET B CA 1
ATOM 2718 C C . MET B 1 75 ? 20.578 -11.242 -13.43 1 86.19 75 MET B C 1
ATOM 2720 O O . MET B 1 75 ? 20.156 -12.062 -14.242 1 86.19 75 MET B O 1
ATOM 2724 N N . GLN B 1 76 ? 19.812 -10.359 -12.859 1 91 76 GLN B N 1
ATOM 2725 C CA . GLN B 1 76 ? 18.438 -10.117 -13.242 1 91 76 GLN B CA 1
ATOM 2726 C C . GLN B 1 76 ? 18.281 -8.758 -13.922 1 91 76 GLN B C 1
ATOM 2728 O O . GLN B 1 76 ? 17.281 -8.055 -13.695 1 91 76 GLN B O 1
ATOM 2733 N N . LEU B 1 77 ? 19.344 -8.375 -14.641 1 87.12 77 LEU B N 1
ATOM 2734 C CA . LEU B 1 77 ? 19.281 -7.133 -15.398 1 87.12 77 LEU B CA 1
ATOM 2735 C C . LEU B 1 77 ? 19.594 -7.379 -16.875 1 87.12 77 LEU B C 1
ATOM 2737 O O . LEU B 1 77 ? 20.766 -7.457 -17.25 1 87.12 77 LEU B O 1
ATOM 2741 N N . PRO B 1 78 ? 18.547 -7.457 -17.812 1 88.81 78 PRO B N 1
ATOM 2742 C CA . PRO B 1 78 ? 17.125 -7.258 -17.5 1 88.81 78 PRO B CA 1
ATOM 2743 C C . PRO B 1 78 ? 16.531 -8.43 -16.719 1 88.81 78 PRO B C 1
ATOM 2745 O O . PRO B 1 78 ? 17.156 -9.484 -16.609 1 88.81 78 PRO B O 1
ATOM 2748 N N . PRO B 1 79 ? 15.391 -8.148 -16.156 1 93.88 79 PRO B N 1
ATOM 2749 C CA . PRO B 1 79 ? 14.727 -9.258 -15.469 1 93.88 79 PRO B CA 1
ATOM 2750 C C . PRO B 1 79 ? 14.555 -10.492 -16.359 1 93.88 79 PRO B C 1
ATOM 2752 O O . PRO B 1 79 ? 14.508 -10.375 -17.578 1 93.88 79 PRO B O 1
ATOM 2755 N N . ILE B 1 80 ? 14.508 -11.602 -15.648 1 94.12 80 ILE B N 1
ATOM 2756 C CA . ILE B 1 80 ? 14.305 -12.859 -16.359 1 94.12 80 ILE B CA 1
ATOM 2757 C C . ILE B 1 80 ? 13.023 -12.781 -17.188 1 94.12 80 ILE B C 1
ATOM 2759 O O . ILE B 1 80 ? 12.023 -12.227 -16.734 1 94.12 80 ILE B O 1
ATOM 2763 N N . SER B 1 81 ? 13.102 -13.383 -18.359 1 93.81 81 SER B N 1
ATOM 2764 C CA . SER B 1 81 ? 11.953 -13.344 -19.25 1 93.81 81 SER B CA 1
ATOM 2765 C C . SER B 1 81 ? 10.805 -14.195 -18.719 1 93.81 81 SER B C 1
ATOM 2767 O O . SER B 1 81 ? 11.016 -15.336 -18.297 1 93.81 81 SER B O 1
ATOM 2769 N N . PRO B 1 82 ? 9.594 -13.625 -18.781 1 94.69 82 PRO B N 1
ATOM 2770 C CA . PRO B 1 82 ? 8.445 -14.422 -18.344 1 94.69 82 PRO B CA 1
ATOM 2771 C C . PRO B 1 82 ? 8.102 -15.547 -19.312 1 94.69 82 PRO B C 1
ATOM 2773 O O . PRO B 1 82 ? 7.344 -16.453 -18.969 1 94.69 82 PRO B O 1
ATOM 2776 N N . SER B 1 83 ? 8.672 -15.602 -20.453 1 93.5 83 SER B N 1
ATOM 2777 C CA . SER B 1 83 ? 8.32 -16.578 -21.484 1 93.5 83 SER B CA 1
ATOM 2778 C C . SER B 1 83 ? 9.188 -17.828 -21.359 1 93.5 83 SER B C 1
ATOM 2780 O O . SER B 1 83 ? 8.953 -18.828 -22.062 1 93.5 83 SER B O 1
ATOM 2782 N N . PHE B 1 84 ? 10.07 -17.812 -20.469 1 93.56 84 PHE B N 1
ATOM 2783 C CA . PHE B 1 84 ? 10.93 -18.984 -20.312 1 93.56 84 PHE B CA 1
ATOM 2784 C C . PHE B 1 84 ? 10.141 -20.172 -19.797 1 93.56 84 PHE B C 1
ATOM 2786 O O . PHE B 1 84 ? 9.18 -20.016 -19.047 1 93.56 84 PHE B O 1
ATOM 2793 N N . THR B 1 85 ? 10.625 -21.297 -20.219 1 94.75 85 THR B N 1
ATOM 2794 C CA . THR B 1 85 ? 10.062 -22.531 -19.688 1 94.75 85 THR B CA 1
ATOM 2795 C C . THR B 1 85 ? 10.484 -22.75 -18.234 1 94.75 85 THR B C 1
ATOM 2797 O O . THR B 1 85 ? 11.406 -22.094 -17.75 1 94.75 85 THR B O 1
ATOM 2800 N N . PRO B 1 86 ? 9.773 -23.609 -17.594 1 96.19 86 PRO B N 1
ATOM 2801 C CA . PRO B 1 86 ? 10.148 -23.906 -16.203 1 96.19 86 PRO B CA 1
ATOM 2802 C C . PRO B 1 86 ? 11.602 -24.344 -16.078 1 96.19 86 PRO B C 1
ATOM 2804 O O . PRO B 1 86 ? 12.305 -23.922 -15.148 1 96.19 86 PRO B O 1
ATOM 2807 N N . GLU B 1 87 ? 12.062 -25.156 -16.969 1 96.19 87 GLU B N 1
ATOM 2808 C CA . GLU B 1 87 ? 13.414 -25.688 -16.891 1 96.19 87 GLU B CA 1
ATOM 2809 C C . GLU B 1 87 ? 14.453 -24.594 -17.062 1 96.19 87 GLU B C 1
ATOM 2811 O O . GLU B 1 87 ? 15.445 -24.547 -16.344 1 96.19 87 GLU B O 1
ATOM 2816 N N . VAL B 1 88 ? 14.172 -23.719 -18 1 95.81 88 VAL B N 1
ATOM 2817 C CA . VAL B 1 88 ? 15.094 -22.609 -18.25 1 95.81 88 VAL B CA 1
ATOM 2818 C C . VAL B 1 88 ? 15.086 -21.641 -17.062 1 95.81 88 VAL B C 1
ATOM 2820 O O . VAL B 1 88 ? 16.141 -21.141 -16.656 1 95.81 88 VAL B O 1
ATOM 2823 N N . THR B 1 89 ? 13.984 -21.438 -16.5 1 95.94 89 THR B N 1
ATOM 2824 C CA . THR B 1 89 ? 13.844 -20.562 -15.344 1 95.94 89 THR B CA 1
ATOM 2825 C C . THR B 1 89 ? 14.625 -21.125 -14.156 1 95.94 89 THR B C 1
ATOM 2827 O O . THR B 1 89 ? 15.414 -20.406 -13.531 1 95.94 89 THR B O 1
ATOM 2830 N N . ALA B 1 90 ? 14.445 -22.328 -13.891 1 96.19 90 ALA B N 1
ATOM 2831 C CA . ALA B 1 90 ? 15.156 -22.953 -12.781 1 96.19 90 ALA B CA 1
ATOM 2832 C C . ALA B 1 90 ? 16.656 -22.906 -13 1 96.19 90 ALA B C 1
ATOM 2834 O O . ALA B 1 90 ? 17.422 -22.641 -12.062 1 96.19 90 ALA B O 1
ATOM 2835 N N . ALA B 1 91 ? 17.062 -23.188 -14.211 1 95.62 91 ALA B N 1
ATOM 2836 C CA . ALA B 1 91 ? 18.484 -23.172 -14.539 1 95.62 91 ALA B CA 1
ATOM 2837 C C . ALA B 1 91 ? 19.078 -21.781 -14.336 1 95.62 91 ALA B C 1
ATOM 2839 O O . ALA B 1 91 ? 20.219 -21.641 -13.883 1 95.62 91 ALA B O 1
ATOM 2840 N N . HIS B 1 92 ? 18.328 -20.844 -14.695 1 94.69 92 HIS B N 1
ATOM 2841 C CA . HIS B 1 92 ? 18.766 -19.469 -14.516 1 94.69 92 HIS B CA 1
ATOM 2842 C C . HIS B 1 92 ? 19.062 -19.156 -13.047 1 94.69 92 HIS B C 1
ATOM 2844 O O . HIS B 1 92 ? 20.094 -18.578 -12.727 1 94.69 92 HIS B O 1
ATOM 2850 N N . TYR B 1 93 ? 18.219 -19.547 -12.164 1 96.06 93 TYR B N 1
ATOM 2851 C CA . TYR B 1 93 ? 18.391 -19.281 -10.734 1 96.06 93 TYR B CA 1
ATOM 2852 C C . TYR B 1 93 ? 19.516 -20.109 -10.156 1 96.06 93 TYR B C 1
ATOM 2854 O O . TYR B 1 93 ? 20.234 -19.672 -9.266 1 96.06 93 TYR B O 1
ATOM 2862 N N . ARG B 1 94 ? 19.703 -21.297 -10.656 1 94.94 94 ARG B N 1
ATOM 2863 C CA . ARG B 1 94 ? 20.812 -22.125 -10.211 1 94.94 94 ARG B CA 1
ATOM 2864 C C . ARG B 1 94 ? 22.156 -21.5 -10.555 1 94.94 94 ARG B C 1
ATOM 2866 O O . ARG B 1 94 ? 23.078 -21.531 -9.75 1 94.94 94 ARG B O 1
ATOM 2873 N N . ARG B 1 95 ? 22.219 -20.969 -11.68 1 92.81 95 ARG B N 1
ATOM 2874 C CA . ARG B 1 95 ? 23.469 -20.375 -12.164 1 92.81 95 ARG B CA 1
ATOM 2875 C C . ARG B 1 95 ? 23.844 -19.156 -11.336 1 92.81 95 ARG B C 1
ATOM 2877 O O . ARG B 1 95 ? 25.031 -18.875 -11.156 1 92.81 95 ARG B O 1
ATOM 2884 N N . ASN B 1 96 ? 22.906 -18.531 -10.805 1 92.19 96 ASN B N 1
ATOM 2885 C CA . ASN B 1 96 ? 23.172 -17.281 -10.117 1 92.19 96 ASN B CA 1
ATOM 2886 C C . ASN B 1 96 ? 22.781 -17.359 -8.641 1 92.19 96 ASN B C 1
ATOM 2888 O O . ASN B 1 96 ? 22.375 -16.359 -8.047 1 92.19 96 ASN B O 1
ATOM 2892 N N . GLU B 1 97 ? 22.781 -18.438 -8.094 1 94.62 97 GLU B N 1
ATOM 2893 C CA . GLU B 1 97 ? 22.297 -18.656 -6.734 1 94.62 97 GLU B CA 1
ATOM 2894 C C . GLU B 1 97 ? 23.031 -17.781 -5.73 1 94.62 97 GLU B C 1
ATOM 2896 O O . GLU B 1 97 ? 22.391 -17.156 -4.875 1 94.62 97 GLU B O 1
ATOM 2901 N N . THR B 1 98 ? 24.344 -17.719 -5.801 1 93.75 98 THR B N 1
ATOM 2902 C CA . THR B 1 98 ? 25.141 -16.953 -4.852 1 93.75 98 THR B CA 1
ATOM 2903 C C . THR B 1 98 ? 24.797 -15.469 -4.945 1 93.75 98 THR B C 1
ATOM 2905 O O . THR B 1 98 ? 24.625 -14.805 -3.924 1 93.75 98 THR B O 1
ATOM 2908 N N . GLY B 1 99 ? 24.766 -14.93 -6.121 1 94.88 99 GLY B N 1
ATOM 2909 C CA . GLY B 1 99 ? 24.375 -13.539 -6.312 1 94.88 99 GLY B CA 1
ATOM 2910 C C . GLY B 1 99 ? 22.984 -13.227 -5.777 1 94.88 99 GLY B C 1
ATOM 2911 O O . GLY B 1 99 ? 22.766 -12.156 -5.211 1 94.88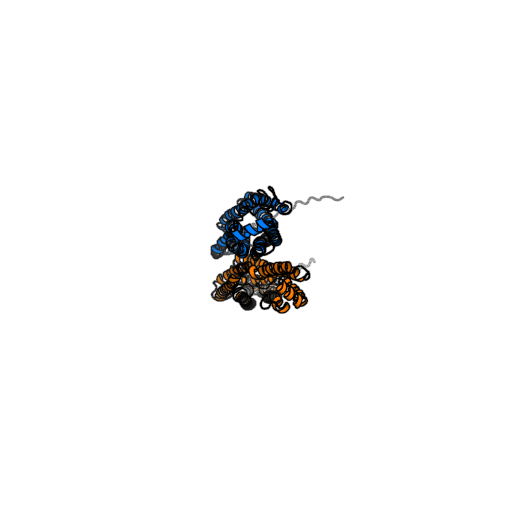 99 GLY B O 1
ATOM 2912 N N . MET B 1 100 ? 22.109 -14.18 -5.922 1 95.88 100 MET B N 1
ATOM 2913 C CA . MET B 1 100 ? 20.75 -14.023 -5.414 1 95.88 100 MET B CA 1
ATOM 2914 C C . MET B 1 100 ? 20.75 -13.945 -3.891 1 95.88 100 MET B C 1
ATOM 2916 O O . MET B 1 100 ? 20.078 -13.094 -3.311 1 95.88 100 MET B O 1
ATOM 2920 N N . LYS B 1 101 ? 21.5 -14.797 -3.246 1 95.94 101 LYS B N 1
ATOM 2921 C CA . LYS B 1 101 ? 21.562 -14.805 -1.787 1 95.94 101 LYS B CA 1
ATOM 2922 C C . LYS B 1 101 ? 22.016 -13.453 -1.247 1 95.94 101 LYS B C 1
ATOM 2924 O O . LYS B 1 101 ? 21.391 -12.898 -0.336 1 95.94 101 LYS B O 1
ATOM 2929 N N . GLY B 1 102 ? 23.047 -12.969 -1.842 1 95.12 102 GLY B N 1
ATOM 2930 C CA . GLY B 1 102 ? 23.531 -11.656 -1.436 1 95.12 102 GLY B CA 1
ATOM 2931 C C . GLY B 1 102 ? 22.562 -10.539 -1.776 1 95.12 102 GLY B C 1
ATOM 2932 O O . GLY B 1 102 ? 22.312 -9.656 -0.954 1 95.12 102 GLY B O 1
ATOM 2933 N N . GLY B 1 103 ? 22.062 -10.531 -2.988 1 95.88 103 GLY B N 1
ATOM 2934 C CA . GLY B 1 103 ? 21.156 -9.492 -3.443 1 95.88 103 GLY B CA 1
ATOM 2935 C C . GLY B 1 103 ? 19.875 -9.414 -2.617 1 95.88 103 GLY B C 1
ATOM 2936 O O . GLY B 1 103 ? 19.406 -8.32 -2.309 1 95.88 103 GLY B O 1
ATOM 2937 N N . ILE B 1 104 ? 19.344 -10.562 -2.229 1 96.69 104 ILE B N 1
ATOM 2938 C CA . ILE B 1 104 ? 18.125 -10.633 -1.428 1 96.69 104 ILE B CA 1
ATOM 2939 C C . ILE B 1 104 ? 18.359 -9.945 -0.083 1 96.69 104 ILE B C 1
ATOM 2941 O O . ILE B 1 104 ? 17.516 -9.172 0.377 1 96.69 104 ILE B O 1
ATOM 2945 N N . CYS B 1 105 ? 19.5 -10.195 0.524 1 95.56 105 CYS B N 1
ATOM 2946 C CA . CYS B 1 105 ? 19.828 -9.578 1.805 1 95.56 105 CYS B CA 1
ATOM 2947 C C . CYS B 1 105 ? 19.891 -8.062 1.681 1 95.56 105 CYS B C 1
ATOM 2949 O O . CYS B 1 105 ? 19.375 -7.344 2.535 1 95.56 105 CYS B O 1
ATOM 2951 N N . LEU B 1 106 ? 20.484 -7.605 0.643 1 95.25 106 LEU B N 1
ATOM 2952 C CA . LEU B 1 106 ? 20.625 -6.168 0.432 1 95.25 106 LEU B CA 1
ATOM 2953 C C . LEU B 1 106 ? 19.266 -5.52 0.181 1 95.25 106 LEU B C 1
ATOM 2955 O O . LEU B 1 106 ? 18.969 -4.457 0.731 1 95.25 106 LEU B O 1
ATOM 2959 N N . MET B 1 107 ? 18.469 -6.141 -0.652 1 96.69 107 MET B N 1
ATOM 2960 C CA . MET B 1 107 ? 17.125 -5.613 -0.923 1 96.69 107 MET B CA 1
ATOM 2961 C C . MET B 1 107 ? 16.297 -5.555 0.354 1 96.69 107 MET B C 1
ATOM 2963 O O . MET B 1 107 ? 15.562 -4.59 0.575 1 96.69 107 MET B O 1
ATOM 2967 N N . LEU B 1 108 ? 16.453 -6.57 1.228 1 95.38 108 LEU B N 1
ATOM 2968 C CA . LEU B 1 108 ? 15.711 -6.625 2.482 1 95.38 108 LEU B CA 1
ATOM 2969 C C . LEU B 1 108 ? 16.047 -5.426 3.363 1 95.38 108 LEU B C 1
ATOM 2971 O O . LEU B 1 108 ? 15.172 -4.906 4.062 1 95.38 108 LEU B O 1
ATOM 2975 N N . MET B 1 109 ? 17.172 -4.859 3.303 1 94.81 109 MET B N 1
ATOM 2976 C CA . MET B 1 109 ? 17.656 -3.787 4.168 1 94.81 109 MET B CA 1
ATOM 2977 C C . MET B 1 109 ? 17.031 -2.453 3.785 1 94.81 109 MET B C 1
ATOM 2979 O O . MET B 1 109 ? 17.125 -1.478 4.531 1 94.81 109 MET B O 1
ATOM 2983 N N . THR B 1 110 ? 16.344 -2.398 2.623 1 95.06 110 THR B N 1
ATOM 2984 C CA . THR B 1 110 ? 15.633 -1.183 2.252 1 95.06 110 THR B CA 1
ATOM 2985 C C . THR B 1 110 ? 14.656 -0.774 3.352 1 95.06 110 THR B C 1
ATOM 2987 O O . THR B 1 110 ? 14.414 0.416 3.568 1 95.06 110 THR B O 1
ATOM 2990 N N . GLY B 1 111 ? 14.141 -1.767 4.078 1 92.88 111 GLY B N 1
ATOM 2991 C CA . GLY B 1 111 ? 13.172 -1.532 5.133 1 92.88 111 GLY B CA 1
ATOM 2992 C C . GLY B 1 111 ? 13.711 -0.663 6.254 1 92.88 111 GLY B C 1
ATOM 2993 O O . GLY B 1 111 ? 12.945 0.053 6.91 1 92.88 111 GLY B O 1
ATOM 2994 N N . ALA B 1 112 ? 14.984 -0.627 6.453 1 92 112 ALA B N 1
ATOM 2995 C CA . ALA B 1 112 ? 15.594 0.146 7.531 1 92 112 ALA B CA 1
ATOM 2996 C C . ALA B 1 112 ? 15.742 1.613 7.137 1 92 112 ALA B C 1
ATOM 2998 O O . ALA B 1 112 ? 15.672 2.502 7.988 1 92 112 ALA B O 1
ATOM 2999 N N . PHE B 1 113 ? 15.781 1.89 5.859 1 95.44 113 PHE B N 1
ATOM 3000 C CA . PHE B 1 113 ? 16.25 3.207 5.445 1 95.44 113 PHE B CA 1
ATOM 3001 C C . PHE B 1 113 ? 15.094 4.051 4.918 1 95.44 113 PHE B C 1
ATOM 3003 O O . PHE B 1 113 ? 15.039 5.258 5.156 1 95.44 113 PHE B O 1
ATOM 3010 N N . TRP B 1 114 ? 14.156 3.469 4.305 1 96.62 114 TRP B N 1
ATOM 3011 C CA . TRP B 1 114 ? 13.133 4.25 3.619 1 96.62 114 TRP B CA 1
ATOM 3012 C C . TRP B 1 114 ? 12.258 4.996 4.621 1 96.62 114 TRP B C 1
ATOM 3014 O O . TRP B 1 114 ? 11.914 6.16 4.406 1 96.62 114 TRP B O 1
ATOM 3024 N N . PRO B 1 115 ? 11.883 4.387 5.801 1 95.12 115 PRO B N 1
ATOM 3025 C CA . PRO B 1 115 ? 11.086 5.152 6.762 1 95.12 115 PRO B CA 1
ATOM 3026 C C . PRO B 1 115 ? 11.82 6.379 7.301 1 95.12 115 PRO B C 1
ATOM 3028 O O . PRO B 1 115 ? 11.195 7.41 7.562 1 95.12 115 PRO B O 1
ATOM 3031 N N . ILE B 1 116 ? 13.078 6.258 7.422 1 95.5 116 ILE B N 1
ATOM 3032 C CA . ILE B 1 116 ? 13.883 7.387 7.883 1 95.5 116 ILE B CA 1
ATOM 3033 C C . ILE B 1 116 ? 13.875 8.484 6.824 1 95.5 116 ILE B C 1
ATOM 3035 O O . ILE B 1 116 ? 13.781 9.672 7.152 1 95.5 116 ILE B O 1
ATOM 3039 N N . PHE B 1 117 ? 13.969 8.062 5.594 1 97.62 117 PHE B N 1
ATOM 3040 C CA . PHE B 1 117 ? 13.859 9.008 4.492 1 97.62 117 PHE B CA 1
ATOM 3041 C C . PHE B 1 117 ? 12.539 9.766 4.555 1 97.62 117 PHE B C 1
ATOM 3043 O O . PHE B 1 117 ? 12.508 10.984 4.395 1 97.62 117 PHE B O 1
ATOM 3050 N N . CYS B 1 118 ? 11.406 9.109 4.812 1 97 118 CYS B N 1
ATOM 3051 C CA . CYS B 1 118 ? 10.094 9.734 4.902 1 97 118 CYS B CA 1
ATOM 3052 C C . CYS B 1 118 ? 10.055 10.781 6.008 1 97 118 CYS B C 1
ATOM 3054 O O . CYS B 1 118 ? 9.453 11.844 5.848 1 97 118 CYS B O 1
ATOM 3056 N N . ALA B 1 119 ? 10.703 10.43 7.102 1 95.38 119 ALA B N 1
ATOM 3057 C CA . ALA B 1 119 ? 10.789 11.391 8.195 1 95.38 119 ALA B CA 1
ATOM 3058 C C . ALA B 1 119 ? 11.586 12.625 7.785 1 95.38 119 ALA B C 1
ATOM 3060 O O . ALA B 1 119 ? 11.242 13.75 8.156 1 95.38 119 ALA B O 1
ATOM 3061 N N . GLY B 1 120 ? 12.664 12.359 7.062 1 95.38 120 GLY B N 1
ATOM 3062 C CA . GLY B 1 120 ? 13.438 13.484 6.555 1 95.38 120 GLY B CA 1
ATOM 3063 C C . GLY B 1 120 ? 12.641 14.383 5.629 1 95.38 120 GLY B C 1
ATOM 3064 O O . GLY B 1 120 ? 12.773 15.609 5.684 1 95.38 120 GLY B O 1
ATOM 3065 N N . VAL B 1 121 ? 11.859 13.812 4.777 1 96.88 121 VAL B N 1
ATOM 3066 C CA . VAL B 1 121 ? 11 14.578 3.875 1 96.88 121 VAL B CA 1
ATOM 3067 C C . VAL B 1 121 ? 10.047 15.445 4.688 1 96.88 121 VAL B C 1
ATOM 3069 O O . VAL B 1 121 ? 9.914 16.641 4.422 1 96.88 121 VAL B O 1
ATOM 3072 N N . ASN B 1 122 ? 9.43 14.875 5.691 1 96.12 122 ASN B N 1
ATOM 3073 C CA . ASN B 1 122 ? 8.508 15.617 6.543 1 96.12 122 ASN B CA 1
ATOM 3074 C C . ASN B 1 122 ? 9.203 16.781 7.238 1 96.12 122 ASN B C 1
ATOM 3076 O O . ASN B 1 122 ? 8.641 17.875 7.344 1 96.12 122 ASN B O 1
ATOM 3080 N N . ARG B 1 123 ? 10.398 16.516 7.727 1 94.06 123 ARG B N 1
ATOM 3081 C CA . ARG B 1 123 ? 11.141 17.562 8.438 1 94.06 123 ARG B CA 1
ATOM 3082 C C . ARG B 1 123 ? 11.344 18.781 7.547 1 94.06 123 ARG B C 1
ATOM 3084 O O . ARG B 1 123 ? 11.18 19.922 8 1 94.06 123 ARG B O 1
ATOM 3091 N N . GLN B 1 124 ? 11.672 18.531 6.367 1 94.88 124 GLN B N 1
ATOM 3092 C CA . GLN B 1 124 ? 11.922 19.656 5.465 1 94.88 124 GLN B CA 1
ATOM 3093 C C . GLN B 1 124 ? 10.617 20.312 5.035 1 94.88 124 GLN B C 1
ATOM 3095 O O . GLN B 1 124 ? 10.516 21.547 4.996 1 94.88 124 GLN B O 1
ATOM 3100 N N . LEU B 1 125 ? 9.617 19.578 4.754 1 95.19 125 LEU B N 1
ATOM 3101 C CA . LEU B 1 125 ? 8.344 20.125 4.316 1 95.19 125 LEU B CA 1
ATOM 3102 C C . LEU B 1 125 ? 7.684 20.922 5.434 1 95.19 125 LEU B C 1
ATOM 3104 O O . LEU B 1 125 ? 6.906 21.844 5.172 1 95.19 125 LEU B O 1
ATOM 3108 N N . SER B 1 126 ? 7.984 20.578 6.625 1 92.81 126 SER B N 1
ATOM 3109 C CA . SER B 1 126 ? 7.391 21.25 7.777 1 92.81 126 SER B CA 1
ATOM 3110 C C . SER B 1 126 ? 7.883 22.688 7.895 1 92.81 126 SER B C 1
ATOM 3112 O O . SER B 1 126 ? 7.312 23.484 8.648 1 92.81 126 SER B O 1
ATOM 3114 N N . LYS B 1 127 ? 8.875 23.031 7.168 1 91.44 127 LYS B N 1
ATOM 3115 C CA . LYS B 1 127 ? 9.359 24.406 7.148 1 91.44 127 LYS B CA 1
ATOM 3116 C C . LYS B 1 127 ? 8.391 25.328 6.418 1 91.44 127 LYS B C 1
ATOM 3118 O O . LYS B 1 127 ? 8.5 26.547 6.508 1 91.44 127 LYS B O 1
ATOM 3123 N N . ILE B 1 128 ? 7.477 24.766 5.633 1 92.25 128 ILE B N 1
ATOM 3124 C CA . ILE B 1 128 ? 6.477 25.562 4.926 1 92.25 128 ILE B CA 1
ATOM 3125 C C . ILE B 1 128 ? 5.465 26.125 5.922 1 92.25 128 ILE B C 1
ATOM 3127 O O . ILE B 1 128 ? 4.828 25.375 6.66 1 92.25 128 ILE B O 1
ATOM 3131 N N . PRO B 1 129 ? 5.348 27.438 5.973 1 89.06 129 PRO B N 1
ATOM 3132 C CA . PRO B 1 129 ? 4.375 28.031 6.902 1 89.06 129 PRO B CA 1
ATOM 3133 C C . PRO B 1 129 ? 2.945 27.562 6.629 1 89.06 129 PRO B C 1
ATOM 3135 O O . PRO B 1 129 ? 2.498 27.578 5.477 1 89.06 129 PRO B O 1
ATOM 3138 N N . GLY B 1 130 ? 2.23 27.078 7.66 1 88.38 130 GLY B N 1
ATOM 3139 C CA . GLY B 1 130 ? 0.853 26.625 7.52 1 88.38 130 GLY B CA 1
ATOM 3140 C C . GLY B 1 130 ? 0.727 25.281 6.832 1 88.38 130 GLY B C 1
ATOM 3141 O O . GLY B 1 130 ? -0.328 24.953 6.285 1 88.38 130 GLY B O 1
ATOM 3142 N N . ILE B 1 131 ? 1.753 24.594 6.828 1 92.25 131 ILE B N 1
ATOM 3143 C CA . ILE B 1 131 ? 1.781 23.281 6.176 1 92.25 131 ILE B CA 1
ATOM 3144 C C . ILE B 1 131 ? 0.623 22.422 6.684 1 92.25 131 ILE B C 1
ATOM 3146 O O . ILE B 1 131 ? 0.241 22.516 7.855 1 92.25 131 ILE B O 1
ATOM 3150 N N . SER B 1 132 ? 0.028 21.688 5.699 1 92.56 132 SER B N 1
ATOM 3151 C CA . SER B 1 132 ? -1.061 20.781 6.027 1 92.56 132 SER B CA 1
ATOM 3152 C C . SER B 1 132 ? -0.551 19.562 6.801 1 92.56 132 SER B C 1
ATOM 3154 O O . SER B 1 132 ? 0.305 18.828 6.312 1 92.56 132 SER B O 1
ATOM 3156 N N . GLN B 1 133 ? -1.144 19.344 7.945 1 91.19 133 GLN B N 1
ATOM 3157 C CA . GLN B 1 133 ? -0.806 18.141 8.711 1 91.19 133 GLN B CA 1
ATOM 3158 C C . GLN B 1 133 ? -1.277 16.891 7.988 1 91.19 133 GLN B C 1
ATOM 3160 O O . GLN B 1 133 ? -0.625 15.844 8.062 1 91.19 133 GLN B O 1
ATOM 3165 N N . THR B 1 134 ? -2.336 17.016 7.336 1 93.06 134 THR B N 1
ATOM 3166 C CA . THR B 1 134 ? -2.844 15.898 6.543 1 93.06 134 THR B CA 1
ATOM 3167 C C . THR B 1 134 ? -1.812 15.453 5.508 1 93.06 134 THR B C 1
ATOM 3169 O O . THR B 1 134 ? -1.571 14.258 5.336 1 93.06 134 THR B O 1
ATOM 3172 N N . ALA B 1 135 ? -1.209 16.422 4.914 1 95.75 135 ALA B N 1
ATOM 3173 C CA . ALA B 1 135 ? -0.196 16.125 3.908 1 95.75 135 ALA B CA 1
ATOM 3174 C C . ALA B 1 135 ? 1.016 15.438 4.535 1 95.75 135 ALA B C 1
ATOM 3176 O O . ALA B 1 135 ? 1.559 14.484 3.975 1 95.75 135 ALA B O 1
ATOM 3177 N N . LEU B 1 136 ? 1.387 15.859 5.711 1 95.12 136 LEU B N 1
ATOM 3178 C CA . LEU B 1 136 ? 2.545 15.273 6.379 1 95.12 136 LEU B CA 1
ATOM 3179 C C . LEU B 1 136 ? 2.244 13.852 6.844 1 95.12 136 LEU B C 1
ATOM 3181 O O . LEU B 1 136 ? 3.043 12.938 6.621 1 95.12 136 LEU B O 1
ATOM 3185 N N . TRP B 1 137 ? 1.092 13.672 7.418 1 94.44 137 TRP B N 1
ATOM 3186 C CA . TRP B 1 137 ? 0.693 12.328 7.832 1 94.44 137 TRP B CA 1
ATOM 3187 C C . TRP B 1 137 ? 0.542 11.406 6.625 1 94.44 137 TRP B C 1
ATOM 3189 O O . TRP B 1 137 ? 0.927 10.242 6.676 1 94.44 137 TRP B O 1
ATOM 3199 N N . GLY B 1 138 ? -0.036 11.992 5.629 1 95.5 138 GLY B N 1
ATOM 3200 C CA . GLY B 1 138 ? -0.221 11.195 4.426 1 95.5 138 GLY B CA 1
ATOM 3201 C C . GLY B 1 138 ? 1.087 10.766 3.789 1 95.5 138 GLY B C 1
ATOM 3202 O O . GLY B 1 138 ? 1.233 9.609 3.387 1 95.5 138 GLY B O 1
ATOM 3203 N N . GLN B 1 139 ? 1.967 11.734 3.684 1 96.31 139 GLN B N 1
ATOM 3204 C CA . GLN B 1 139 ? 3.289 11.438 3.146 1 96.31 139 GLN B CA 1
ATOM 3205 C C . GLN B 1 139 ? 3.99 10.367 3.98 1 96.31 139 GLN B C 1
ATOM 3207 O O . GLN B 1 139 ? 4.547 9.414 3.434 1 96.31 139 GLN B O 1
ATOM 3212 N N . LEU B 1 140 ? 3.945 10.461 5.227 1 94.81 140 LEU B N 1
ATOM 3213 C CA . LEU B 1 140 ? 4.605 9.492 6.098 1 94.81 140 LEU B CA 1
ATOM 3214 C C . LEU B 1 140 ? 3.928 8.133 6.016 1 94.81 140 LEU B C 1
ATOM 3216 O O . LEU B 1 140 ? 4.602 7.105 5.875 1 94.81 140 LEU B O 1
ATOM 3220 N N . GLY B 1 141 ? 2.656 8.141 6.113 1 94.31 141 GLY B N 1
ATOM 3221 C CA . GLY B 1 141 ? 1.924 6.887 6.039 1 94.31 141 GLY B CA 1
ATOM 3222 C C . GLY B 1 141 ? 2.16 6.133 4.742 1 94.31 141 GLY B C 1
ATOM 3223 O O . GLY B 1 141 ? 2.484 4.941 4.762 1 94.31 141 GLY B O 1
ATOM 3224 N N . SER B 1 142 ? 1.995 6.82 3.629 1 95.62 142 SER B N 1
ATOM 3225 C CA . SER B 1 142 ? 2.217 6.199 2.326 1 95.62 142 SER B CA 1
ATOM 3226 C C . SER B 1 142 ? 3.67 5.766 2.162 1 95.62 142 SER B C 1
ATOM 3228 O O . SER B 1 142 ? 3.943 4.684 1.641 1 95.62 142 SER B O 1
ATOM 3230 N N . GLY B 1 143 ? 4.543 6.57 2.629 1 94.69 143 GLY B N 1
ATOM 3231 C CA . GLY B 1 143 ? 5.961 6.273 2.498 1 94.69 143 GLY B CA 1
ATOM 3232 C C . GLY B 1 143 ? 6.387 5.035 3.262 1 94.69 143 GLY B C 1
ATOM 3233 O O . GLY B 1 143 ? 7.16 4.223 2.756 1 94.69 143 GLY B O 1
ATOM 3234 N N . VAL B 1 144 ? 5.934 4.906 4.406 1 92.12 144 VAL B N 1
ATOM 3235 C CA . VAL B 1 144 ? 6.297 3.752 5.219 1 92.12 144 VAL B CA 1
ATOM 3236 C C . VAL B 1 144 ? 5.789 2.475 4.555 1 92.12 144 VAL B C 1
ATOM 3238 O O . VAL B 1 144 ? 6.465 1.443 4.574 1 92.12 144 VAL B O 1
ATOM 3241 N N . LEU B 1 145 ? 4.691 2.586 3.922 1 94 145 LEU B N 1
ATOM 3242 C CA . LEU B 1 145 ? 4.18 1.45 3.162 1 94 145 LEU B CA 1
ATOM 3243 C C . LEU B 1 145 ? 5.113 1.103 2.01 1 94 145 LEU B C 1
ATOM 3245 O O . LEU B 1 145 ? 5.258 -0.069 1.651 1 94 145 LEU B O 1
ATOM 3249 N N . GLY B 1 146 ? 5.68 2.168 1.511 1 93.81 146 GLY B N 1
ATOM 3250 C CA . GLY B 1 146 ? 6.648 1.939 0.452 1 93.81 146 GLY B CA 1
ATOM 3251 C C . GLY B 1 146 ? 7.809 1.061 0.884 1 93.81 146 GLY B C 1
ATOM 3252 O O . GLY B 1 146 ? 8.297 0.243 0.102 1 93.81 146 GLY B O 1
ATOM 3253 N N . SER B 1 147 ? 8.203 1.167 2.08 1 92.75 147 SER B N 1
ATOM 3254 C CA . SER B 1 147 ? 9.281 0.341 2.619 1 92.75 147 SER B CA 1
ATOM 3255 C C . SER B 1 147 ? 8.891 -1.133 2.637 1 92.75 147 SER B C 1
ATOM 3257 O O . SER B 1 147 ? 9.688 -1.996 2.258 1 92.75 147 SER B O 1
ATOM 3259 N N . ILE B 1 148 ? 7.695 -1.447 2.994 1 91.88 148 ILE B N 1
ATOM 3260 C CA . ILE B 1 148 ? 7.207 -2.822 3.033 1 91.88 148 ILE B CA 1
ATOM 3261 C C . ILE B 1 148 ? 7.102 -3.371 1.612 1 91.88 148 ILE B C 1
ATOM 3263 O O . ILE B 1 148 ? 7.496 -4.512 1.351 1 91.88 148 ILE B O 1
ATOM 3267 N N . SER B 1 149 ? 6.609 -2.518 0.811 1 93.44 149 SER B N 1
ATOM 3268 C CA . SER B 1 149 ? 6.477 -2.926 -0.584 1 93.44 149 SER B CA 1
ATOM 3269 C C . SER B 1 149 ? 7.828 -3.305 -1.181 1 93.44 149 SER B C 1
ATOM 3271 O O . SER B 1 149 ? 7.914 -4.223 -1.999 1 93.44 149 SER B O 1
ATOM 3273 N N . MET B 1 150 ? 8.906 -2.654 -0.784 1 95.25 150 MET B N 1
ATOM 3274 C CA . MET B 1 150 ? 10.234 -2.92 -1.32 1 95.25 150 MET B CA 1
ATOM 3275 C C . MET B 1 150 ? 10.859 -4.141 -0.652 1 95.25 150 MET B C 1
ATOM 3277 O O . MET B 1 150 ? 11.742 -4.781 -1.223 1 95.25 150 MET B O 1
ATOM 3281 N N . MET B 1 151 ? 10.336 -4.523 0.483 1 94.62 151 MET B N 1
ATOM 3282 C CA . MET B 1 151 ? 10.922 -5.629 1.238 1 94.62 151 MET B CA 1
ATOM 3283 C C . MET B 1 151 ? 10.281 -6.953 0.848 1 94.62 151 MET B C 1
ATOM 3285 O O . MET B 1 151 ? 10.945 -7.992 0.84 1 94.62 151 MET B O 1
ATOM 3289 N N . ILE B 1 152 ? 9.07 -6.992 0.442 1 94.88 152 ILE B N 1
ATOM 3290 C CA . ILE B 1 152 ? 8.273 -8.203 0.295 1 94.88 152 ILE B CA 1
ATOM 3291 C C . ILE B 1 152 ? 8.859 -9.078 -0.814 1 94.88 152 ILE B C 1
ATOM 3293 O O . ILE B 1 152 ? 8.938 -10.297 -0.673 1 94.88 152 ILE B O 1
ATOM 3297 N N . PRO B 1 153 ? 9.328 -8.461 -1.906 1 96.81 153 PRO B N 1
ATOM 3298 C CA . PRO B 1 153 ? 9.898 -9.328 -2.943 1 96.81 153 PRO B CA 1
ATOM 3299 C C . PRO B 1 153 ? 11.055 -10.18 -2.432 1 96.81 153 PRO B C 1
ATOM 3301 O O . PRO B 1 153 ? 11.258 -11.297 -2.906 1 96.81 153 PRO B O 1
ATOM 3304 N N . SER B 1 154 ? 11.805 -9.664 -1.459 1 96.5 154 SER B N 1
ATOM 3305 C CA . SER B 1 154 ? 12.93 -10.422 -0.915 1 96.5 154 SER B CA 1
ATOM 3306 C C . SER B 1 154 ? 12.469 -11.742 -0.319 1 96.5 154 SER B C 1
ATOM 3308 O O . SER B 1 154 ? 13.156 -12.758 -0.45 1 96.5 154 SER B O 1
ATOM 3310 N N . TYR B 1 155 ? 11.312 -11.797 0.262 1 95.69 155 TYR B N 1
ATOM 3311 C CA . TYR B 1 155 ? 10.773 -13.023 0.837 1 95.69 155 TYR B CA 1
ATOM 3312 C C . TYR B 1 155 ? 10.461 -14.047 -0.249 1 95.69 155 TYR B C 1
ATOM 3314 O O . TYR B 1 155 ? 10.805 -15.227 -0.114 1 95.69 155 TYR B O 1
ATOM 3322 N N . PHE B 1 156 ? 9.922 -13.617 -1.275 1 97.06 156 PHE B N 1
ATOM 3323 C CA . PHE B 1 156 ? 9.516 -14.531 -2.338 1 97.06 156 PHE B CA 1
ATOM 3324 C C . PHE B 1 156 ? 10.727 -15.008 -3.133 1 97.06 156 PHE B C 1
ATOM 3326 O O . PHE B 1 156 ? 10.812 -16.188 -3.5 1 97.06 156 PHE B O 1
ATOM 3333 N N . PHE B 1 157 ? 11.648 -14.109 -3.361 1 97.38 157 PHE B N 1
ATOM 3334 C CA . PHE B 1 157 ? 12.859 -14.539 -4.051 1 97.38 157 PHE B CA 1
ATOM 3335 C C . PHE B 1 157 ? 13.641 -15.531 -3.197 1 97.38 157 PHE B C 1
ATOM 3337 O O . PHE B 1 157 ? 14.281 -16.438 -3.729 1 97.38 157 PHE B O 1
ATOM 3344 N N . SER B 1 158 ? 13.609 -15.359 -1.878 1 96.81 158 SER B N 1
ATOM 3345 C CA . SER B 1 158 ? 14.227 -16.344 -0.99 1 96.81 158 SER B CA 1
ATOM 3346 C C . SER B 1 158 ? 13.617 -17.719 -1.188 1 96.81 158 SER B C 1
ATOM 3348 O O . SER B 1 158 ? 14.328 -18.734 -1.225 1 96.81 158 SER B O 1
ATOM 3350 N N . ALA B 1 159 ? 12.328 -17.766 -1.36 1 96.5 159 ALA B N 1
ATOM 3351 C CA . ALA B 1 159 ? 11.641 -19.031 -1.595 1 96.5 159 ALA B CA 1
ATOM 3352 C C . ALA B 1 159 ? 12.039 -19.625 -2.941 1 96.5 159 ALA B C 1
ATOM 3354 O O . ALA B 1 159 ? 12.109 -20.859 -3.09 1 96.5 159 ALA B O 1
ATOM 3355 N N . VAL B 1 160 ? 12.297 -18.766 -3.895 1 96.75 160 VAL B N 1
ATOM 3356 C CA . VAL B 1 160 ? 12.664 -19.219 -5.23 1 96.75 160 VAL B CA 1
ATOM 3357 C C . VAL B 1 160 ? 13.977 -20 -5.168 1 96.75 160 VAL B C 1
ATOM 3359 O O . VAL B 1 160 ? 14.102 -21.078 -5.77 1 96.75 160 VAL B O 1
ATOM 3362 N N . ILE B 1 161 ? 14.898 -19.578 -4.395 1 96.44 161 ILE B N 1
ATOM 3363 C CA . ILE B 1 161 ? 16.25 -20.109 -4.504 1 96.44 161 ILE B CA 1
ATOM 3364 C C . ILE B 1 161 ? 16.516 -21.078 -3.352 1 96.44 161 ILE B C 1
ATOM 3366 O O . ILE B 1 161 ? 17.531 -21.766 -3.332 1 96.44 161 ILE B O 1
ATOM 3370 N N . TYR B 1 162 ? 15.594 -21.203 -2.373 1 96.31 162 TYR B N 1
ATOM 3371 C CA . TYR B 1 162 ? 15.828 -21.984 -1.159 1 96.31 162 TYR B CA 1
ATOM 3372 C C . TYR B 1 162 ? 15.953 -23.469 -1.478 1 96.31 162 TYR B C 1
ATOM 3374 O O . TYR B 1 162 ? 16.766 -24.172 -0.873 1 96.31 162 TYR B O 1
ATOM 3382 N N . ARG B 1 163 ? 15.156 -24.031 -2.4 1 96 163 ARG B N 1
ATOM 3383 C CA . ARG B 1 163 ? 15.164 -25.422 -2.867 1 96 163 ARG B CA 1
ATOM 3384 C C . ARG B 1 163 ? 15.133 -25.484 -4.391 1 96 163 ARG B C 1
ATOM 3386 O O . ARG B 1 163 ? 14.062 -25.609 -4.988 1 96 163 ARG B O 1
ATOM 3393 N N . LEU B 1 164 ? 16.266 -25.469 -4.957 1 94.31 164 LEU B N 1
ATOM 3394 C CA . LEU B 1 164 ? 16.344 -25.422 -6.414 1 94.31 164 LEU B CA 1
ATOM 3395 C C . LEU B 1 164 ? 16.312 -26.828 -7.008 1 94.31 164 LEU B C 1
ATOM 3397 O O . LEU B 1 164 ? 16.297 -26.984 -8.234 1 94.31 164 LEU B O 1
ATOM 3401 N N . ASP B 1 165 ? 16.141 -27.766 -6.141 1 94.19 165 ASP B N 1
ATOM 3402 C CA . ASP B 1 165 ? 16.047 -29.156 -6.59 1 94.19 165 ASP B CA 1
ATOM 3403 C C . ASP B 1 165 ? 14.586 -29.594 -6.723 1 94.19 165 ASP B C 1
ATOM 3405 O O . ASP B 1 165 ? 14.297 -30.719 -7.133 1 94.19 165 ASP B O 1
ATOM 3409 N N . ARG B 1 166 ? 13.719 -28.703 -6.555 1 93.62 166 ARG B N 1
ATOM 3410 C CA . ARG B 1 166 ? 12.305 -29.047 -6.695 1 93.62 166 ARG B CA 1
ATOM 3411 C C . ARG B 1 166 ? 11.891 -29.062 -8.164 1 93.62 166 ARG B C 1
ATOM 3413 O O . ARG B 1 166 ? 12.688 -28.719 -9.047 1 93.62 166 ARG B O 1
ATOM 3420 N N . ASP B 1 167 ? 10.641 -29.531 -8.375 1 95.38 167 ASP B N 1
ATOM 3421 C CA . ASP B 1 167 ? 10.07 -29.469 -9.719 1 95.38 167 ASP B CA 1
ATOM 3422 C C . ASP B 1 167 ? 10.172 -28.062 -10.289 1 95.38 167 ASP B C 1
ATOM 3424 O O . ASP B 1 167 ? 9.734 -27.094 -9.656 1 95.38 167 ASP B O 1
ATOM 3428 N N . PRO B 1 168 ? 10.742 -27.953 -11.461 1 95.94 168 PRO B N 1
ATOM 3429 C CA . PRO B 1 168 ? 10.945 -26.625 -12.062 1 95.94 168 PRO B CA 1
ATOM 3430 C C . PRO B 1 168 ? 9.648 -25.828 -12.18 1 95.94 168 PRO B C 1
ATOM 3432 O O . PRO B 1 168 ? 9.672 -24.594 -12.18 1 95.94 168 PRO B O 1
ATOM 3435 N N . ILE B 1 169 ? 8.531 -26.516 -12.297 1 95.88 169 ILE B N 1
ATOM 3436 C CA . ILE B 1 169 ? 7.254 -25.812 -12.414 1 95.88 169 ILE B CA 1
ATOM 3437 C C . ILE B 1 169 ? 6.98 -25.031 -11.133 1 95.88 169 ILE B C 1
ATOM 3439 O O . ILE B 1 169 ? 6.434 -23.922 -11.18 1 95.88 169 ILE B O 1
ATOM 3443 N N . LEU B 1 170 ? 7.395 -25.547 -10.016 1 96.06 170 LEU B N 1
ATOM 3444 C CA . LEU B 1 170 ? 7.215 -24.859 -8.742 1 96.06 170 LEU B CA 1
ATOM 3445 C C . LEU B 1 170 ? 8.148 -23.641 -8.641 1 96.06 170 LEU B C 1
ATOM 3447 O O . LEU B 1 170 ? 7.75 -22.594 -8.133 1 96.06 170 LEU B O 1
ATOM 3451 N N . THR B 1 171 ? 9.328 -23.812 -9.117 1 96.44 171 THR B N 1
ATOM 3452 C CA . THR B 1 171 ? 10.281 -22.703 -9.125 1 96.44 171 THR B CA 1
ATOM 3453 C C . THR B 1 171 ? 9.773 -21.578 -10.008 1 96.44 171 THR B C 1
ATOM 3455 O O . THR B 1 171 ? 9.859 -20.406 -9.633 1 96.44 171 THR B O 1
ATOM 3458 N N . GLN B 1 172 ? 9.258 -21.875 -11.102 1 96.56 172 GLN B N 1
ATOM 3459 C CA . GLN B 1 172 ? 8.703 -20.875 -12 1 96.56 172 GLN B CA 1
ATOM 3460 C C . GLN B 1 172 ? 7.512 -20.156 -11.359 1 96.56 172 GLN B C 1
ATOM 3462 O O . GLN B 1 172 ? 7.367 -18.938 -11.492 1 96.56 172 GLN B O 1
ATOM 3467 N N . MET B 1 173 ? 6.699 -20.969 -10.734 1 96.06 173 MET B N 1
ATOM 3468 C CA . MET B 1 173 ? 5.551 -20.375 -10.047 1 96.06 173 MET B CA 1
ATOM 3469 C C . MET B 1 173 ? 5.992 -19.391 -8.984 1 96.06 173 MET B C 1
ATOM 3471 O O . MET B 1 173 ? 5.441 -18.281 -8.883 1 96.06 173 MET B O 1
ATOM 3475 N N . LEU B 1 174 ? 6.93 -19.75 -8.195 1 96.62 174 LEU B N 1
ATOM 3476 C CA . LEU B 1 174 ? 7.465 -18.859 -7.168 1 96.62 174 LEU B CA 1
ATOM 3477 C C . LEU B 1 174 ? 8.125 -17.641 -7.797 1 96.62 174 LEU B C 1
ATOM 3479 O O . LEU B 1 174 ? 8.016 -16.531 -7.266 1 96.62 174 LEU B O 1
ATOM 3483 N N . SER B 1 175 ? 8.789 -17.875 -8.859 1 96.81 175 SER B N 1
ATOM 3484 C CA . SER B 1 175 ? 9.398 -16.766 -9.586 1 96.81 175 SER B CA 1
ATOM 3485 C C . SER B 1 175 ? 8.352 -15.781 -10.078 1 96.81 175 SER B C 1
ATOM 3487 O O . SER B 1 175 ? 8.523 -14.562 -9.953 1 96.81 175 SER B O 1
ATOM 3489 N N . ASP B 1 176 ? 7.305 -16.25 -10.641 1 96.5 176 ASP B N 1
ATOM 3490 C CA . ASP B 1 176 ? 6.219 -15.367 -11.07 1 96.5 176 ASP B CA 1
ATOM 3491 C C . ASP B 1 176 ? 5.734 -14.492 -9.922 1 96.5 176 ASP B C 1
ATOM 3493 O O . ASP B 1 176 ? 5.613 -13.273 -10.07 1 96.5 176 ASP B O 1
ATOM 3497 N N . LEU B 1 177 ? 5.52 -15.125 -8.844 1 96.38 177 LEU B N 1
ATOM 3498 C CA . LEU B 1 177 ? 5.039 -14.398 -7.668 1 96.38 177 LEU B CA 1
ATOM 3499 C C . LEU B 1 177 ? 6.035 -13.32 -7.254 1 96.38 177 LEU B C 1
ATOM 3501 O O . LEU B 1 177 ? 5.645 -12.195 -6.957 1 96.38 177 LEU B O 1
ATOM 3505 N N . ALA B 1 178 ? 7.262 -13.703 -7.215 1 97.06 178 ALA B N 1
ATOM 3506 C CA . ALA B 1 178 ? 8.305 -12.766 -6.797 1 97.06 178 ALA B CA 1
ATOM 3507 C C . ALA B 1 178 ? 8.336 -11.547 -7.715 1 97.06 178 ALA B C 1
ATOM 3509 O O . ALA B 1 178 ? 8.43 -10.406 -7.242 1 97.06 178 ALA B O 1
ATOM 3510 N N . TRP B 1 179 ? 8.227 -11.789 -8.953 1 96.5 179 TRP B N 1
ATOM 3511 C CA . TRP B 1 179 ? 8.312 -10.695 -9.922 1 96.5 179 TRP B CA 1
ATOM 3512 C C . TRP B 1 179 ? 7.051 -9.836 -9.891 1 96.5 179 TRP B C 1
ATOM 3514 O O . TRP B 1 179 ? 7.109 -8.633 -10.133 1 96.5 179 TRP B O 1
ATOM 3524 N N . PHE B 1 180 ? 5.895 -10.398 -9.609 1 96 180 PHE B N 1
ATOM 3525 C CA . PHE B 1 180 ? 4.688 -9.594 -9.453 1 96 180 PHE B CA 1
ATOM 3526 C C . PHE B 1 180 ? 4.809 -8.656 -8.258 1 96 180 PHE B C 1
ATOM 3528 O O . PHE B 1 180 ? 4.484 -7.473 -8.359 1 96 180 PHE B O 1
ATOM 3535 N N . VAL B 1 181 ? 5.258 -9.195 -7.215 1 95.31 181 VAL B N 1
ATOM 3536 C CA . VAL B 1 181 ? 5.41 -8.375 -6.02 1 95.31 181 VAL B CA 1
ATOM 3537 C C . VAL B 1 181 ? 6.426 -7.266 -6.281 1 95.31 181 VAL B C 1
ATOM 3539 O O . VAL B 1 181 ? 6.227 -6.121 -5.867 1 95.31 181 VAL B O 1
ATOM 3542 N N . TYR B 1 182 ? 7.523 -7.621 -6.969 1 96 182 TYR B N 1
ATOM 3543 C CA . TYR B 1 182 ? 8.578 -6.656 -7.27 1 96 182 TYR B CA 1
ATOM 3544 C C . TYR B 1 182 ? 8.055 -5.555 -8.188 1 96 182 TYR B C 1
ATOM 3546 O O . TYR B 1 182 ? 8.328 -4.371 -7.961 1 96 182 TYR B O 1
ATOM 3554 N N . ALA B 1 183 ? 7.277 -5.906 -9.172 1 94.19 183 ALA B N 1
ATOM 3555 C CA . ALA B 1 183 ? 6.914 -4.973 -10.234 1 94.19 183 ALA B CA 1
ATOM 3556 C C . ALA B 1 183 ? 5.66 -4.184 -9.859 1 94.19 183 ALA B C 1
ATOM 3558 O O . ALA B 1 183 ? 5.535 -3.006 -10.211 1 94.19 183 ALA B O 1
ATOM 3559 N N . MET B 1 184 ? 4.75 -4.75 -9.141 1 94.31 184 MET B N 1
ATOM 3560 C CA . MET B 1 184 ? 3.422 -4.16 -9.008 1 94.31 184 MET B CA 1
ATOM 3561 C C . MET B 1 184 ? 3.271 -3.453 -7.664 1 94.31 184 MET B C 1
ATOM 3563 O O . MET B 1 184 ? 2.234 -2.85 -7.387 1 94.31 184 MET B O 1
ATOM 3567 N N . GLY B 1 185 ? 4.234 -3.365 -6.867 1 92.88 185 GLY B N 1
ATOM 3568 C CA . GLY B 1 185 ? 4.109 -2.814 -5.527 1 92.88 185 GLY B CA 1
ATOM 3569 C C . GLY B 1 185 ? 4.238 -1.303 -5.488 1 92.88 185 GLY B C 1
ATOM 3570 O O . GLY B 1 185 ? 4.453 -0.72 -4.426 1 92.88 185 GLY B O 1
ATOM 3571 N N . PHE B 1 186 ? 3.904 -0.533 -6.512 1 93.38 186 PHE B N 1
ATOM 3572 C CA . PHE B 1 186 ? 4.281 0.873 -6.602 1 93.38 186 PHE B CA 1
ATOM 3573 C C . PHE B 1 186 ? 3.145 1.771 -6.133 1 93.38 186 PHE B C 1
ATOM 3575 O O . PHE B 1 186 ? 3.357 2.947 -5.836 1 93.38 186 PHE B O 1
ATOM 3582 N N . PRO B 1 187 ? 1.899 1.394 -5.984 1 94.69 187 PRO B N 1
ATOM 3583 C CA . PRO B 1 187 ? 0.808 2.33 -5.707 1 94.69 187 PRO B CA 1
ATOM 3584 C C . PRO B 1 187 ? 1.014 3.107 -4.41 1 94.69 187 PRO B C 1
ATOM 3586 O O . PRO B 1 187 ? 0.579 4.258 -4.297 1 94.69 187 PRO B O 1
ATOM 3589 N N . VAL B 1 188 ? 1.591 2.568 -3.477 1 93.88 188 VAL B N 1
ATOM 3590 C CA . VAL B 1 188 ? 1.824 3.254 -2.209 1 93.88 188 VAL B CA 1
ATOM 3591 C C . VAL B 1 188 ? 2.695 4.488 -2.441 1 93.88 188 VAL B C 1
ATOM 3593 O O . VAL B 1 188 ? 2.543 5.5 -1.752 1 93.88 188 VAL B O 1
ATOM 3596 N N . PHE B 1 189 ? 3.574 4.457 -3.414 1 94.88 189 PHE B N 1
ATOM 3597 C CA . PHE B 1 189 ? 4.426 5.594 -3.732 1 94.88 189 PHE B CA 1
ATOM 3598 C C . PHE B 1 189 ? 3.629 6.688 -4.43 1 94.88 189 PHE B C 1
ATOM 3600 O O . PHE B 1 189 ? 4 7.863 -4.379 1 94.88 189 PHE B O 1
ATOM 3607 N N . MET B 1 190 ? 2.586 6.281 -5.078 1 95.12 190 MET B N 1
ATOM 3608 C CA . MET B 1 190 ? 1.682 7.273 -5.648 1 95.12 190 MET B CA 1
ATOM 3609 C C . MET B 1 190 ? 1.064 8.141 -4.559 1 95.12 190 MET B C 1
ATOM 3611 O O . MET B 1 190 ? 0.988 9.359 -4.699 1 95.12 190 MET B O 1
ATOM 3615 N N . GLY B 1 191 ? 0.618 7.484 -3.518 1 94.56 191 GLY B N 1
ATOM 3616 C CA . GLY B 1 191 ? 0.099 8.242 -2.393 1 94.56 191 GLY B CA 1
ATOM 3617 C C . GLY B 1 191 ? 1.117 9.195 -1.795 1 94.56 191 GLY B C 1
ATOM 3618 O O . GLY B 1 191 ? 0.787 10.336 -1.463 1 94.56 191 GLY B O 1
ATOM 3619 N N . GLN B 1 192 ? 2.295 8.695 -1.634 1 95.88 192 GLN B N 1
ATOM 3620 C CA . GLN B 1 192 ? 3.357 9.539 -1.096 1 95.88 192 GLN B CA 1
ATOM 3621 C C . GLN B 1 192 ? 3.605 10.75 -1.991 1 95.88 192 GLN B C 1
ATOM 3623 O O . GLN B 1 192 ? 3.701 11.883 -1.506 1 95.88 192 GLN B O 1
ATOM 3628 N N . ASP B 1 193 ? 3.689 10.547 -3.27 1 96.75 193 ASP B N 1
ATOM 3629 C CA . ASP B 1 193 ? 3.953 11.609 -4.23 1 96.75 193 ASP B CA 1
ATOM 3630 C C . ASP B 1 193 ? 2.828 12.641 -4.227 1 96.75 193 ASP B C 1
ATOM 3632 O O . ASP B 1 193 ? 3.084 13.852 -4.277 1 96.75 193 ASP B O 1
ATOM 3636 N N . LEU B 1 194 ? 1.668 12.164 -4.121 1 95.94 194 LEU B N 1
ATOM 3637 C CA . LEU B 1 194 ? 0.535 13.086 -4.117 1 95.94 194 LEU B CA 1
ATOM 3638 C C . LEU B 1 194 ? 0.607 14.031 -2.926 1 95.94 194 LEU B C 1
ATOM 3640 O O . LEU B 1 194 ? 0.354 15.234 -3.064 1 95.94 194 LEU B O 1
ATOM 3644 N N . MET B 1 195 ? 0.969 13.531 -1.829 1 97.19 195 MET B N 1
ATOM 3645 C CA . MET B 1 195 ? 1.041 14.344 -0.619 1 97.19 195 MET B CA 1
ATOM 3646 C C . MET B 1 195 ? 2.227 15.305 -0.677 1 97.19 195 MET B C 1
ATOM 3648 O O . MET B 1 195 ? 2.111 16.469 -0.279 1 97.19 195 MET B O 1
ATOM 3652 N N . VAL B 1 196 ? 3.324 14.82 -1.188 1 97.38 196 VAL B N 1
ATOM 3653 C CA . VAL B 1 196 ? 4.5 15.672 -1.321 1 97.38 196 VAL B CA 1
ATOM 3654 C C . VAL B 1 196 ? 4.219 16.797 -2.318 1 97.38 196 VAL B C 1
ATOM 3656 O O . VAL B 1 196 ? 4.508 17.969 -2.049 1 97.38 196 VAL B O 1
ATOM 3659 N N . SER B 1 197 ? 3.684 16.406 -3.438 1 97.5 197 SER B N 1
ATOM 3660 C CA . SER B 1 197 ? 3.375 17.406 -4.469 1 97.5 197 SER B CA 1
ATOM 3661 C C . SER B 1 197 ? 2.365 18.422 -3.969 1 97.5 197 SER B C 1
ATOM 3663 O O . SER B 1 197 ? 2.498 19.625 -4.246 1 97.5 197 SER B O 1
ATOM 3665 N N . TYR B 1 198 ? 1.419 17.984 -3.221 1 96.69 198 TYR B N 1
ATOM 3666 C CA . TYR B 1 198 ? 0.469 18.906 -2.631 1 96.69 198 TYR B CA 1
ATOM 3667 C C . TYR B 1 198 ? 1.176 19.891 -1.704 1 96.69 198 TYR B C 1
ATOM 3669 O O . TYR B 1 198 ? 0.915 21.094 -1.751 1 96.69 198 TYR B O 1
ATOM 3677 N N . ALA B 1 199 ? 2.002 19.375 -0.881 1 96.12 199 ALA B N 1
ATOM 3678 C CA . ALA B 1 199 ? 2.73 20.203 0.071 1 96.12 199 ALA B CA 1
ATOM 3679 C C . ALA B 1 199 ? 3.547 21.281 -0.65 1 96.12 199 ALA B C 1
ATOM 3681 O O . ALA B 1 199 ? 3.508 22.453 -0.278 1 96.12 199 ALA B O 1
ATOM 3682 N N . ILE B 1 200 ? 4.195 20.891 -1.657 1 96.69 200 ILE B N 1
ATOM 3683 C CA . ILE B 1 200 ? 5.035 21.828 -2.408 1 96.69 200 ILE B CA 1
ATOM 3684 C C . ILE B 1 200 ? 4.168 22.906 -3.053 1 96.69 200 ILE B C 1
ATOM 3686 O O . ILE B 1 200 ? 4.488 24.094 -2.986 1 96.69 200 ILE B O 1
ATOM 3690 N N . LEU B 1 201 ? 3.074 22.531 -3.604 1 95.88 201 LEU B N 1
ATOM 3691 C CA . LEU B 1 201 ? 2.201 23.469 -4.312 1 95.88 201 LEU B CA 1
ATOM 3692 C C . LEU B 1 201 ? 1.455 24.359 -3.33 1 95.88 201 LEU B C 1
ATOM 3694 O O . LEU B 1 201 ? 0.988 25.438 -3.703 1 95.88 201 LEU B O 1
ATOM 3698 N N . SER B 1 202 ? 1.395 23.969 -2.098 1 94.25 202 SER B N 1
ATOM 3699 C CA . SER B 1 202 ? 0.652 24.734 -1.099 1 94.25 202 SER B CA 1
ATOM 3700 C C . SER B 1 202 ? 1.463 25.922 -0.599 1 94.25 202 SER B C 1
ATOM 3702 O O . SER B 1 202 ? 0.919 26.828 0.037 1 94.25 202 SER B O 1
ATOM 3704 N N . ASP B 1 203 ? 2.762 25.875 -0.868 1 93.56 203 ASP B N 1
ATOM 3705 C CA . ASP B 1 203 ? 3.609 27 -0.487 1 93.56 203 ASP B CA 1
ATOM 3706 C C . ASP B 1 203 ? 3.393 28.188 -1.419 1 93.56 203 ASP B C 1
ATOM 3708 O O . ASP B 1 203 ? 3.982 28.25 -2.498 1 93.56 203 ASP B O 1
ATOM 3712 N N . LYS B 1 204 ? 2.656 29.203 -0.914 1 90.38 204 LYS B N 1
ATOM 3713 C CA . LYS B 1 204 ? 2.256 30.312 -1.779 1 90.38 204 LYS B CA 1
ATOM 3714 C C . LYS B 1 204 ? 3.191 31.5 -1.612 1 90.38 204 LYS B C 1
ATOM 3716 O O . LYS B 1 204 ? 2.926 32.594 -2.143 1 90.38 204 LYS B O 1
ATOM 3721 N N . ARG B 1 205 ? 4.242 31.391 -0.936 1 90.44 205 ARG B N 1
ATOM 3722 C CA . ARG B 1 205 ? 5.207 32.469 -0.789 1 90.44 205 ARG B CA 1
ATOM 3723 C C . ARG B 1 205 ? 5.875 32.812 -2.121 1 90.44 205 ARG B C 1
ATOM 3725 O O . ARG B 1 205 ? 5.922 31.953 -3.02 1 90.44 205 ARG B O 1
ATOM 3732 N N . PRO 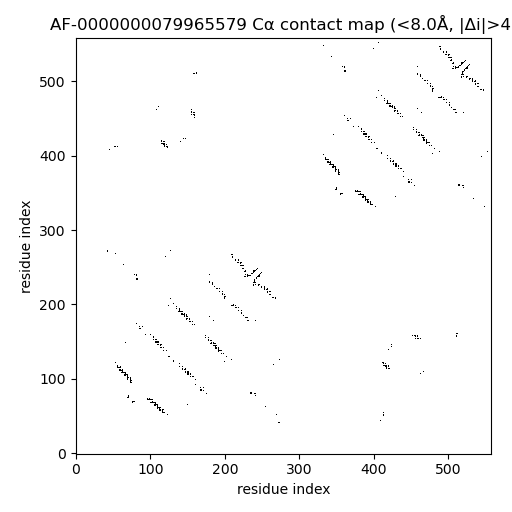B 1 206 ? 6.285 34 -2.227 1 90.88 206 PRO B N 1
ATOM 3733 C CA . PRO B 1 206 ? 6.969 34.375 -3.467 1 90.88 206 PRO B CA 1
ATOM 3734 C C . PRO B 1 206 ? 8.203 33.5 -3.738 1 90.88 206 PRO B C 1
ATOM 3736 O O . PRO B 1 206 ? 8.492 33.188 -4.895 1 90.88 206 PRO B O 1
ATOM 3739 N N . GLU B 1 207 ? 8.898 33.25 -2.645 1 91.38 207 GLU B N 1
ATOM 3740 C CA . GLU B 1 207 ? 10 32.281 -2.75 1 91.38 207 GLU B CA 1
ATOM 3741 C C . GLU B 1 207 ? 9.68 30.984 -2.01 1 91.38 207 GLU B C 1
ATOM 3743 O O . GLU B 1 207 ? 10.047 30.828 -0.843 1 91.38 207 GLU B O 1
ATOM 3748 N N . PRO B 1 208 ? 9.141 30.141 -2.82 1 93.88 208 PRO B N 1
ATOM 3749 C CA . PRO B 1 208 ? 8.758 28.891 -2.162 1 93.88 208 PRO B CA 1
ATOM 3750 C C . PRO B 1 208 ? 9.969 28.062 -1.724 1 93.88 208 PRO B C 1
ATOM 3752 O O . PRO B 1 208 ? 11.062 28.234 -2.268 1 93.88 208 PRO B O 1
ATOM 3755 N N . LEU B 1 209 ? 9.781 27.266 -0.67 1 94.38 209 LEU B N 1
ATOM 3756 C CA . LEU B 1 209 ? 10.836 26.375 -0.178 1 94.38 209 LEU B CA 1
ATOM 3757 C C . LEU B 1 209 ? 11.391 25.5 -1.304 1 94.38 209 LEU B C 1
ATOM 3759 O O . LEU B 1 209 ? 12.602 25.375 -1.457 1 94.38 209 LEU B O 1
ATOM 3763 N N . ILE B 1 210 ? 10.469 24.875 -2.018 1 96.69 210 ILE B N 1
ATOM 3764 C CA . ILE B 1 210 ? 10.727 24.078 -3.209 1 96.69 210 ILE B CA 1
ATOM 3765 C C . ILE B 1 210 ? 9.906 24.609 -4.379 1 96.69 210 ILE B C 1
ATOM 3767 O O . ILE B 1 210 ? 8.703 24.859 -4.238 1 96.69 210 ILE B O 1
ATOM 3771 N N . PRO B 1 211 ? 10.578 24.812 -5.508 1 96.44 211 PRO B N 1
ATOM 3772 C CA . PRO B 1 211 ? 9.836 25.375 -6.648 1 96.44 211 PRO B CA 1
ATOM 3773 C C . PRO B 1 211 ? 8.656 24.5 -7.066 1 96.44 211 PRO B C 1
ATOM 3775 O O . PRO B 1 211 ? 8.75 23.266 -7.008 1 96.44 211 PRO B O 1
ATOM 3778 N N . HIS B 1 212 ? 7.641 25.109 -7.578 1 97.25 212 HIS B N 1
ATOM 3779 C CA . HIS B 1 212 ? 6.391 24.422 -7.898 1 97.25 212 HIS B CA 1
ATOM 3780 C C . HIS B 1 212 ? 6.586 23.438 -9.039 1 97.25 212 HIS B C 1
ATOM 3782 O O . HIS B 1 212 ? 5.918 22.406 -9.086 1 97.25 212 HIS B O 1
ATOM 3788 N N . TRP B 1 213 ? 7.465 23.75 -9.969 1 97 213 TRP B N 1
ATOM 3789 C CA . TRP B 1 213 ? 7.648 22.859 -11.102 1 97 213 TRP B CA 1
ATOM 3790 C C . TRP B 1 213 ? 8.141 21.484 -10.641 1 97 213 TRP B C 1
ATOM 3792 O O . TRP B 1 213 ? 7.938 20.484 -11.328 1 97 213 TRP B O 1
ATOM 3802 N N . VAL B 1 214 ? 8.805 21.422 -9.492 1 97.5 214 VAL B N 1
ATOM 3803 C CA . VAL B 1 214 ? 9.273 20.156 -8.938 1 97.5 214 VAL B CA 1
ATOM 3804 C C . VAL B 1 214 ? 8.086 19.25 -8.633 1 97.5 214 VAL B C 1
ATOM 3806 O O . VAL B 1 214 ? 8.148 18.047 -8.852 1 97.5 214 VAL B O 1
ATOM 3809 N N . ALA B 1 215 ? 7.004 19.781 -8.125 1 97.69 215 ALA B N 1
ATOM 3810 C CA . ALA B 1 215 ? 5.797 19 -7.859 1 97.69 215 ALA B CA 1
ATOM 3811 C C . ALA B 1 215 ? 5.258 18.359 -9.141 1 97.69 215 ALA B C 1
ATOM 3813 O O . ALA B 1 215 ? 4.902 17.188 -9.148 1 97.69 215 ALA B O 1
ATOM 3814 N N . TRP B 1 216 ? 5.242 19.125 -10.156 1 96.88 216 TRP B N 1
ATOM 3815 C CA . TRP B 1 216 ? 4.742 18.625 -11.43 1 96.88 216 TRP B CA 1
ATOM 3816 C C . TRP B 1 216 ? 5.691 17.578 -12.023 1 96.88 216 TRP B C 1
ATOM 3818 O O . TRP B 1 216 ? 5.254 16.578 -12.602 1 96.88 216 TRP B O 1
ATOM 3828 N N . ALA B 1 217 ? 6.934 17.828 -11.922 1 97.38 217 ALA B N 1
ATOM 3829 C CA . ALA B 1 217 ? 7.918 16.844 -12.383 1 97.38 217 ALA B CA 1
ATOM 3830 C C . ALA B 1 217 ? 7.812 15.547 -11.586 1 97.38 217 ALA B C 1
ATOM 3832 O O . ALA B 1 217 ? 7.871 14.461 -12.156 1 97.38 217 ALA B O 1
ATOM 3833 N N . MET B 1 218 ? 7.637 15.688 -10.305 1 96.69 218 MET B N 1
ATOM 3834 C CA . MET B 1 218 ? 7.484 14.516 -9.445 1 96.69 218 MET B CA 1
ATOM 3835 C C . MET B 1 218 ? 6.27 13.695 -9.852 1 96.69 218 MET B C 1
ATOM 3837 O O . MET B 1 218 ? 6.363 12.477 -10.016 1 96.69 218 MET B O 1
ATOM 3841 N N . SER B 1 219 ? 5.195 14.32 -9.992 1 96.31 219 SER B N 1
ATOM 3842 C CA . SER B 1 219 ? 3.971 13.633 -10.375 1 96.31 219 SER B CA 1
ATOM 3843 C C . SER B 1 219 ? 4.082 13.047 -11.781 1 96.31 219 SER B C 1
ATOM 3845 O O . SER B 1 219 ? 3.568 11.961 -12.047 1 96.31 219 SER B O 1
ATOM 3847 N N . GLY B 1 220 ? 4.691 13.781 -12.711 1 96.44 220 GLY B N 1
ATOM 3848 C CA . GLY B 1 220 ? 4.961 13.242 -14.039 1 96.44 220 GLY B CA 1
ATOM 3849 C C . GLY B 1 220 ? 5.793 11.977 -14 1 96.44 220 GLY B C 1
ATOM 3850 O O . GLY B 1 220 ? 5.492 11.008 -14.703 1 96.44 220 GLY B O 1
ATOM 3851 N N . LEU B 1 221 ? 6.77 11.945 -13.195 1 95.81 221 LEU B N 1
ATOM 3852 C CA . LEU B 1 221 ? 7.641 10.781 -13.078 1 95.81 221 LEU B CA 1
ATOM 3853 C C . LEU B 1 221 ? 6.91 9.617 -12.414 1 95.81 221 LEU B C 1
ATOM 3855 O O . LEU B 1 221 ? 7.195 8.453 -12.703 1 95.81 221 LEU B O 1
ATOM 3859 N N . THR B 1 222 ? 5.996 9.914 -11.516 1 94.69 222 THR B N 1
ATOM 3860 C CA . THR B 1 222 ? 5.172 8.867 -10.922 1 94.69 222 THR B CA 1
ATOM 3861 C C . THR B 1 222 ? 4.348 8.156 -11.992 1 94.69 222 THR B C 1
ATOM 3863 O O . THR B 1 222 ? 4.098 6.953 -11.891 1 94.69 222 THR B O 1
ATOM 3866 N N . LEU B 1 223 ? 3.953 8.844 -13.031 1 94.12 223 LEU B N 1
ATOM 3867 C CA . LEU B 1 223 ? 3.162 8.266 -14.117 1 94.12 223 LEU B CA 1
ATOM 3868 C C . LEU B 1 223 ? 3.949 7.176 -14.836 1 94.12 223 LEU B C 1
ATOM 3870 O O . LEU B 1 223 ? 3.359 6.27 -15.43 1 94.12 223 LEU B O 1
ATOM 3874 N N . THR B 1 224 ? 5.23 7.234 -14.789 1 95.38 224 THR B N 1
ATOM 3875 C CA . THR B 1 224 ? 6.059 6.246 -15.469 1 95.38 224 THR B CA 1
ATOM 3876 C C . THR B 1 224 ? 5.922 4.879 -14.805 1 95.38 224 THR B C 1
ATOM 3878 O O . THR B 1 224 ? 6.309 3.861 -15.391 1 95.38 224 THR B O 1
ATOM 3881 N N . LEU B 1 225 ? 5.336 4.809 -13.633 1 94.31 225 LEU B N 1
ATOM 3882 C CA . LEU B 1 225 ? 5.195 3.555 -12.906 1 94.31 225 LEU B CA 1
ATOM 3883 C C . LEU B 1 225 ? 3.902 2.844 -13.297 1 94.31 225 LEU B C 1
ATOM 3885 O O . LEU B 1 225 ? 3.742 1.649 -13.031 1 94.31 225 LEU B O 1
ATOM 3889 N N . TYR B 1 226 ? 3.031 3.406 -14.008 1 93.62 226 TYR B N 1
ATOM 3890 C CA . TYR B 1 226 ? 1.67 2.932 -14.227 1 93.62 226 TYR B CA 1
ATOM 3891 C C . TYR B 1 226 ? 1.66 1.713 -15.141 1 93.62 226 TYR B C 1
ATOM 3893 O O . TYR B 1 226 ? 0.844 0.805 -14.969 1 93.62 226 TYR B O 1
ATOM 3901 N N . PRO B 1 227 ? 2.504 1.659 -16.078 1 93.75 227 PRO B N 1
ATOM 3902 C CA . PRO B 1 227 ? 2.475 0.469 -16.938 1 93.75 227 PRO B CA 1
ATOM 3903 C C . PRO B 1 227 ? 2.717 -0.822 -16.156 1 93.75 227 PRO B C 1
ATOM 3905 O O . PRO B 1 227 ? 2.299 -1.897 -16.594 1 93.75 227 PRO B O 1
ATOM 3908 N N . ALA B 1 228 ? 3.316 -0.715 -15.047 1 92.44 228 ALA B N 1
ATOM 3909 C CA . ALA B 1 228 ? 3.578 -1.891 -14.219 1 92.44 228 ALA B CA 1
ATOM 3910 C C . ALA B 1 228 ? 2.275 -2.525 -13.734 1 92.44 228 ALA B C 1
ATOM 3912 O O . ALA B 1 228 ? 2.266 -3.674 -13.289 1 92.44 228 ALA B O 1
ATOM 3913 N N . LEU B 1 229 ? 1.156 -1.88 -13.852 1 91.06 229 LEU B N 1
ATOM 3914 C CA . LEU B 1 229 ? -0.157 -2.408 -13.508 1 91.06 229 LEU B CA 1
ATOM 3915 C C . LEU B 1 229 ? -0.541 -3.562 -14.422 1 91.06 229 LEU B C 1
ATOM 3917 O O . LEU B 1 229 ? -1.362 -4.406 -14.062 1 91.06 229 LEU B O 1
ATOM 3921 N N . GLY B 1 230 ? 0.1 -3.631 -15.57 1 92.62 230 GLY B N 1
ATOM 3922 C CA . GLY B 1 230 ? -0.325 -4.609 -16.547 1 92.62 230 GLY B CA 1
ATOM 3923 C C . GLY B 1 230 ? 0.646 -5.766 -16.703 1 92.62 230 GLY B C 1
ATOM 3924 O O . GLY B 1 230 ? 0.473 -6.621 -17.578 1 92.62 230 GLY B O 1
ATOM 3925 N N . VAL B 1 231 ? 1.576 -5.848 -15.828 1 93.5 231 VAL B N 1
ATOM 3926 C CA . VAL B 1 231 ? 2.623 -6.848 -16.016 1 93.5 231 VAL B CA 1
ATOM 3927 C C . VAL B 1 231 ? 2.037 -8.25 -15.875 1 93.5 231 VAL B C 1
ATOM 3929 O O . VAL B 1 231 ? 2.512 -9.195 -16.5 1 93.5 231 VAL B O 1
ATOM 3932 N N . HIS B 1 232 ? 0.986 -8.391 -15.07 1 94.81 232 HIS B N 1
ATOM 3933 C CA . HIS B 1 232 ? 0.396 -9.703 -14.828 1 94.81 232 HIS B CA 1
ATOM 3934 C C . HIS B 1 232 ? -0.499 -10.133 -15.984 1 94.81 232 HIS B C 1
ATOM 3936 O O . HIS B 1 232 ? -1.002 -11.258 -16 1 94.81 232 HIS B O 1
ATOM 3942 N N . CYS B 1 233 ? -0.585 -9.312 -17.016 1 93.12 233 CYS B N 1
ATOM 3943 C CA . CYS B 1 233 ? -1.505 -9.594 -18.109 1 93.12 233 CYS B CA 1
ATOM 3944 C C . CYS B 1 233 ? -0.763 -10.172 -19.312 1 93.12 233 CYS B C 1
ATOM 3946 O O . CYS B 1 233 ? -1.381 -10.75 -20.203 1 93.12 233 CYS B O 1
ATOM 3948 N N . VAL B 1 234 ? 0.576 -10.055 -19.312 1 92.31 234 VAL B N 1
ATOM 3949 C CA . VAL B 1 234 ? 1.299 -10.445 -20.516 1 92.31 234 VAL B CA 1
ATOM 3950 C C . VAL B 1 234 ? 2.586 -11.172 -20.141 1 92.31 234 VAL B C 1
ATOM 3952 O O . VAL B 1 234 ? 3.111 -10.984 -19.031 1 92.31 234 VAL B O 1
ATOM 3955 N N . LYS B 1 235 ? 3.107 -11.945 -21.125 1 93.38 235 LYS B N 1
ATOM 3956 C CA . LYS B 1 235 ? 4.34 -12.688 -20.891 1 93.38 235 LYS B CA 1
ATOM 3957 C C . LYS B 1 235 ? 5.461 -12.203 -21.797 1 93.38 235 LYS B C 1
ATOM 3959 O O . LYS B 1 235 ? 6.582 -12.711 -21.734 1 93.38 235 LYS B O 1
ATOM 3964 N N . SER B 1 236 ? 5.078 -11.336 -22.656 1 92.25 236 SER B N 1
ATOM 3965 C CA . SER B 1 236 ? 6.059 -10.773 -23.578 1 92.25 236 SER B CA 1
ATOM 3966 C C . SER B 1 236 ? 5.656 -9.375 -24.031 1 92.25 236 SER B C 1
ATOM 3968 O O . SER B 1 236 ? 4.555 -8.906 -23.719 1 92.25 236 SER B O 1
ATOM 3970 N N . GLY B 1 237 ? 6.699 -8.68 -24.625 1 92.25 237 GLY B N 1
ATOM 3971 C CA . GLY B 1 237 ? 6.41 -7.355 -25.141 1 92.25 237 GLY B CA 1
ATOM 3972 C C . GLY B 1 237 ? 6.809 -6.246 -24.188 1 92.25 237 GLY B C 1
ATOM 3973 O O . GLY B 1 237 ? 7.5 -6.488 -23.188 1 92.25 237 GLY B O 1
ATOM 3974 N N . ALA B 1 238 ? 6.367 -5.086 -24.469 1 92.81 238 ALA B N 1
ATOM 3975 C CA . ALA B 1 238 ? 6.812 -3.875 -23.781 1 92.81 238 ALA B CA 1
ATOM 3976 C C . ALA B 1 238 ? 6.262 -3.816 -22.359 1 92.81 238 ALA B C 1
ATOM 3978 O O . ALA B 1 238 ? 6.895 -3.254 -21.469 1 92.81 238 ALA B O 1
ATOM 3979 N N . VAL B 1 239 ? 5.184 -4.527 -22.109 1 93.31 239 VAL B N 1
ATOM 3980 C CA . VAL B 1 239 ? 4.496 -4.375 -20.828 1 93.31 239 VAL B CA 1
ATOM 3981 C C . VAL B 1 239 ? 4.895 -5.508 -19.891 1 93.31 239 VAL B C 1
ATOM 3983 O O . VAL B 1 239 ? 4.598 -5.461 -18.688 1 93.31 239 VAL B O 1
ATOM 3986 N N . ALA B 1 240 ? 5.551 -6.516 -20.406 1 93.38 240 ALA B N 1
ATOM 3987 C CA . ALA B 1 240 ? 6.023 -7.59 -19.531 1 93.38 240 ALA B CA 1
ATOM 3988 C C . ALA B 1 240 ? 6.961 -7.047 -18.469 1 93.38 240 ALA B C 1
ATOM 3990 O O . ALA B 1 240 ? 7.465 -5.926 -18.578 1 93.38 240 ALA B O 1
ATOM 3991 N N . TRP B 1 241 ? 7.156 -7.816 -17.438 1 92.12 241 TRP B N 1
ATOM 3992 C CA . TRP B 1 241 ? 7.922 -7.277 -16.312 1 92.12 241 TRP B CA 1
ATOM 3993 C C . TRP B 1 241 ? 9.383 -7.082 -16.703 1 92.12 241 TRP B C 1
ATOM 3995 O O . TRP B 1 241 ? 10.156 -6.465 -15.961 1 92.12 241 TRP B O 1
ATOM 4005 N N . ASN B 1 242 ? 9.828 -7.598 -17.781 1 92.69 242 ASN B N 1
ATOM 4006 C CA . ASN B 1 242 ? 11.172 -7.348 -18.281 1 92.69 242 ASN B CA 1
ATOM 4007 C C . ASN B 1 242 ? 11.172 -6.375 -19.453 1 92.69 242 ASN B C 1
ATOM 4009 O O . ASN B 1 242 ? 12.195 -6.184 -20.109 1 92.69 242 ASN B O 1
ATOM 4013 N N . GLY B 1 243 ? 10.117 -5.789 -19.781 1 93.38 243 GLY B N 1
ATOM 4014 C CA . GLY B 1 243 ? 9.969 -4.945 -20.953 1 93.38 243 GLY B CA 1
ATOM 4015 C C . GLY B 1 243 ? 10.273 -3.482 -20.688 1 93.38 243 GLY 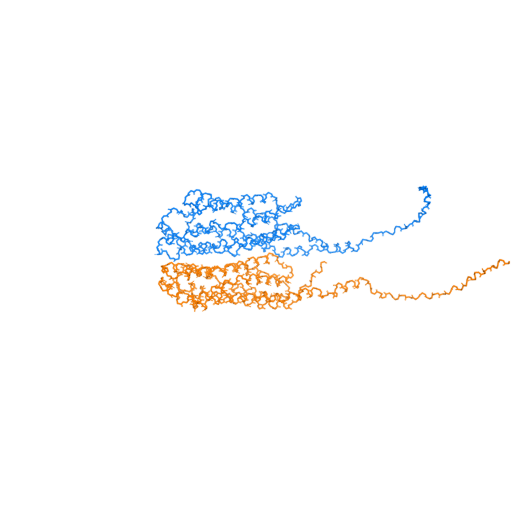B C 1
ATOM 4016 O O . GLY B 1 243 ? 10.531 -3.1 -19.547 1 93.38 243 GLY B O 1
ATOM 4017 N N . ALA B 1 244 ? 10.195 -2.719 -21.766 1 94.44 244 ALA B N 1
ATOM 4018 C CA . ALA B 1 244 ? 10.531 -1.298 -21.703 1 94.44 244 ALA B CA 1
ATOM 4019 C C . ALA B 1 244 ? 9.539 -0.542 -20.812 1 94.44 244 ALA B C 1
ATOM 4021 O O . ALA B 1 244 ? 9.938 0.24 -19.953 1 94.44 244 ALA B O 1
ATOM 4022 N N . LEU B 1 245 ? 8.281 -0.812 -20.969 1 93.38 245 LEU B N 1
ATOM 4023 C CA . LEU B 1 245 ? 7.246 -0.104 -20.219 1 93.38 245 LEU B CA 1
ATOM 4024 C C . LEU B 1 245 ? 7.023 -0.748 -18.844 1 93.38 245 LEU B C 1
ATOM 4026 O O . LEU B 1 245 ? 6.777 -0.05 -17.859 1 93.38 245 LEU B O 1
ATOM 4030 N N . GLY B 1 246 ? 7.18 -2.012 -18.828 1 91.31 246 GLY B N 1
ATOM 4031 C CA . GLY B 1 246 ? 6.906 -2.727 -17.594 1 91.31 246 GLY B CA 1
ATOM 4032 C C . GLY B 1 246 ? 8.039 -2.639 -16.594 1 91.31 246 GLY B C 1
ATOM 4033 O O . GLY B 1 246 ? 7.824 -2.803 -15.383 1 91.31 246 GLY B O 1
ATOM 4034 N N . PHE B 1 247 ? 9.219 -2.348 -17.078 1 93 247 PHE B N 1
ATOM 4035 C CA . PHE B 1 247 ? 10.359 -2.381 -16.172 1 93 247 PHE B CA 1
ATOM 4036 C C . PHE B 1 247 ? 11.203 -1.123 -16.312 1 93 247 PHE B C 1
ATOM 4038 O O . PHE B 1 247 ? 11.297 -0.317 -15.383 1 93 247 PHE B O 1
ATOM 4045 N N . TRP B 1 248 ? 11.734 -0.797 -17.422 1 92.75 248 TRP B N 1
ATOM 4046 C CA . TRP B 1 248 ? 12.773 0.215 -17.594 1 92.75 248 TRP B CA 1
ATOM 4047 C C . TRP B 1 248 ? 12.211 1.615 -17.375 1 92.75 248 TRP B C 1
ATOM 4049 O O . TRP B 1 248 ? 12.852 2.451 -16.734 1 92.75 248 TRP B O 1
ATOM 4059 N N . LEU B 1 249 ? 11.102 1.852 -17.891 1 94.38 249 LEU B N 1
ATOM 4060 C CA . LEU B 1 249 ? 10.469 3.154 -17.734 1 94.38 249 LEU B CA 1
ATOM 4061 C C . LEU B 1 249 ? 10.25 3.469 -16.25 1 94.38 249 LEU B C 1
ATOM 4063 O O . LEU B 1 249 ? 10.586 4.562 -15.789 1 94.38 249 LEU B O 1
ATOM 4067 N N . GLY B 1 250 ? 9.758 2.516 -15.602 1 93.62 250 GLY B N 1
ATOM 4068 C CA . GLY B 1 250 ? 9.523 2.701 -14.18 1 93.62 250 GLY B CA 1
ATOM 4069 C C . GLY B 1 250 ? 10.805 2.824 -13.375 1 93.62 250 GLY B C 1
ATOM 4070 O O . GLY B 1 250 ? 10.914 3.668 -12.484 1 93.62 250 GLY B O 1
ATOM 4071 N N . ALA B 1 251 ? 11.773 2.021 -13.703 1 93.25 251 ALA B N 1
ATOM 4072 C CA . ALA B 1 251 ? 13.047 2.043 -12.984 1 93.25 251 ALA B CA 1
ATOM 4073 C C . ALA B 1 251 ? 13.727 3.402 -13.117 1 93.25 251 ALA B C 1
ATOM 4075 O O . ALA B 1 251 ? 14.117 4.008 -12.117 1 93.25 251 ALA B O 1
ATOM 4076 N N . VAL B 1 252 ? 13.75 3.908 -14.273 1 93.94 252 VAL B N 1
ATOM 4077 C CA . VAL B 1 252 ? 14.398 5.191 -14.523 1 93.94 252 VAL B CA 1
ATOM 4078 C C . VAL B 1 252 ? 13.562 6.32 -13.93 1 93.94 252 VAL B C 1
ATOM 4080 O O . VAL B 1 252 ? 14.102 7.25 -13.32 1 93.94 252 VAL B O 1
ATOM 4083 N N . GLY B 1 253 ? 12.305 6.207 -14.109 1 95.94 253 GLY B N 1
ATOM 4084 C CA . GLY B 1 253 ? 11.422 7.211 -13.539 1 95.94 253 GLY B CA 1
ATOM 4085 C C . GLY B 1 253 ? 11.5 7.293 -12.031 1 95.94 253 GLY B C 1
ATOM 4086 O O . GLY B 1 253 ? 11.57 8.391 -11.469 1 95.94 253 GLY B O 1
ATOM 4087 N N . PHE B 1 254 ? 11.469 6.195 -11.438 1 95.5 254 PHE B N 1
ATOM 4088 C CA . PHE B 1 254 ? 11.531 6.145 -9.984 1 95.5 254 PHE B CA 1
ATOM 4089 C C . PHE B 1 254 ? 12.875 6.672 -9.484 1 95.5 254 PHE B C 1
ATOM 4091 O O . PHE B 1 254 ? 12.922 7.422 -8.508 1 95.5 254 PHE B O 1
ATOM 4098 N N . GLY B 1 255 ? 13.945 6.277 -10.133 1 94.5 255 GLY B N 1
ATOM 4099 C CA . GLY B 1 255 ? 15.25 6.812 -9.797 1 94.5 255 GLY B CA 1
ATOM 4100 C C . GLY B 1 255 ? 15.336 8.32 -9.945 1 94.5 255 GLY B C 1
ATOM 4101 O O . GLY B 1 255 ? 15.836 9.008 -9.055 1 94.5 255 GLY B O 1
ATOM 4102 N N . GLY B 1 256 ? 14.859 8.812 -11.047 1 95.19 256 GLY B N 1
ATOM 4103 C CA . GLY B 1 256 ? 14.836 10.25 -11.266 1 95.19 256 GLY B CA 1
ATOM 4104 C C . GLY B 1 256 ? 13.992 10.992 -10.25 1 95.19 256 GLY B C 1
ATOM 4105 O O . GLY B 1 256 ? 14.359 12.094 -9.828 1 95.19 256 GLY B O 1
ATOM 4106 N N . GLN B 1 257 ? 12.898 10.438 -9.906 1 96.56 257 GLN B N 1
ATOM 4107 C CA . GLN B 1 257 ? 12 11.062 -8.945 1 96.56 257 GLN B CA 1
ATOM 4108 C C . GLN B 1 257 ? 12.688 11.266 -7.594 1 96.56 257 GLN B C 1
ATOM 4110 O O . GLN B 1 257 ? 12.672 12.367 -7.039 1 96.56 257 GLN B O 1
ATOM 4115 N N . VAL B 1 258 ? 13.305 10.195 -7.082 1 95.75 258 VAL B N 1
ATOM 4116 C CA . VAL B 1 258 ? 13.984 10.281 -5.793 1 95.75 258 VAL B CA 1
ATOM 4117 C C . VAL B 1 258 ? 15.18 11.219 -5.898 1 95.75 258 VAL B C 1
ATOM 4119 O O . VAL B 1 258 ? 15.414 12.047 -5.012 1 95.75 258 VAL B O 1
ATOM 4122 N N . GLY B 1 259 ? 15.898 11.117 -6.973 1 96.69 259 GLY B N 1
ATOM 4123 C CA . GLY B 1 259 ? 17.031 12.008 -7.176 1 96.69 259 GLY B CA 1
ATOM 4124 C C . GLY B 1 259 ? 16.625 13.477 -7.172 1 96.69 259 GLY B C 1
ATOM 4125 O O . GLY B 1 259 ? 17.281 14.297 -6.512 1 96.69 259 GLY B O 1
ATOM 4126 N N . LEU B 1 260 ? 15.602 13.773 -7.863 1 97.06 260 LEU B N 1
ATOM 4127 C CA . LEU B 1 260 ? 15.109 15.148 -7.941 1 97.06 260 LEU B CA 1
ATOM 4128 C C . LEU B 1 260 ? 14.656 15.641 -6.57 1 97.06 260 LEU B C 1
ATOM 4130 O O . LEU B 1 260 ? 15.008 16.75 -6.156 1 97.06 260 LEU B O 1
ATOM 4134 N N . LEU B 1 261 ? 13.883 14.844 -5.914 1 96.94 261 LEU B N 1
ATOM 4135 C CA . LEU B 1 261 ? 13.367 15.227 -4.605 1 96.94 261 LEU B CA 1
ATOM 4136 C C . LEU B 1 261 ? 14.508 15.438 -3.613 1 96.94 261 LEU B C 1
ATOM 4138 O O . LEU B 1 261 ? 14.516 16.422 -2.877 1 96.94 261 LEU B O 1
ATOM 4142 N N . VAL B 1 262 ? 15.477 14.523 -3.623 1 97.44 262 VAL B N 1
ATOM 4143 C CA . VAL B 1 262 ? 16.609 14.609 -2.707 1 97.44 262 VAL B CA 1
ATOM 4144 C C . VAL B 1 262 ? 17.391 15.891 -2.979 1 97.44 262 VAL B C 1
ATOM 4146 O O . VAL B 1 262 ? 17.812 16.578 -2.045 1 97.44 262 VAL B O 1
ATOM 4149 N N . PHE B 1 263 ? 17.578 16.188 -4.195 1 97.25 263 PHE B N 1
ATOM 4150 C CA . PHE B 1 263 ? 18.297 17.406 -4.57 1 97.25 263 PHE B CA 1
ATOM 4151 C C . PHE B 1 263 ? 17.641 18.641 -3.963 1 97.25 263 PHE B C 1
ATOM 4153 O O . PHE B 1 263 ? 18.312 19.453 -3.336 1 97.25 263 PHE B O 1
ATOM 4160 N N . PHE B 1 264 ? 16.422 18.75 -4.012 1 97.12 264 PHE B N 1
ATOM 4161 C CA . PHE B 1 264 ? 15.727 19.953 -3.549 1 97.12 264 PHE B CA 1
ATOM 4162 C C . PHE B 1 264 ? 15.523 19.906 -2.039 1 97.12 264 PHE B C 1
ATOM 4164 O O . PHE B 1 264 ? 15.398 20.953 -1.393 1 97.12 264 PHE B O 1
ATOM 4171 N N . LEU B 1 265 ? 15.43 18.703 -1.505 1 96.75 265 LEU B N 1
ATOM 4172 C CA . LEU B 1 265 ? 15.367 18.609 -0.05 1 96.75 265 LEU B CA 1
ATOM 4173 C C . LEU B 1 265 ? 16.688 19.062 0.579 1 96.75 265 LEU B C 1
ATOM 4175 O O . LEU B 1 265 ? 16.688 19.703 1.638 1 96.75 265 LEU B O 1
ATOM 4179 N N . MET B 1 266 ? 17.797 18.734 -0.086 1 95.38 266 MET B N 1
ATOM 4180 C CA . MET B 1 266 ? 19.094 19.188 0.406 1 95.38 266 MET B CA 1
ATOM 4181 C C . MET B 1 266 ? 19.219 20.703 0.329 1 95.38 266 MET B C 1
ATOM 4183 O O . MET B 1 266 ? 19.781 21.328 1.22 1 95.38 266 MET B O 1
ATOM 4187 N N . LYS B 1 267 ? 18.641 21.281 -0.657 1 94.81 267 LYS B N 1
ATOM 4188 C CA . LYS B 1 267 ? 18.594 22.734 -0.764 1 94.81 267 LYS B CA 1
ATOM 4189 C C . LYS B 1 267 ? 17.688 23.344 0.314 1 94.81 267 LYS B C 1
ATOM 4191 O O . LYS B 1 267 ? 18.016 24.391 0.874 1 94.81 267 LYS B O 1
ATOM 4196 N N . ALA B 1 268 ? 16.625 22.703 0.519 1 93 268 ALA B N 1
ATOM 4197 C CA . ALA B 1 268 ? 15.719 23.156 1.567 1 93 268 ALA B CA 1
ATOM 4198 C C . ALA B 1 268 ? 16.375 23.062 2.941 1 93 268 ALA B C 1
ATOM 4200 O O . ALA B 1 268 ? 16.141 23.922 3.803 1 93 268 ALA B O 1
ATOM 4201 N N . HIS B 1 269 ? 17.125 22.047 3.164 1 91.69 269 HIS B N 1
ATOM 4202 C CA . HIS B 1 269 ? 17.828 21.844 4.422 1 91.69 269 HIS B CA 1
ATOM 4203 C C . HIS B 1 269 ? 18.781 23 4.715 1 91.69 269 HIS B C 1
ATOM 4205 O O . HIS B 1 269 ? 18.969 23.359 5.871 1 91.69 269 HIS B O 1
ATOM 4211 N N . ALA B 1 270 ? 19.312 23.594 3.766 1 88.56 270 ALA B N 1
ATOM 4212 C CA . ALA B 1 270 ? 20.281 24.672 3.904 1 88.56 270 ALA B CA 1
ATOM 4213 C C . ALA B 1 270 ? 19.594 25.984 4.266 1 88.56 270 ALA B C 1
ATOM 4215 O O . ALA B 1 270 ? 20.234 26.938 4.723 1 88.56 270 ALA B O 1
ATOM 4216 N N . LYS B 1 271 ? 18.328 26.031 4.055 1 86 271 LYS B N 1
ATOM 4217 C CA . LYS B 1 271 ? 17.562 27.219 4.391 1 86 271 LYS B CA 1
ATOM 4218 C C . LYS B 1 271 ? 17.188 27.234 5.867 1 86 271 LYS B C 1
ATOM 4220 O O . LYS B 1 271 ? 16.922 26.188 6.457 1 86 271 LYS B O 1
ATOM 4225 N N . PRO B 1 272 ? 17.156 28.422 6.469 1 77.5 272 PRO B N 1
ATOM 4226 C CA . PRO B 1 272 ? 16.828 28.531 7.895 1 77.5 272 PRO B CA 1
ATOM 4227 C C . PRO B 1 272 ? 15.367 28.188 8.18 1 77.5 272 PRO B C 1
ATOM 4229 O O . PRO B 1 272 ? 14.516 28.266 7.285 1 77.5 272 PRO B O 1
ATOM 4232 N N . ASP B 1 273 ? 15.133 27.641 9.367 1 74.88 273 ASP B N 1
ATOM 4233 C CA . ASP B 1 273 ? 13.766 27.391 9.812 1 74.88 273 ASP B CA 1
ATOM 4234 C C . ASP B 1 273 ? 12.977 28.703 9.945 1 74.88 273 ASP B C 1
ATOM 4236 O O . ASP B 1 273 ? 13.547 29.734 10.266 1 74.88 273 ASP B O 1
ATOM 4240 N N . PRO B 1 274 ? 11.695 28.672 9.438 1 64.44 274 PRO B N 1
ATOM 4241 C CA . PRO B 1 274 ? 10.914 29.891 9.625 1 64.44 274 PRO B CA 1
ATOM 4242 C C . PRO B 1 274 ? 10.867 30.344 11.086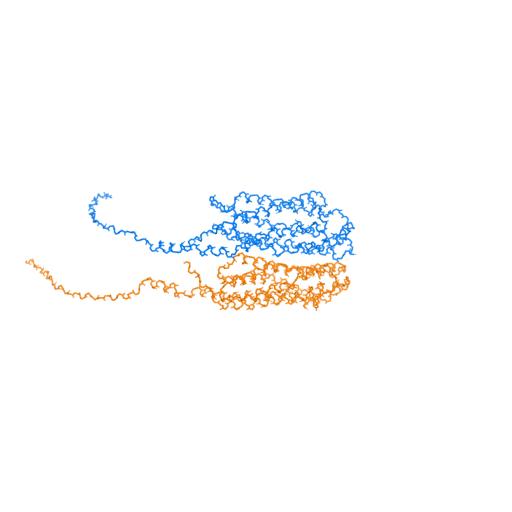 1 64.44 274 PRO B C 1
ATOM 4244 O O . PRO B 1 274 ? 10.953 29.516 11.992 1 64.44 274 PRO B O 1
ATOM 4247 N N . GLU B 1 275 ? 11.219 31.656 11.297 1 56.47 275 GLU B N 1
ATOM 4248 C CA . GLU B 1 275 ? 11.094 32.219 12.633 1 56.47 275 GLU B CA 1
ATOM 4249 C C . GLU B 1 275 ? 9.797 31.781 13.305 1 56.47 275 GLU B C 1
ATOM 4251 O O . GLU B 1 275 ? 8.75 31.703 12.648 1 56.47 275 GLU B O 1
ATOM 4256 N N . PRO B 1 276 ? 9.984 31.016 14.359 1 50.75 276 PRO B N 1
ATOM 4257 C CA . PRO B 1 276 ? 8.75 30.609 15.039 1 50.75 276 PRO B CA 1
ATOM 4258 C C . PRO B 1 276 ? 7.691 31.719 15.039 1 50.75 276 PRO B C 1
ATOM 4260 O O . PRO B 1 276 ? 8.023 32.906 15.148 1 50.75 276 PRO B O 1
ATOM 4263 N N . GLU B 1 277 ? 6.734 31.641 14.195 1 41.44 277 GLU B N 1
ATOM 4264 C CA . GLU B 1 277 ? 5.723 32.688 14.344 1 41.44 277 GLU B CA 1
ATOM 4265 C C . GLU B 1 277 ? 5.492 33.031 15.812 1 41.44 277 GLU B C 1
ATOM 4267 O O . GLU B 1 277 ? 5.43 32.125 16.656 1 41.44 277 GLU B O 1
ATOM 4272 N N . PRO B 1 278 ? 6.055 34.312 16.219 1 35.06 278 PRO B N 1
ATOM 4273 C CA . PRO B 1 278 ? 5.793 34.656 17.625 1 35.06 278 PRO B CA 1
ATOM 4274 C C . PRO B 1 278 ? 4.434 34.156 18.109 1 35.06 278 PRO B C 1
ATOM 4276 O O . PRO B 1 278 ? 3.43 34.312 17.406 1 35.06 278 PRO B O 1
ATOM 4279 N N . TYR B 1 279 ? 4.473 33.125 18.875 1 27.52 279 TYR B N 1
ATOM 4280 C CA . TYR B 1 279 ? 3.215 32.844 19.562 1 27.52 279 TYR B CA 1
ATOM 4281 C C . TYR B 1 279 ? 2.662 34.094 20.203 1 27.52 279 TYR B C 1
ATOM 4283 O O . TYR B 1 279 ? 3.422 34.938 20.703 1 27.52 279 TYR B O 1
#

Secondary structure (DSSP, 8-state):
-----------------------S--HHHHHHHHHHH-THHHHHHHHHTHHHHHHHHHHHHHHHHHHHHHHHHTT-SSPPPTTS-HHHHHHHHHHTHHHHHHHHHHHHTHHHHHHHHHHHHHHHHTTSTT--HHHHHHHHHHHHHHHHHHHHHHHHHHHHHHTTTS-HHHHHHHHHHHHHHHHH--HHHHHHHHHHHHHHHH--SSS-SS-HHHHHHHHHHHHTTGGGGGGGG-SSSTTSTTSIIIIIHHHHHHHHHHHHHHHHHHHHHHSPPPP----/---------------------S----HHHHHHHHHHH--HHHHHHHHHTHHHHHHHHHHHHHHHHHHHHHHHHTT-SSPPPTT--HHHHHHHHHHTHHHHHHHHHHHHTHHHHHHHHHHHHHHHHTTSTT--HHHHHHHHHHHHHHHHHHHHHHHHHHHHHH-TTS-HHHHHHHHHHHHHHHHH--HHHHHHHHHHHHHHHH--SSS-SS-HHHHHHHHHHHHTTGGGGGGGG-SSSTTSTTSIIIIIHHHHHHHHHHHHHHHHHHHHHTSPPP-----

Sequence (558 aa):
MIALIRLTTSNNADLPFASLPYNQPNLYQMVAESQASSPARTGGLKQRHDTLDKLAILCGPIAQFLFFIFLPASMQLPPISPSFTPEVTAAHYRRNETGMKGGICLMLMTGAFWPIFCAGVNRQLSKIPGISQTALWGQLGSGVLGSISMMIPSYFFSAVIYRLDRDPILTQMLSDLAWFVYAMGFPVFMGQDLMVSYAILSDKRPEPLIPHWVAWAMSGLTLTLYPALGVHCVKSGAVAWNGALGFWLGAVGFGGQVGLLVFFLMKAHAKPDPEPEPYMIALIRLTTSNNADLPFASLPYNQPNLYQMVAESQASSPARTGGLKQRHDTLDKLAILCGPIAQFLFFIFLPASMQLPPISPSFTPEVTAAHYRRNETGMKGGICLMLMTGAFWPIFCAGVNRQLSKIPGISQTALWGQLGSGVLGSISMMIPSYFFSAVIYRLDRDPILTQMLSDLAWFVYAMGFPVFMGQDLMVSYAILSDKRPEPLIPHWVAWAMSGLTLTLYPALGVHCVKSGAVAWNGALGFWLGAVGFGGQVGLLVFFLMKAHAKPDPEPEPY